Protein AF-A0A933IWJ3-F1 (afdb_monomer)

Nearest PDB structures (foldseek):
  1jqx-assembly1_B  TM=2.807E-01  e=6.621E-01  Lactococcus lactis
  1jrc-assembly1_B  TM=2.920E-01  e=6.956E-01  Lactococcus lactis
  4e5y-assembly2_C  TM=2.176E-01  e=3.376E+00  Homo sapiens
  6aqy-assembly1_A  TM=1.871E-01  e=5.011E+00  Naegleria fowleri

Solvent-accessible surface area (backbone atoms only — not comparable to full-atom values): 19078 Å² total; per-residue (Å²): 104,80,42,80,27,33,51,59,55,40,57,52,29,26,48,74,37,51,40,52,63,21,40,17,80,54,64,69,84,52,87,53,72,69,52,38,35,71,72,40,39,84,29,92,64,58,72,56,19,54,51,38,39,54,57,42,64,76,48,88,58,72,56,63,68,62,37,51,53,51,11,16,49,52,26,12,36,49,54,46,44,52,50,54,50,49,38,37,41,77,72,57,42,50,28,43,34,37,37,44,49,71,40,35,50,71,66,39,82,65,17,60,56,48,52,29,57,49,39,51,50,49,55,56,47,25,76,77,74,44,79,60,43,38,32,40,43,62,61,49,63,48,60,54,79,60,33,49,57,55,43,19,49,42,57,40,43,66,33,53,92,73,73,41,89,46,52,75,44,65,26,34,27,40,33,28,37,49,87,92,33,71,53,45,56,18,70,57,67,48,89,89,52,91,76,46,69,31,52,40,46,47,36,29,30,71,65,12,25,22,45,25,38,61,52,44,59,55,54,92,71,40,50,79,59,36,58,38,73,37,78,94,75,75,36,30,43,37,51,50,51,31,36,49,55,33,47,48,34,61,77,67,54,40,64,55,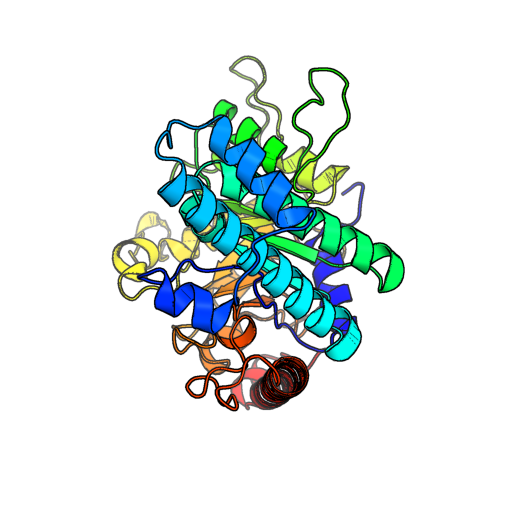95,80,30,24,35,46,24,36,27,46,23,16,59,47,74,52,86,26,59,54,30,70,38,22,68,38,33,38,32,37,24,41,25,33,60,85,66,64,22,46,60,85,17,42,61,54,44,33,24,47,62,74,98,50,27,40,33,43,50,32,41,30,28,32,69,38,54,68,46,14,17,36,51,96,57,75,21,87,63,38,70,91,47,34,62,65,23,39,44,51,55,52,52,52,49,42,52,55,51,54,53,47,46,66,35,66,74,37,45,74,62,50,32,41,78,68,101

pLDDT: mean 93.45, std 7.73, range [48.34, 98.81]

Mean predicted aligned error: 4.07 Å

Structure (mmCIF, N/CA/C/O backbone):
data_AF-A0A933IWJ3-F1
#
_entry.id   AF-A0A933IWJ3-F1
#
loop_
_atom_site.group_PDB
_atom_site.id
_atom_site.type_symbol
_atom_site.label_atom_id
_atom_site.label_alt_id
_atom_site.label_comp_id
_atom_site.label_asym_id
_atom_site.label_entity_id
_atom_site.label_seq_id
_atom_site.pdbx_PDB_ins_code
_atom_site.Cartn_x
_atom_site.Cartn_y
_atom_site.Cartn_z
_atom_site.occupancy
_atom_site.B_iso_or_equiv
_atom_site.auth_seq_id
_atom_site.auth_comp_id
_atom_site.auth_asym_id
_atom_site.auth_atom_id
_atom_site.pdbx_PDB_model_num
ATOM 1 N N . MET A 1 1 ? -23.607 2.953 6.509 1.00 81.00 1 MET A N 1
ATOM 2 C CA . MET A 1 1 ? -22.788 2.792 5.286 1.00 81.00 1 MET A CA 1
ATOM 3 C C . MET A 1 1 ? -23.694 2.310 4.167 1.00 81.00 1 MET A C 1
ATOM 5 O O . MET A 1 1 ? -24.546 1.481 4.456 1.00 81.00 1 MET A O 1
ATOM 9 N N . GLU A 1 2 ? -23.558 2.833 2.946 1.00 81.69 2 GLU A N 1
ATOM 10 C CA . GLU A 1 2 ? -24.401 2.426 1.801 1.00 81.69 2 GLU A CA 1
ATOM 11 C C . GLU A 1 2 ? -23.778 1.271 1.019 1.00 81.69 2 GLU A C 1
ATOM 13 O O . GLU A 1 2 ? -24.478 0.453 0.428 1.00 81.69 2 GLU A O 1
ATOM 18 N N . VAL A 1 3 ? -22.448 1.188 1.053 1.00 90.88 3 VAL A N 1
ATOM 19 C CA . VAL A 1 3 ? -21.673 0.144 0.393 1.00 90.88 3 VAL A CA 1
ATOM 20 C C . VAL A 1 3 ? -20.681 -0.501 1.355 1.00 90.88 3 VAL A C 1
ATOM 22 O O . VAL A 1 3 ? -20.325 0.039 2.409 1.00 90.88 3 VAL A O 1
ATOM 25 N N . LYS A 1 4 ? -20.210 -1.683 0.965 1.00 94.19 4 LYS A N 1
ATOM 26 C CA . LYS A 1 4 ? -19.051 -2.330 1.571 1.00 94.19 4 LYS A CA 1
ATOM 27 C C . LYS A 1 4 ? -17.801 -1.497 1.291 1.00 94.19 4 LYS A C 1
ATOM 29 O O . LYS A 1 4 ? -17.590 -1.097 0.150 1.00 94.19 4 LYS A O 1
ATOM 34 N N . HIS A 1 5 ? -16.996 -1.229 2.316 1.00 96.88 5 HIS A N 1
ATOM 35 C CA . HIS A 1 5 ? -15.787 -0.422 2.163 1.00 96.88 5 HIS A CA 1
ATOM 36 C C . HIS A 1 5 ? -14.517 -1.269 2.027 1.00 96.88 5 HIS A C 1
ATOM 38 O O . HIS A 1 5 ? -14.473 -2.436 2.425 1.00 96.88 5 HIS A O 1
ATOM 44 N N . ALA A 1 6 ? -13.462 -0.636 1.514 1.00 97.25 6 ALA A N 1
ATOM 45 C CA . ALA A 1 6 ? -12.206 -1.252 1.108 1.00 97.25 6 ALA A CA 1
ATOM 46 C C . ALA A 1 6 ? -11.518 -2.060 2.214 1.00 97.25 6 ALA A C 1
ATOM 48 O O . ALA A 1 6 ? -10.901 -3.072 1.920 1.00 97.25 6 ALA A O 1
ATOM 49 N N . HIS A 1 7 ? -11.631 -1.658 3.484 1.00 98.06 7 HIS A N 1
ATOM 50 C CA . HIS A 1 7 ? -11.039 -2.413 4.597 1.00 98.06 7 HIS A CA 1
ATOM 51 C C . HIS A 1 7 ? -11.749 -3.750 4.887 1.00 98.06 7 HIS A C 1
ATOM 53 O O . HIS A 1 7 ? -11.095 -4.701 5.305 1.00 98.06 7 HIS A O 1
ATOM 59 N N . ILE A 1 8 ? -13.053 -3.872 4.604 1.00 98.06 8 ILE A N 1
ATOM 60 C CA . ILE A 1 8 ? -13.738 -5.175 4.660 1.00 98.06 8 ILE A CA 1
ATOM 61 C C . ILE A 1 8 ? -13.293 -6.033 3.473 1.00 98.06 8 ILE A C 1
ATOM 63 O O . ILE A 1 8 ? -12.927 -7.193 3.647 1.00 98.06 8 ILE A O 1
ATOM 67 N N . GLU A 1 9 ? -13.284 -5.463 2.262 1.00 97.94 9 GLU A N 1
ATOM 68 C CA . GLU A 1 9 ? -12.825 -6.182 1.064 1.00 97.94 9 GLU A CA 1
ATOM 69 C C . GLU A 1 9 ? -11.357 -6.624 1.183 1.00 97.94 9 GLU A C 1
ATOM 71 O O . GLU A 1 9 ? -10.990 -7.701 0.722 1.00 97.94 9 GLU A O 1
ATOM 76 N N . LEU A 1 10 ? -10.524 -5.824 1.847 1.00 98.25 10 LEU A N 1
ATOM 77 C CA . LEU A 1 10 ? -9.158 -6.164 2.219 1.00 98.25 10 LEU A CA 1
ATOM 78 C C . LEU A 1 10 ? -9.107 -7.385 3.126 1.00 98.25 10 LEU A C 1
ATOM 80 O O . LEU A 1 10 ? -8.355 -8.310 2.833 1.00 98.25 10 LEU A O 1
ATOM 84 N N . ALA A 1 11 ? -9.883 -7.403 4.209 1.00 98.12 11 ALA A N 1
ATOM 85 C CA . ALA A 1 11 ? -9.887 -8.535 5.125 1.00 98.12 11 ALA A CA 1
ATOM 86 C C . ALA A 1 11 ? -10.323 -9.832 4.411 1.00 98.12 11 ALA A C 1
ATOM 88 O O . ALA A 1 11 ? -9.784 -10.911 4.659 1.00 98.12 11 ALA A O 1
ATOM 89 N N . GLU A 1 12 ? -11.239 -9.746 3.451 1.00 98.12 12 GLU A N 1
ATOM 90 C CA . GLU A 1 12 ? -11.613 -10.887 2.612 1.00 98.12 12 GLU A CA 1
ATOM 91 C C . GLU A 1 12 ? -10.518 -11.284 1.621 1.00 98.12 12 GLU A C 1
ATOM 93 O O . GLU A 1 12 ? -10.202 -12.469 1.500 1.00 98.12 12 GLU A O 1
ATOM 98 N N . ALA A 1 13 ? -9.892 -10.312 0.954 1.00 98.06 13 ALA A N 1
ATOM 99 C CA . ALA A 1 13 ? -8.764 -10.548 0.060 1.00 98.06 13 ALA A CA 1
ATOM 100 C C . ALA A 1 13 ? -7.598 -11.226 0.799 1.00 98.06 13 ALA A C 1
ATOM 102 O O . ALA A 1 13 ? -6.989 -12.153 0.264 1.00 98.06 13 ALA A O 1
ATOM 103 N N . GLN A 1 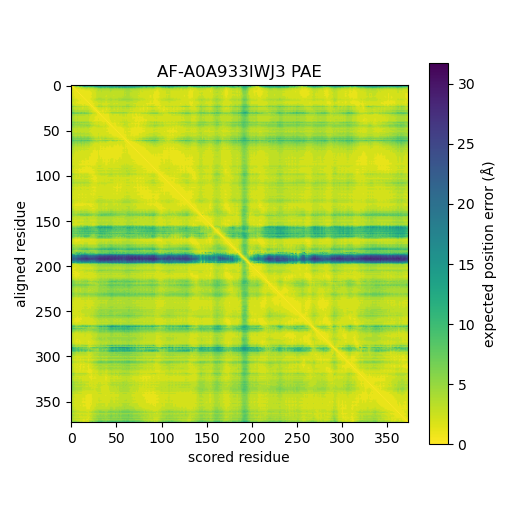14 ? -7.345 -10.835 2.052 1.00 98.38 14 GLN A N 1
ATOM 104 C CA . GLN A 1 14 ? -6.359 -11.452 2.941 1.00 98.38 14 GLN A CA 1
ATOM 105 C C . GLN A 1 14 ? -6.665 -12.929 3.216 1.00 98.38 14 GLN A C 1
ATOM 107 O O . GLN A 1 14 ? -5.753 -13.753 3.166 1.00 98.38 14 GLN A O 1
ATOM 112 N N . ARG A 1 15 ? -7.938 -13.298 3.423 1.00 97.75 15 ARG A N 1
ATOM 113 C CA . ARG A 1 15 ? -8.346 -14.711 3.567 1.00 97.75 15 ARG A CA 1
ATOM 114 C C . ARG A 1 15 ? -8.118 -15.515 2.295 1.00 97.75 15 ARG A C 1
ATOM 116 O O . ARG A 1 15 ? -7.668 -16.654 2.368 1.00 97.75 15 ARG A O 1
ATOM 123 N N . VAL A 1 16 ? -8.375 -14.919 1.130 1.00 97.06 16 VAL A N 1
ATOM 124 C CA . VAL A 1 16 ? -8.108 -15.561 -0.168 1.00 97.06 16 VAL A CA 1
ATOM 125 C C . VAL A 1 16 ? -6.608 -15.802 -0.363 1.00 97.06 16 VAL A C 1
ATOM 127 O O . VAL A 1 16 ? -6.214 -16.897 -0.764 1.00 97.06 16 VAL A O 1
ATOM 130 N N . GLN A 1 17 ? -5.762 -14.813 -0.055 1.00 97.62 17 GLN A N 1
ATOM 131 C CA . GLN A 1 17 ? -4.306 -14.925 -0.231 1.00 97.62 17 GLN A CA 1
ATOM 132 C C . GLN A 1 17 ? -3.576 -15.616 0.936 1.00 97.62 17 GLN A C 1
ATOM 134 O O . GLN A 1 17 ? -2.385 -15.916 0.803 1.00 97.62 17 GLN A O 1
ATOM 139 N N . LYS A 1 18 ? -4.263 -15.872 2.057 1.00 98.12 18 LYS A N 1
ATOM 140 C CA . LYS A 1 18 ? -3.749 -16.523 3.277 1.00 98.12 18 LYS A CA 1
ATOM 141 C C . LYS A 1 18 ? -2.513 -15.849 3.878 1.00 98.12 18 LYS A C 1
ATOM 143 O O . LYS A 1 18 ? -1.532 -16.513 4.207 1.00 98.12 18 LYS A O 1
ATOM 148 N N . THR A 1 19 ? -2.519 -14.522 3.910 1.00 98.44 19 THR A N 1
ATOM 149 C CA . THR A 1 19 ? -1.456 -13.702 4.508 1.00 98.44 19 THR A CA 1
ATOM 150 C C . THR A 1 19 ? -1.927 -12.259 4.656 1.00 98.44 19 THR A C 1
ATOM 152 O O . THR A 1 19 ? -2.728 -11.786 3.843 1.00 98.44 19 THR A O 1
ATOM 155 N N . LEU A 1 20 ? -1.409 -11.532 5.646 1.00 98.06 20 LEU A N 1
ATOM 156 C CA . LEU A 1 20 ? -1.562 -10.079 5.759 1.00 98.06 20 LEU A CA 1
ATOM 157 C C . LEU A 1 20 ? -0.543 -9.307 4.896 1.00 98.06 20 LEU A C 1
ATOM 159 O O . LEU A 1 20 ? -0.589 -8.077 4.864 1.00 98.06 20 LEU A O 1
ATOM 163 N N . LEU A 1 21 ? 0.352 -10.002 4.179 1.00 98.00 21 LEU A N 1
ATOM 164 C CA . LEU A 1 21 ? 1.354 -9.407 3.292 1.00 98.00 21 LEU A CA 1
ATOM 165 C C . LEU A 1 21 ? 0.723 -8.548 2.188 1.00 98.00 21 LEU A C 1
ATOM 167 O O . LEU A 1 21 ? -0.067 -9.039 1.380 1.00 98.00 21 LEU A O 1
ATOM 171 N N . ALA A 1 22 ? 1.205 -7.316 2.052 1.00 97.56 22 ALA A N 1
ATOM 172 C CA . ALA A 1 22 ? 1.025 -6.501 0.857 1.00 97.56 22 ALA A CA 1
ATOM 173 C C . ALA A 1 22 ? 2.394 -6.089 0.289 1.00 97.56 22 ALA A C 1
ATOM 175 O O . ALA A 1 22 ? 3.083 -5.256 0.889 1.00 97.56 22 ALA A O 1
ATOM 176 N N . PRO A 1 23 ? 2.825 -6.644 -0.862 1.00 97.25 23 PRO A N 1
ATOM 177 C CA . PRO A 1 23 ? 3.990 -6.126 -1.553 1.00 97.25 23 PRO A CA 1
ATOM 178 C C . PRO A 1 23 ? 3.647 -4.823 -2.280 1.00 97.25 23 PRO A C 1
ATOM 180 O O . PRO A 1 23 ? 2.475 -4.495 -2.493 1.00 97.25 23 PRO A O 1
ATOM 183 N N . GLY A 1 24 ? 4.679 -4.084 -2.683 1.00 92.94 24 GLY A N 1
ATOM 184 C CA . GLY A 1 24 ? 4.499 -2.805 -3.355 1.00 92.94 24 GLY A CA 1
ATOM 185 C C . GLY A 1 24 ? 5.058 -2.772 -4.773 1.00 92.94 24 GLY A C 1
ATOM 186 O O . GLY A 1 24 ? 6.252 -3.029 -4.958 1.00 92.94 24 GLY A O 1
ATOM 187 N N . PRO A 1 25 ? 4.232 -2.452 -5.788 1.00 95.50 25 PRO A N 1
ATOM 188 C CA . PRO A 1 25 ? 4.684 -2.285 -7.161 1.00 95.50 25 PRO A CA 1
ATOM 189 C C . PRO A 1 25 ? 5.370 -0.926 -7.311 1.00 95.50 25 PRO A C 1
ATOM 191 O O . PRO A 1 25 ? 4.808 0.011 -7.865 1.00 95.50 25 PRO A O 1
ATOM 194 N N . CYS A 1 26 ? 6.579 -0.800 -6.773 1.00 95.88 26 CYS A N 1
ATOM 195 C CA . CYS A 1 26 ? 7.301 0.467 -6.696 1.00 95.88 26 CYS A CA 1
ATOM 196 C C . CYS A 1 26 ? 8.628 0.369 -7.456 1.00 95.88 26 CYS A C 1
ATOM 198 O O . CYS A 1 26 ? 9.640 -0.047 -6.876 1.00 95.88 26 CYS A O 1
ATOM 200 N N . PRO A 1 27 ? 8.659 0.738 -8.750 1.00 96.88 27 PRO A N 1
ATOM 201 C CA . PRO A 1 27 ? 9.880 0.714 -9.545 1.00 96.88 27 PRO A CA 1
ATOM 202 C C . PRO A 1 27 ? 10.815 1.837 -9.096 1.00 96.88 27 PRO A C 1
ATOM 204 O O . PRO A 1 27 ? 10.692 2.984 -9.512 1.00 96.88 27 PRO A O 1
ATOM 207 N N . HIS A 1 28 ? 11.771 1.517 -8.233 1.00 95.62 28 HIS A N 1
ATOM 208 C CA . HIS A 1 28 ? 12.762 2.478 -7.764 1.00 95.62 28 HIS A CA 1
ATOM 209 C C . HIS A 1 28 ? 13.711 2.836 -8.905 1.00 95.62 28 HIS A C 1
ATOM 211 O O . HIS A 1 28 ? 14.168 1.964 -9.650 1.00 95.62 28 HIS A O 1
ATOM 217 N N . MET A 1 29 ? 14.048 4.117 -9.018 1.00 94.62 29 MET A N 1
ATOM 218 C CA . MET A 1 29 ? 15.147 4.541 -9.873 1.00 94.62 29 MET A CA 1
ATOM 219 C C . MET A 1 29 ? 16.464 4.315 -9.130 1.00 94.62 29 MET A C 1
ATOM 221 O O . MET A 1 29 ? 16.685 4.872 -8.057 1.00 94.62 29 MET A O 1
ATOM 225 N N . PHE A 1 30 ? 17.351 3.507 -9.704 1.00 94.88 30 PHE A N 1
ATOM 226 C CA . PHE A 1 30 ? 18.674 3.270 -9.129 1.00 94.88 30 PHE A CA 1
ATOM 227 C C . PHE A 1 30 ? 19.676 4.342 -9.569 1.00 94.88 30 PHE A C 1
ATOM 229 O O . PHE A 1 30 ? 19.509 4.981 -10.613 1.00 94.88 30 PHE A O 1
ATOM 236 N N . TYR A 1 31 ? 20.761 4.519 -8.814 1.00 92.81 31 TYR A N 1
ATOM 237 C CA . TYR A 1 31 ? 21.827 5.439 -9.206 1.00 92.81 31 TYR A CA 1
ATOM 238 C C . TYR A 1 31 ? 22.572 4.923 -10.447 1.00 92.81 31 TYR A C 1
ATOM 240 O O . TYR A 1 31 ? 23.342 3.965 -10.396 1.00 92.81 31 TYR A O 1
ATOM 248 N N . GLY A 1 32 ? 22.350 5.597 -11.577 1.00 94.62 32 GLY A N 1
ATOM 249 C CA . GLY A 1 32 ? 23.057 5.367 -12.835 1.00 94.62 32 GLY A CA 1
ATOM 250 C C . GLY A 1 32 ? 22.360 4.409 -13.809 1.00 94.62 32 GLY A C 1
ATOM 251 O O . GLY A 1 32 ? 21.637 3.481 -13.445 1.00 94.62 32 GLY A O 1
ATOM 252 N N . VAL A 1 33 ? 22.615 4.620 -15.104 1.00 97.19 33 VAL A N 1
ATOM 253 C CA . VAL A 1 33 ? 21.990 3.854 -16.201 1.00 97.19 33 VAL A CA 1
ATOM 254 C C . VAL A 1 33 ? 22.352 2.369 -16.139 1.00 97.19 33 VAL A C 1
ATOM 256 O O . VAL A 1 33 ? 21.509 1.518 -16.409 1.00 97.19 33 VAL A O 1
ATOM 259 N N . LYS A 1 34 ? 23.601 2.043 -15.779 1.00 97.56 34 LYS A N 1
ATOM 260 C CA . LYS A 1 34 ? 24.086 0.656 -15.709 1.00 97.56 34 LYS A CA 1
ATOM 261 C C . LYS A 1 34 ? 23.277 -0.172 -14.713 1.00 97.56 34 LYS A C 1
ATOM 263 O O . LYS A 1 34 ? 22.899 -1.292 -15.039 1.00 97.56 34 LYS A O 1
ATOM 268 N N . GLU A 1 35 ? 22.993 0.391 -13.544 1.00 97.06 35 GLU A N 1
ATOM 269 C CA . GLU A 1 35 ? 22.291 -0.327 -12.485 1.00 97.06 35 GLU A CA 1
ATOM 270 C C . GLU A 1 35 ? 20.812 -0.527 -12.817 1.00 97.06 35 GLU A C 1
ATOM 272 O O . GLU A 1 35 ? 20.304 -1.641 -12.724 1.00 97.06 35 GLU A O 1
ATOM 277 N N . ASN A 1 36 ? 20.142 0.501 -13.346 1.00 97.81 36 ASN A N 1
ATOM 278 C CA . ASN A 1 36 ? 18.768 0.342 -13.830 1.00 97.81 36 ASN A CA 1
ATOM 279 C C . ASN A 1 36 ? 18.676 -0.714 -14.943 1.00 97.81 36 ASN A C 1
ATOM 281 O O . ASN A 1 36 ? 17.759 -1.527 -14.936 1.00 97.81 36 ASN A O 1
ATOM 285 N N . ARG A 1 37 ? 19.647 -0.765 -15.865 1.00 97.75 37 ARG A N 1
ATOM 286 C CA . ARG A 1 37 ? 19.691 -1.801 -16.913 1.00 97.75 37 ARG A CA 1
ATOM 287 C C . ARG A 1 37 ? 19.970 -3.200 -16.373 1.00 97.75 37 ARG A C 1
ATOM 289 O O . ARG A 1 37 ? 19.516 -4.166 -16.974 1.00 97.75 37 ARG A O 1
ATOM 296 N N . ARG A 1 38 ? 20.716 -3.324 -15.271 1.00 96.75 38 ARG A N 1
ATOM 297 C CA . ARG A 1 38 ? 20.956 -4.611 -14.603 1.00 96.75 38 ARG A CA 1
ATOM 298 C C . ARG A 1 38 ? 19.655 -5.184 -14.038 1.00 96.75 38 ARG A C 1
ATOM 300 O O . ARG A 1 38 ? 19.436 -6.385 -14.153 1.00 96.75 38 ARG A O 1
ATOM 307 N N . VAL A 1 39 ? 18.823 -4.329 -13.442 1.00 97.12 39 VAL A N 1
ATOM 308 C CA . VAL A 1 39 ? 17.568 -4.733 -12.789 1.00 97.12 39 VAL A CA 1
ATOM 309 C C . VAL A 1 39 ? 16.426 -4.874 -13.795 1.00 97.12 39 VAL A C 1
ATOM 311 O O . VAL A 1 39 ? 15.787 -5.919 -13.857 1.00 97.12 39 VAL A O 1
ATOM 314 N N . TYR A 1 40 ? 16.183 -3.842 -14.602 1.00 97.88 40 TYR A N 1
ATOM 315 C CA . TYR A 1 40 ? 15.012 -3.761 -15.480 1.00 97.88 40 TYR A CA 1
ATOM 316 C C . TYR A 1 40 ? 15.276 -4.241 -16.911 1.00 97.88 40 TYR A C 1
ATOM 318 O O . TYR A 1 40 ? 14.339 -4.536 -17.648 1.00 97.88 40 TYR A O 1
ATOM 326 N N . GLY A 1 41 ? 16.540 -4.335 -17.326 1.00 96.50 41 GLY A N 1
ATOM 327 C CA . GLY A 1 41 ? 16.909 -4.641 -18.706 1.00 96.50 41 GLY A CA 1
ATOM 328 C C . GLY A 1 41 ? 16.936 -3.408 -19.613 1.00 96.50 41 GLY A C 1
ATOM 329 O O . GLY A 1 41 ? 17.105 -2.272 -19.165 1.00 96.50 41 GLY A O 1
ATOM 330 N N . ARG A 1 42 ? 16.837 -3.640 -20.926 1.00 96.88 42 ARG A N 1
ATOM 331 C CA . ARG A 1 42 ? 16.897 -2.601 -21.965 1.00 96.88 42 ARG A CA 1
ATOM 332 C C . ARG A 1 42 ? 15.719 -2.746 -22.915 1.00 96.88 42 ARG A C 1
ATOM 334 O O . ARG A 1 42 ? 15.541 -3.813 -23.495 1.00 96.88 42 ARG A O 1
ATOM 341 N N . VAL A 1 43 ? 14.981 -1.662 -23.129 1.00 97.88 43 VAL A N 1
ATOM 342 C CA . VAL A 1 43 ? 13.831 -1.622 -24.041 1.00 97.88 43 VAL A CA 1
ATOM 343 C C . VAL A 1 43 ? 13.980 -0.419 -24.964 1.00 97.88 43 VAL A C 1
ATOM 345 O O . VAL A 1 43 ? 13.891 0.719 -24.528 1.00 97.88 43 VAL A O 1
ATOM 348 N N . THR A 1 44 ? 14.273 -0.649 -26.242 1.00 97.12 44 THR A N 1
ATOM 349 C CA . THR A 1 44 ? 14.604 0.428 -27.202 1.00 97.12 44 THR A CA 1
ATOM 350 C C . THR A 1 44 ? 13.583 0.595 -28.326 1.00 97.12 44 THR A C 1
ATOM 352 O O . THR A 1 44 ? 13.787 1.416 -29.218 1.00 97.12 44 THR A O 1
ATOM 355 N N . LYS A 1 45 ? 12.519 -0.210 -28.312 1.00 97.25 45 LYS A N 1
ATOM 356 C CA . LYS A 1 45 ? 11.413 -0.226 -29.275 1.00 97.25 45 LYS A CA 1
ATOM 357 C C . LYS A 1 45 ? 10.195 -0.897 -28.636 1.00 97.25 45 LYS A C 1
ATOM 359 O O . LYS A 1 45 ? 10.354 -1.567 -27.616 1.00 97.25 45 LYS A O 1
ATOM 364 N N . GLY A 1 46 ? 9.032 -0.778 -29.270 1.00 97.75 46 GLY A N 1
ATOM 365 C CA . GLY A 1 46 ? 7.771 -1.331 -28.770 1.00 97.75 46 GLY A CA 1
ATOM 366 C C . GLY A 1 46 ? 6.883 -0.262 -28.142 1.00 97.75 46 GLY A C 1
ATOM 367 O O . GLY A 1 46 ? 7.302 0.887 -27.984 1.00 97.75 46 GLY A O 1
ATOM 368 N N . GLU A 1 47 ? 5.657 -0.654 -27.798 1.00 97.56 47 GLU A N 1
ATOM 369 C CA . GLU A 1 47 ? 4.606 0.263 -27.350 1.00 97.56 47 GLU A CA 1
ATOM 370 C C . GLU A 1 47 ? 5.051 1.107 -26.149 1.00 97.56 47 GLU A C 1
ATOM 372 O O . GLU A 1 47 ? 4.957 2.333 -26.200 1.00 97.56 47 GLU A O 1
ATOM 377 N N . GLU A 1 48 ? 5.597 0.485 -25.099 1.00 98.19 48 GLU A N 1
ATOM 378 C CA . GLU A 1 48 ? 6.020 1.188 -23.885 1.00 98.19 48 GLU A CA 1
ATOM 379 C C . GLU A 1 48 ? 7.135 2.196 -24.179 1.00 98.19 48 GLU A C 1
ATOM 381 O O . GLU A 1 48 ? 7.105 3.327 -23.694 1.00 98.19 48 GLU A O 1
ATOM 386 N N . TYR A 1 49 ? 8.112 1.818 -25.010 1.00 98.56 49 TYR A N 1
ATOM 387 C CA . TYR A 1 49 ? 9.199 2.720 -25.388 1.00 98.56 49 TYR A CA 1
ATOM 388 C C . TYR A 1 49 ? 8.677 3.937 -26.151 1.00 98.56 49 TYR A C 1
ATOM 390 O O . TYR A 1 49 ? 9.006 5.072 -25.805 1.00 98.56 49 TYR A O 1
ATOM 398 N N . GLU A 1 50 ? 7.861 3.709 -27.181 1.00 98.31 50 GLU A N 1
ATOM 399 C CA . GLU A 1 50 ? 7.302 4.779 -28.008 1.00 98.31 50 GLU A CA 1
ATOM 400 C C . GLU A 1 50 ? 6.369 5.686 -27.202 1.00 98.31 50 GLU A C 1
ATOM 402 O O . GLU A 1 50 ? 6.366 6.903 -27.399 1.00 98.31 50 GLU A O 1
ATOM 407 N N . TYR A 1 51 ? 5.617 5.112 -26.263 1.00 98.06 51 TYR A N 1
ATOM 408 C CA . TYR A 1 51 ? 4.773 5.846 -25.330 1.00 98.06 51 TYR A CA 1
ATOM 409 C C . TYR A 1 51 ? 5.594 6.827 -24.485 1.00 98.06 51 TYR A C 1
ATOM 411 O O . TYR A 1 51 ? 5.329 8.034 -24.496 1.00 98.06 51 TYR A O 1
ATOM 419 N N . TYR A 1 52 ? 6.642 6.345 -23.808 1.00 98.31 52 TYR A N 1
ATOM 420 C CA . TYR A 1 52 ? 7.479 7.211 -22.978 1.00 98.31 52 TYR A CA 1
ATOM 421 C C . TYR A 1 52 ? 8.325 8.182 -23.795 1.00 98.31 52 TYR A C 1
ATOM 423 O O . TYR A 1 52 ? 8.539 9.309 -23.348 1.00 98.31 52 TYR A O 1
ATOM 431 N N . GLU A 1 53 ? 8.787 7.806 -24.989 1.00 97.44 53 GLU A N 1
ATOM 432 C CA . GLU A 1 53 ? 9.527 8.727 -25.853 1.00 97.44 53 GLU A CA 1
ATOM 433 C C . GLU A 1 53 ? 8.658 9.925 -26.260 1.00 97.44 53 GLU A C 1
ATOM 435 O O . GLU A 1 53 ? 9.115 11.070 -26.155 1.00 97.44 53 GLU A O 1
ATOM 440 N N . LYS A 1 54 ? 7.391 9.677 -26.624 1.00 96.69 54 LYS A N 1
ATOM 441 C CA . LYS A 1 54 ? 6.400 10.720 -26.930 1.00 96.69 54 LYS A CA 1
ATOM 442 C C . LYS A 1 54 ? 6.095 11.587 -25.711 1.00 96.69 54 LYS A C 1
ATOM 444 O O . LYS A 1 54 ? 6.172 12.809 -25.818 1.00 96.69 54 LYS A O 1
ATOM 449 N N . LEU A 1 55 ? 5.824 10.992 -24.545 1.00 96.62 55 LEU A N 1
ATOM 450 C CA . LEU A 1 55 ? 5.576 11.755 -23.313 1.00 96.62 55 LEU A CA 1
ATOM 451 C C . LEU A 1 55 ? 6.765 12.644 -22.948 1.00 96.62 55 LEU A C 1
ATOM 453 O O . LEU A 1 55 ? 6.608 13.831 -22.668 1.00 96.62 55 LEU A O 1
ATOM 457 N N . LEU A 1 56 ? 7.977 12.094 -22.991 1.00 97.00 56 LEU A N 1
ATOM 458 C CA . LEU A 1 56 ? 9.186 12.843 -22.673 1.00 97.00 56 LEU A CA 1
ATOM 459 C C . LEU A 1 56 ? 9.464 13.954 -23.691 1.00 97.00 56 LEU A C 1
ATOM 461 O O . LEU A 1 56 ? 10.061 14.964 -23.317 1.00 97.00 56 LEU A O 1
ATOM 465 N N . ALA A 1 57 ? 9.032 13.814 -24.948 1.00 95.25 57 ALA A N 1
ATOM 466 C CA . ALA A 1 57 ? 9.162 14.869 -25.953 1.00 95.25 57 ALA A CA 1
ATOM 467 C C . ALA A 1 57 ? 8.328 16.120 -25.615 1.00 95.25 57 ALA A C 1
ATOM 469 O O . ALA A 1 57 ? 8.714 17.220 -26.014 1.00 95.25 57 ALA A O 1
ATOM 470 N N . LEU A 1 58 ? 7.259 15.973 -24.824 1.00 95.00 58 LEU A N 1
ATOM 471 C CA . LEU A 1 58 ? 6.439 17.083 -24.320 1.00 95.00 58 LEU A CA 1
ATOM 472 C C . LEU A 1 58 ? 7.069 17.801 -23.115 1.00 95.00 58 LEU A C 1
ATOM 474 O O . LEU A 1 58 ? 6.606 18.864 -22.712 1.00 95.00 58 LEU A O 1
ATOM 478 N N . THR A 1 59 ? 8.137 17.250 -22.534 1.00 94.69 59 THR A N 1
ATOM 479 C CA . THR A 1 59 ? 8.797 17.833 -21.359 1.00 94.69 59 THR A CA 1
ATOM 480 C C . THR A 1 59 ? 9.876 18.860 -21.738 1.00 94.69 59 THR A C 1
ATOM 482 O O . THR A 1 59 ? 10.183 19.124 -22.911 1.00 94.69 59 THR A O 1
ATOM 485 N N . ASN A 1 60 ? 10.515 19.442 -20.722 1.00 93.56 60 ASN A N 1
ATOM 486 C CA . ASN A 1 60 ? 11.709 20.269 -20.896 1.00 93.56 60 ASN A CA 1
ATOM 487 C C . ASN A 1 60 ? 12.995 19.448 -21.161 1.00 93.56 60 ASN A C 1
ATOM 489 O O . ASN A 1 60 ? 14.049 20.041 -21.384 1.00 93.56 60 ASN A O 1
ATOM 493 N N . LEU A 1 61 ? 12.934 18.108 -21.230 1.00 93.81 61 LEU A N 1
ATOM 494 C CA . LEU A 1 61 ? 14.073 17.248 -21.579 1.00 93.81 61 LEU A CA 1
ATOM 495 C C . LEU A 1 61 ? 14.363 17.282 -23.093 1.00 93.81 61 LEU A C 1
ATOM 497 O O . LEU A 1 61 ? 13.961 16.402 -23.863 1.00 93.81 61 LEU A O 1
ATOM 501 N N . LYS A 1 62 ? 15.070 18.329 -23.539 1.00 92.25 62 LYS A N 1
ATOM 502 C CA . LYS A 1 62 ? 15.312 18.585 -24.971 1.00 92.25 62 LYS A CA 1
ATOM 503 C C . LYS A 1 62 ? 16.365 17.672 -25.602 1.00 92.25 62 LYS A C 1
ATOM 505 O O . LYS A 1 62 ? 16.214 17.307 -26.768 1.00 92.25 62 LYS A O 1
ATOM 510 N N . ASN A 1 63 ? 17.393 17.260 -24.853 1.00 96.75 63 ASN A N 1
ATOM 511 C CA . ASN A 1 63 ? 18.450 16.390 -25.378 1.00 96.75 63 ASN A CA 1
ATOM 512 C C . ASN A 1 63 ? 17.880 15.027 -25.815 1.00 96.75 63 ASN A C 1
ATOM 514 O O . ASN A 1 63 ? 17.361 14.259 -25.001 1.00 96.75 63 ASN A O 1
ATOM 518 N N . LYS A 1 64 ? 18.008 14.715 -27.112 1.00 95.56 64 LYS A N 1
ATOM 519 C CA . LYS A 1 64 ? 17.445 13.500 -27.722 1.00 95.56 64 LYS A CA 1
ATOM 520 C C . LYS A 1 64 ? 18.047 12.217 -27.145 1.00 95.56 64 LYS A C 1
ATOM 522 O O . LYS A 1 64 ? 17.316 11.256 -26.929 1.00 95.56 64 LYS A O 1
ATOM 527 N N . THR A 1 65 ? 19.350 12.194 -26.872 1.00 96.88 65 THR A N 1
ATOM 528 C CA . THR A 1 65 ? 20.031 11.027 -26.291 1.00 96.88 65 THR A CA 1
ATOM 529 C C . THR A 1 65 ? 19.539 10.762 -24.871 1.00 96.88 65 THR A C 1
ATOM 531 O O . THR A 1 65 ? 19.126 9.643 -24.573 1.00 96.88 65 THR A O 1
ATOM 534 N N . SER A 1 66 ? 19.480 11.793 -24.023 1.00 96.19 66 SER A N 1
ATOM 535 C CA . SER A 1 66 ? 18.952 11.680 -22.658 1.00 96.19 66 SER A CA 1
ATOM 536 C C . SER A 1 66 ? 17.489 11.245 -22.647 1.00 96.19 66 SER A C 1
ATOM 538 O O . SER A 1 66 ? 17.112 10.384 -21.855 1.00 96.19 66 SER A O 1
ATOM 540 N N . ARG A 1 67 ? 16.672 11.780 -23.564 1.00 96.75 67 ARG A N 1
ATOM 541 C CA . ARG A 1 67 ? 15.272 11.369 -23.722 1.00 96.75 67 ARG A CA 1
ATOM 542 C C . ARG A 1 67 ? 15.145 9.892 -24.085 1.00 96.75 67 ARG A C 1
ATOM 544 O O . ARG A 1 67 ? 14.365 9.192 -23.454 1.00 96.75 67 ARG A O 1
ATOM 551 N N . ARG A 1 68 ? 15.934 9.406 -25.047 1.00 97.31 68 ARG A N 1
ATOM 552 C CA . ARG A 1 68 ? 15.929 7.990 -25.451 1.00 97.31 68 ARG A CA 1
ATOM 553 C C . ARG A 1 68 ? 16.355 7.060 -24.319 1.00 97.31 68 ARG A C 1
ATOM 555 O O . ARG A 1 68 ? 15.730 6.023 -24.144 1.00 97.31 68 ARG A O 1
ATOM 562 N N . ILE A 1 69 ? 17.376 7.440 -23.547 1.00 97.50 69 ILE A N 1
ATOM 563 C CA . ILE A 1 69 ? 17.806 6.675 -22.366 1.00 97.50 69 ILE A CA 1
ATOM 564 C C . ILE A 1 69 ? 16.690 6.651 -21.319 1.00 97.50 69 ILE A C 1
ATOM 566 O O . ILE A 1 69 ? 16.380 5.593 -20.785 1.00 97.50 69 ILE A O 1
ATOM 570 N N . LYS A 1 70 ? 16.057 7.794 -21.034 1.00 97.31 70 LYS A N 1
ATOM 571 C CA . LYS A 1 70 ? 14.976 7.852 -20.046 1.00 97.31 70 LYS A CA 1
ATOM 572 C C . LYS A 1 70 ? 13.750 7.046 -20.492 1.00 97.31 70 LYS A C 1
ATOM 574 O O . LYS A 1 70 ? 13.227 6.291 -19.683 1.00 97.31 70 LYS A O 1
ATOM 579 N N . ALA A 1 71 ? 13.355 7.131 -21.764 1.00 98.25 71 ALA A N 1
ATOM 580 C CA . ALA A 1 71 ? 12.284 6.309 -22.333 1.00 98.25 71 ALA A CA 1
ATOM 581 C C . ALA A 1 71 ? 12.600 4.809 -22.225 1.00 98.25 71 ALA A C 1
ATOM 583 O O . ALA A 1 71 ? 11.746 4.036 -21.802 1.00 98.25 71 ALA A O 1
ATOM 584 N N . GLU A 1 72 ? 13.843 4.414 -22.531 1.00 98.31 72 GLU A N 1
ATOM 585 C CA . GLU A 1 72 ? 14.316 3.032 -22.384 1.00 98.31 72 GLU A CA 1
ATOM 586 C C . GLU A 1 72 ? 14.156 2.525 -20.948 1.00 98.31 72 GLU A C 1
ATOM 588 O O . GLU A 1 72 ? 13.611 1.443 -20.735 1.00 98.31 72 GLU A O 1
ATOM 593 N N . LEU A 1 73 ? 14.616 3.301 -19.963 1.00 98.50 73 LEU A N 1
ATOM 594 C CA . LEU A 1 73 ? 14.555 2.897 -18.558 1.00 98.50 73 LEU A CA 1
ATOM 595 C C . LEU A 1 73 ? 13.120 2.862 -18.021 1.00 98.50 73 LEU A C 1
ATOM 597 O O . LEU A 1 73 ? 12.787 1.941 -17.284 1.00 98.50 73 LEU A O 1
ATOM 601 N N . MET A 1 74 ? 12.272 3.823 -18.400 1.00 98.44 74 MET A N 1
ATOM 602 C CA . MET A 1 74 ? 10.869 3.848 -17.973 1.00 98.44 74 MET A CA 1
ATOM 603 C C . MET A 1 74 ? 10.077 2.682 -18.565 1.00 98.44 74 MET A C 1
ATOM 605 O O . MET A 1 74 ? 9.359 2.006 -17.834 1.00 98.44 74 MET A O 1
ATOM 609 N N . ALA A 1 75 ? 10.265 2.387 -19.853 1.00 98.75 75 ALA A N 1
ATOM 610 C CA . ALA A 1 75 ? 9.640 1.232 -20.490 1.00 98.75 75 ALA A CA 1
ATOM 611 C C . ALA A 1 75 ? 10.071 -0.082 -19.821 1.00 98.75 75 ALA A C 1
ATOM 613 O O . ALA A 1 75 ? 9.233 -0.918 -19.487 1.00 98.75 75 ALA A O 1
ATOM 614 N N . ALA A 1 76 ? 11.373 -0.240 -19.559 1.00 98.62 76 ALA A N 1
ATOM 615 C CA . ALA A 1 76 ? 11.908 -1.411 -18.871 1.00 98.62 76 ALA A CA 1
ATOM 616 C C . ALA A 1 76 ? 11.346 -1.558 -17.444 1.00 98.62 76 ALA A C 1
ATOM 618 O O . ALA A 1 76 ? 10.961 -2.657 -17.042 1.00 98.62 76 ALA A O 1
ATOM 619 N N . ALA A 1 77 ? 11.258 -0.457 -16.692 1.00 98.56 77 ALA A N 1
ATOM 620 C CA . ALA A 1 77 ? 10.706 -0.446 -15.342 1.00 98.56 77 ALA A CA 1
ATOM 621 C C . ALA A 1 77 ? 9.202 -0.777 -15.320 1.00 98.56 77 ALA A C 1
ATOM 623 O O . ALA A 1 77 ? 8.771 -1.558 -14.470 1.00 98.56 77 ALA A O 1
ATOM 624 N N . GLU A 1 78 ? 8.410 -0.256 -16.266 1.00 98.69 78 GLU A N 1
ATOM 625 C CA . GLU A 1 78 ? 6.987 -0.606 -16.396 1.00 98.69 78 GLU A CA 1
ATOM 626 C C . GLU A 1 78 ? 6.814 -2.101 -16.691 1.00 98.69 78 GLU A C 1
ATOM 628 O O . GLU A 1 78 ? 6.061 -2.778 -15.991 1.00 98.69 78 GLU A O 1
ATOM 633 N N . ILE A 1 79 ? 7.540 -2.633 -17.681 1.00 98.69 79 ILE A N 1
ATOM 634 C CA . ILE A 1 79 ? 7.460 -4.049 -18.076 1.00 98.69 79 ILE A CA 1
ATOM 635 C C . ILE A 1 79 ? 7.851 -4.960 -16.910 1.00 98.69 79 ILE A C 1
ATOM 637 O O . ILE A 1 79 ? 7.144 -5.923 -16.609 1.00 98.69 79 ILE A O 1
ATOM 641 N N . TYR A 1 80 ? 8.944 -4.635 -16.215 1.00 98.62 80 TYR A N 1
ATOM 642 C CA . TYR A 1 80 ? 9.358 -5.353 -15.013 1.00 98.62 80 TYR A CA 1
ATOM 643 C C . TYR A 1 80 ? 8.260 -5.331 -13.943 1.00 98.62 80 TYR A C 1
ATOM 645 O O . TYR A 1 80 ? 7.915 -6.375 -13.389 1.00 98.62 80 TYR A O 1
ATOM 653 N N . THR A 1 81 ? 7.688 -4.153 -13.672 1.00 98.69 81 THR A N 1
ATOM 654 C CA . THR A 1 81 ? 6.655 -3.966 -12.643 1.00 98.69 81 THR A CA 1
ATOM 655 C C . THR A 1 81 ? 5.398 -4.763 -12.966 1.00 98.69 81 THR A C 1
ATOM 657 O O . THR A 1 81 ? 4.886 -5.484 -12.111 1.00 98.69 81 THR A O 1
ATOM 660 N N . LYS A 1 82 ? 4.940 -4.732 -14.220 1.00 98.69 82 LYS A N 1
ATOM 661 C CA . LYS A 1 82 ? 3.820 -5.566 -14.672 1.00 98.69 82 LYS A CA 1
ATOM 662 C C . LYS A 1 82 ? 4.139 -7.055 -14.520 1.00 98.69 82 LYS A C 1
ATOM 664 O O . LYS A 1 82 ? 3.312 -7.805 -14.007 1.00 98.69 82 LYS A O 1
ATOM 669 N N . ARG A 1 83 ? 5.353 -7.493 -14.874 1.00 98.62 83 ARG A N 1
ATOM 670 C CA . ARG A 1 83 ? 5.747 -8.906 -14.752 1.00 98.62 83 ARG A CA 1
ATOM 671 C C . ARG A 1 83 ? 5.746 -9.399 -13.304 1.00 98.62 83 ARG A C 1
ATOM 673 O O . ARG A 1 83 ? 5.225 -10.483 -13.048 1.00 98.62 83 ARG A O 1
ATOM 680 N N . ILE A 1 84 ? 6.298 -8.638 -12.358 1.00 98.75 84 ILE A N 1
ATOM 681 C CA . ILE A 1 84 ? 6.316 -9.061 -10.949 1.00 98.75 84 ILE A CA 1
ATOM 682 C C . ILE A 1 84 ? 4.911 -9.047 -10.327 1.00 98.75 84 ILE A C 1
ATOM 684 O O . ILE A 1 84 ? 4.571 -9.988 -9.613 1.00 98.75 84 ILE A O 1
ATOM 688 N N . ILE A 1 85 ? 4.058 -8.068 -10.662 1.00 98.81 85 ILE A N 1
ATOM 689 C CA . ILE A 1 85 ? 2.642 -8.062 -10.250 1.00 98.81 85 ILE A CA 1
ATOM 690 C C . ILE A 1 85 ? 1.929 -9.300 -10.786 1.00 98.81 85 ILE A C 1
ATOM 692 O O . ILE A 1 85 ? 1.227 -9.974 -10.035 1.00 98.81 85 ILE A O 1
ATOM 696 N N . GLN A 1 86 ? 2.127 -9.627 -12.066 1.00 98.75 86 GLN A N 1
ATOM 697 C CA . GLN A 1 86 ? 1.543 -10.821 -12.665 1.00 98.75 86 GLN A CA 1
ATOM 698 C C . GLN A 1 86 ? 1.951 -12.073 -11.883 1.00 98.75 86 GLN A C 1
ATOM 700 O O . GLN A 1 86 ? 1.098 -12.866 -11.506 1.00 98.75 86 GLN A O 1
ATOM 705 N N . ILE A 1 87 ? 3.235 -12.227 -11.557 1.00 98.81 87 ILE A N 1
ATOM 706 C CA . ILE A 1 87 ? 3.713 -13.347 -10.737 1.00 98.81 87 ILE A CA 1
ATOM 707 C C . ILE A 1 87 ? 3.036 -13.348 -9.357 1.00 98.81 87 ILE A C 1
ATOM 709 O O . ILE A 1 87 ? 2.556 -14.390 -8.910 1.00 98.81 87 ILE A O 1
ATOM 713 N N . TRP A 1 88 ? 2.954 -12.199 -8.679 1.00 98.81 88 TRP A N 1
ATOM 714 C CA . TRP A 1 88 ? 2.292 -12.108 -7.376 1.00 98.81 88 TRP A CA 1
ATOM 715 C C . TRP A 1 88 ? 0.821 -12.524 -7.432 1.00 98.81 88 TRP A C 1
ATOM 717 O O . TRP A 1 88 ? 0.367 -13.243 -6.542 1.00 98.81 88 TRP A O 1
ATOM 727 N N . VAL A 1 89 ? 0.086 -12.115 -8.465 1.00 98.75 89 VAL A N 1
ATOM 728 C CA . VAL A 1 89 ? -1.339 -12.436 -8.613 1.00 98.75 89 VAL A CA 1
ATOM 729 C C . VAL A 1 89 ? -1.550 -13.880 -9.064 1.00 98.75 89 VAL A C 1
ATOM 731 O O . VAL A 1 89 ? -2.306 -14.610 -8.416 1.00 98.75 89 VAL A O 1
ATOM 734 N N . GLU A 1 90 ? -0.910 -14.281 -10.164 1.00 98.44 90 GLU A N 1
ATOM 735 C CA . GLU A 1 90 ? -1.162 -15.552 -10.852 1.00 98.44 90 GLU A CA 1
ATOM 736 C C . GLU A 1 90 ? -0.512 -16.739 -10.138 1.00 98.44 90 GLU A C 1
ATOM 738 O O . GLU A 1 90 ? -1.125 -17.799 -10.040 1.00 98.44 90 GLU A O 1
ATOM 743 N N . ILE A 1 91 ? 0.710 -16.558 -9.628 1.00 98.44 91 ILE A N 1
ATOM 744 C CA . ILE A 1 91 ? 1.522 -17.640 -9.054 1.00 98.44 91 ILE A CA 1
ATOM 745 C C . ILE A 1 91 ? 1.473 -17.611 -7.528 1.00 98.44 91 ILE A C 1
ATOM 747 O O . ILE A 1 91 ? 1.260 -18.644 -6.896 1.00 98.44 91 ILE A O 1
ATOM 751 N N . CYS A 1 92 ? 1.651 -16.438 -6.911 1.00 98.62 92 CYS A N 1
ATOM 752 C CA . CYS A 1 92 ? 1.672 -16.339 -5.448 1.00 98.62 92 CYS A CA 1
ATOM 753 C C . CYS A 1 92 ? 0.272 -16.222 -4.823 1.00 98.62 92 CYS A C 1
ATOM 755 O O . CYS A 1 92 ? 0.138 -16.428 -3.614 1.00 98.62 92 CYS A O 1
ATOM 757 N N . GLY A 1 93 ? -0.760 -15.895 -5.609 1.00 98.38 93 GLY A N 1
ATOM 758 C CA . GLY A 1 93 ? -2.136 -15.744 -5.130 1.00 98.38 93 GLY A CA 1
ATOM 759 C C . GLY A 1 93 ? -2.396 -14.470 -4.317 1.00 98.38 93 GLY A C 1
ATOM 760 O O . GLY A 1 93 ? -3.368 -14.426 -3.572 1.00 98.38 93 GLY A O 1
ATOM 761 N N . LEU A 1 94 ? -1.546 -13.445 -4.431 1.00 98.69 94 LEU A N 1
ATOM 762 C CA . LEU A 1 94 ? -1.705 -12.178 -3.711 1.00 98.69 94 LEU A CA 1
ATOM 763 C C . LEU A 1 94 ? -2.784 -11.296 -4.353 1.00 98.69 94 LEU A C 1
ATOM 765 O O . LEU A 1 94 ? -2.969 -11.295 -5.573 1.00 98.69 94 LEU A O 1
ATOM 769 N N . ARG A 1 95 ? -3.511 -10.562 -3.514 1.00 98.38 95 ARG A N 1
ATOM 770 C CA . ARG A 1 95 ? -4.668 -9.720 -3.852 1.00 98.38 95 ARG A CA 1
ATOM 771 C C . ARG A 1 95 ? -4.620 -8.349 -3.180 1.00 98.38 95 ARG A C 1
ATOM 773 O O . ARG A 1 95 ? -5.562 -7.578 -3.311 1.00 98.38 95 ARG A O 1
ATOM 780 N N . THR A 1 96 ? -3.548 -8.023 -2.470 1.00 98.12 96 THR A N 1
ATOM 781 C CA . THR A 1 96 ? -3.395 -6.740 -1.780 1.00 98.12 96 THR A CA 1
ATOM 782 C C . THR A 1 96 ? -2.047 -6.133 -2.122 1.00 98.12 96 THR A C 1
ATOM 784 O O . THR A 1 96 ? -1.025 -6.783 -1.914 1.00 98.12 96 THR A O 1
ATOM 787 N N . PHE A 1 97 ? -2.028 -4.899 -2.616 1.00 98.19 97 PHE A N 1
ATOM 788 C CA . PHE A 1 97 ? -0.804 -4.207 -3.014 1.00 98.19 97 PHE A CA 1
ATOM 789 C C . PHE A 1 97 ? -0.788 -2.787 -2.470 1.00 98.19 97 PHE A C 1
ATOM 791 O O . PHE A 1 97 ? -1.817 -2.112 -2.501 1.00 98.19 97 PHE A O 1
ATOM 798 N N . LYS A 1 98 ? 0.387 -2.322 -2.036 1.00 96.38 98 LYS A N 1
ATOM 799 C CA . LYS A 1 98 ? 0.599 -0.936 -1.606 1.00 96.38 98 LYS A CA 1
ATOM 800 C C . LYS A 1 98 ? 1.717 -0.291 -2.393 1.00 96.38 98 LYS A C 1
ATOM 802 O O . LYS A 1 98 ? 2.868 -0.683 -2.244 1.00 96.38 98 LYS A O 1
ATOM 807 N N . ASP A 1 99 ? 1.409 0.726 -3.177 1.00 95.06 99 ASP A N 1
ATOM 808 C CA . ASP A 1 99 ? 2.431 1.474 -3.899 1.00 95.06 99 ASP A CA 1
ATOM 809 C C . ASP A 1 99 ? 2.890 2.731 -3.145 1.00 95.06 99 ASP A C 1
ATOM 811 O O . ASP A 1 99 ? 2.456 2.966 -2.018 1.00 95.06 99 ASP A O 1
ATOM 815 N N . GLN A 1 100 ? 3.838 3.488 -3.703 1.00 94.75 100 GLN A N 1
ATOM 816 C CA . GLN A 1 100 ? 4.454 4.666 -3.084 1.00 94.75 100 GLN A CA 1
ATOM 817 C C . GLN A 1 100 ? 4.550 5.810 -4.097 1.00 94.75 100 GLN A C 1
ATOM 819 O O . GLN A 1 100 ? 5.367 5.754 -5.019 1.00 94.75 100 GLN A O 1
ATOM 824 N N . ASP A 1 101 ? 3.779 6.875 -3.879 1.00 95.81 101 ASP A N 1
ATOM 825 C CA . ASP A 1 101 ? 3.695 8.057 -4.753 1.00 95.81 101 ASP A CA 1
ATOM 826 C C . ASP A 1 101 ? 5.086 8.664 -5.020 1.00 95.81 101 ASP A C 1
ATOM 828 O O . ASP A 1 101 ? 5.468 8.928 -6.161 1.00 95.81 101 ASP A O 1
ATOM 832 N N . GLY A 1 102 ? 5.916 8.775 -3.975 1.00 95.88 102 GLY A N 1
ATOM 833 C CA . GLY A 1 102 ? 7.274 9.319 -4.085 1.00 95.88 102 GLY A CA 1
ATOM 834 C C . GLY A 1 102 ? 8.204 8.531 -5.022 1.00 95.88 102 GLY A C 1
ATOM 835 O O . GLY A 1 102 ? 9.073 9.124 -5.663 1.00 95.88 102 GLY A O 1
ATOM 836 N N . VAL A 1 103 ? 8.011 7.212 -5.157 1.00 96.50 103 VAL A N 1
ATOM 837 C CA . VAL A 1 103 ? 8.819 6.376 -6.063 1.00 96.50 103 VAL A CA 1
ATOM 838 C C . VAL A 1 103 ? 8.478 6.686 -7.518 1.00 96.50 103 VAL A C 1
ATOM 840 O O . VAL A 1 103 ? 9.382 6.863 -8.337 1.00 96.50 103 VAL A O 1
ATOM 843 N N . TYR A 1 104 ? 7.190 6.824 -7.835 1.00 97.19 104 TYR A N 1
ATOM 844 C CA . TYR A 1 104 ? 6.738 7.203 -9.173 1.00 97.19 104 TYR A CA 1
ATOM 845 C C . TYR A 1 104 ? 7.152 8.632 -9.530 1.00 97.19 104 TYR A C 1
ATOM 847 O O . TYR A 1 104 ? 7.678 8.862 -10.621 1.00 97.19 104 TYR A O 1
ATOM 855 N N . GLN A 1 105 ? 7.035 9.575 -8.592 1.00 95.88 105 GLN A N 1
ATOM 856 C CA . GLN A 1 105 ? 7.473 10.959 -8.803 1.00 95.88 105 GLN A CA 1
ATOM 857 C C . GLN A 1 105 ? 8.977 11.088 -9.073 1.00 95.88 105 GLN A C 1
ATOM 859 O O . GLN A 1 105 ? 9.389 11.989 -9.807 1.00 95.88 105 GLN A O 1
ATOM 864 N N . GLY A 1 106 ? 9.802 10.157 -8.577 1.00 95.38 106 GLY A N 1
ATOM 865 C CA . GLY A 1 106 ? 11.230 10.080 -8.907 1.00 95.38 106 GLY A CA 1
ATOM 866 C C . GLY A 1 106 ? 11.514 9.933 -10.411 1.00 95.38 106 GLY A C 1
ATOM 867 O O . GLY A 1 106 ? 12.573 10.341 -10.893 1.00 95.38 106 GLY A O 1
ATOM 868 N N . TRP A 1 107 ? 10.553 9.435 -11.194 1.00 95.94 107 TRP A N 1
ATOM 869 C CA . TRP A 1 107 ? 10.650 9.365 -12.656 1.00 95.94 107 TRP A CA 1
ATOM 870 C C . TRP A 1 107 ? 10.289 10.686 -13.360 1.00 95.94 107 TRP A C 1
ATOM 872 O O . TRP A 1 107 ? 10.468 10.818 -14.578 1.00 95.94 107 TRP A O 1
ATOM 882 N N . GLY A 1 108 ? 9.884 11.717 -12.616 1.00 93.94 108 GLY A N 1
ATOM 883 C CA . GLY A 1 108 ? 9.388 12.999 -13.123 1.00 93.94 108 GLY A CA 1
ATOM 884 C C . GLY A 1 108 ? 7.931 12.916 -13.597 1.00 93.94 108 GLY A C 1
ATOM 885 O O . GLY A 1 108 ? 7.268 11.917 -13.334 1.00 93.94 108 GLY A O 1
ATOM 886 N N . PRO A 1 109 ? 7.425 13.918 -14.346 1.00 93.19 109 PRO A N 1
ATOM 887 C CA . PRO A 1 109 ? 6.016 13.961 -14.757 1.00 93.19 109 PRO A CA 1
ATOM 888 C C . PRO A 1 109 ? 5.498 12.690 -15.463 1.00 93.19 109 PRO A C 1
ATOM 890 O O . PRO A 1 109 ? 4.375 12.280 -15.187 1.00 93.19 109 PRO A O 1
ATOM 893 N N . PRO A 1 110 ? 6.287 11.996 -16.315 1.00 95.62 110 PRO A N 1
ATOM 894 C CA . PRO A 1 110 ? 5.845 10.732 -16.909 1.00 95.62 110 PRO A CA 1
ATOM 895 C C . PRO A 1 110 ? 5.671 9.569 -15.912 1.00 95.62 110 PRO A C 1
ATOM 897 O O . PRO A 1 110 ? 5.087 8.552 -16.272 1.00 95.62 110 PRO A O 1
ATOM 900 N N . GLY A 1 111 ? 6.172 9.688 -14.679 1.00 96.38 111 GLY A N 1
ATOM 901 C CA . GLY A 1 111 ? 6.003 8.686 -13.624 1.00 96.38 111 GLY A CA 1
ATOM 902 C C . GLY A 1 111 ? 4.547 8.503 -13.197 1.00 96.38 111 GLY A C 1
ATOM 903 O O . GLY A 1 111 ? 4.123 7.375 -12.965 1.00 96.38 111 GLY A O 1
ATOM 904 N N . ASP A 1 112 ? 3.750 9.573 -13.216 1.00 94.06 112 ASP A N 1
ATOM 905 C CA . ASP A 1 112 ? 2.305 9.495 -12.959 1.00 94.06 112 ASP A CA 1
ATOM 906 C C . ASP A 1 112 ? 1.590 8.638 -14.016 1.00 94.06 112 ASP A C 1
ATOM 908 O O . ASP A 1 112 ? 0.696 7.856 -13.701 1.00 94.06 112 ASP A O 1
ATOM 912 N N . PHE A 1 113 ? 2.030 8.722 -15.273 1.00 96.12 113 PHE A N 1
ATOM 913 C CA . PHE A 1 113 ? 1.501 7.890 -16.354 1.00 96.12 113 PHE A CA 1
ATOM 914 C C . PHE A 1 113 ? 1.922 6.423 -16.223 1.00 96.12 113 PHE A C 1
ATOM 916 O O . PHE A 1 113 ? 1.140 5.532 -16.555 1.00 96.12 113 PHE A O 1
ATOM 923 N N . MET A 1 114 ? 3.126 6.157 -15.707 1.00 97.44 114 MET A N 1
ATOM 924 C CA . MET A 1 114 ? 3.540 4.796 -15.359 1.00 97.44 114 MET A CA 1
ATOM 925 C C . MET A 1 114 ? 2.640 4.221 -14.266 1.00 97.44 114 MET A C 1
ATOM 927 O O . MET A 1 114 ? 2.147 3.106 -14.411 1.00 97.44 114 MET A O 1
ATOM 931 N N . MET A 1 115 ? 2.379 5.000 -13.213 1.00 96.00 115 MET A N 1
ATOM 932 C CA . MET A 1 115 ? 1.480 4.620 -12.123 1.00 96.00 115 MET A CA 1
ATOM 933 C C . MET A 1 115 ? 0.076 4.286 -12.648 1.00 96.00 115 MET A C 1
ATOM 935 O O . MET A 1 115 ? -0.468 3.233 -12.321 1.00 96.00 115 MET A O 1
ATOM 939 N N . MET A 1 116 ? -0.467 5.109 -13.554 1.00 95.00 116 MET A N 1
ATOM 940 C CA . MET A 1 116 ? -1.737 4.833 -14.239 1.00 95.00 116 MET A CA 1
ATOM 941 C C . MET A 1 116 ? -1.710 3.517 -15.030 1.00 95.00 116 MET A C 1
ATOM 943 O O . MET A 1 116 ? -2.585 2.675 -14.842 1.00 95.00 116 MET A O 1
ATOM 947 N N . ARG A 1 117 ? -0.696 3.299 -15.880 1.00 97.12 117 ARG A N 1
ATOM 948 C CA . ARG A 1 117 ? -0.582 2.079 -16.706 1.00 97.12 117 ARG A CA 1
ATOM 949 C C . ARG A 1 117 ? -0.380 0.812 -15.869 1.00 97.12 117 ARG A C 1
ATOM 951 O O . ARG A 1 117 ? -0.838 -0.259 -16.266 1.00 97.12 117 ARG A O 1
ATOM 958 N N . VAL A 1 118 ? 0.302 0.915 -14.729 1.00 97.25 118 VAL A N 1
ATOM 959 C CA . VAL A 1 118 ? 0.440 -0.182 -13.760 1.00 97.25 118 VAL A CA 1
ATOM 960 C C . VAL A 1 118 ? -0.895 -0.453 -13.062 1.00 97.25 118 VAL A C 1
ATOM 962 O O . VAL A 1 118 ? -1.302 -1.610 -12.970 1.00 97.25 118 VAL A O 1
ATOM 965 N N . GLY A 1 119 ? -1.608 0.591 -12.631 1.00 96.19 119 GLY A N 1
ATOM 966 C CA . GLY A 1 119 ? -2.940 0.471 -12.034 1.00 96.19 119 GLY A CA 1
ATOM 967 C C . GLY A 1 119 ? -3.955 -0.175 -12.980 1.00 96.19 119 GLY A C 1
ATOM 968 O O . GLY A 1 119 ? -4.648 -1.111 -12.586 1.00 96.19 119 GLY A O 1
ATOM 969 N N . ASP A 1 120 ? -4.001 0.249 -14.245 1.00 96.12 120 ASP A N 1
ATOM 970 C CA . ASP A 1 120 ? -4.883 -0.352 -15.253 1.00 96.12 120 ASP A CA 1
ATOM 971 C C . ASP A 1 120 ? -4.563 -1.835 -15.481 1.00 96.12 120 ASP A C 1
ATOM 973 O O . ASP A 1 120 ? -5.479 -2.658 -15.511 1.00 96.12 120 ASP A O 1
ATOM 977 N N . PHE A 1 121 ? -3.279 -2.204 -15.524 1.00 97.88 121 PHE A N 1
ATOM 978 C CA . PHE A 1 121 ? -2.867 -3.606 -15.609 1.00 97.88 121 PHE A CA 1
ATOM 979 C C . PHE A 1 121 ? -3.319 -4.430 -14.391 1.00 97.88 121 PHE A C 1
ATOM 981 O O . PHE A 1 121 ? -3.797 -5.555 -14.542 1.00 97.88 121 PHE A O 1
ATOM 988 N N . VAL A 1 122 ? -3.258 -3.873 -13.175 1.00 97.88 122 VAL A N 1
ATOM 989 C CA . VAL A 1 122 ? -3.828 -4.542 -11.992 1.00 97.88 122 VAL A CA 1
ATOM 990 C C . VAL A 1 122 ? -5.337 -4.751 -12.150 1.00 97.88 122 VAL A C 1
ATOM 992 O O . VAL A 1 122 ? -5.843 -5.822 -11.815 1.00 97.88 122 VAL A O 1
ATOM 995 N N . ARG A 1 123 ? -6.068 -3.772 -12.694 1.00 96.88 123 ARG A N 1
ATOM 996 C CA . ARG A 1 123 ? -7.517 -3.898 -12.933 1.00 96.88 123 ARG A CA 1
ATOM 997 C C . ARG A 1 123 ? -7.850 -4.917 -14.025 1.00 96.88 123 ARG A C 1
ATOM 999 O O . ARG A 1 123 ? -8.920 -5.521 -13.981 1.00 96.88 123 ARG A O 1
ATOM 1006 N N . GLU A 1 124 ? -6.960 -5.154 -14.984 1.00 97.38 124 GLU A N 1
ATOM 1007 C CA . GLU A 1 124 ? -7.086 -6.269 -15.931 1.00 97.38 124 GLU A CA 1
ATOM 1008 C C . GLU A 1 124 ? -6.920 -7.623 -15.237 1.00 97.38 124 GLU A C 1
ATOM 1010 O O . GLU A 1 124 ? -7.737 -8.523 -15.444 1.00 97.38 124 GLU A O 1
ATOM 1015 N N . LEU A 1 125 ? -5.919 -7.756 -14.361 1.00 98.31 125 LEU A N 1
ATOM 1016 C CA . LEU A 1 125 ? -5.719 -8.967 -13.564 1.00 98.31 125 LEU A CA 1
ATOM 1017 C C . LEU A 1 125 ? -6.892 -9.229 -12.608 1.00 98.31 125 LEU A C 1
ATOM 1019 O O . LEU A 1 125 ? -7.336 -10.370 -12.491 1.00 98.31 125 LEU A O 1
ATOM 1023 N N . GLU A 1 126 ? -7.444 -8.191 -11.980 1.00 97.88 126 GLU A N 1
ATOM 1024 C CA . GLU A 1 126 ? -8.608 -8.283 -11.087 1.00 97.88 126 GLU A CA 1
ATOM 1025 C C . GLU A 1 126 ? -9.825 -8.922 -11.776 1.00 97.88 126 GLU A C 1
ATOM 1027 O O . GLU A 1 126 ? -10.480 -9.793 -11.202 1.00 97.88 126 GLU A O 1
ATOM 1032 N N . LYS A 1 127 ? -10.090 -8.579 -13.046 1.00 97.75 127 LYS A N 1
ATOM 1033 C CA . LYS A 1 127 ? -11.184 -9.190 -13.828 1.00 97.75 127 LYS A CA 1
ATOM 1034 C C . LYS A 1 127 ? -11.033 -10.706 -13.980 1.00 97.75 127 LYS A C 1
ATOM 1036 O O . LYS A 1 127 ? -12.034 -11.404 -14.100 1.00 97.75 127 LYS A O 1
ATOM 1041 N N . LYS A 1 128 ? -9.795 -11.209 -14.005 1.00 97.56 128 LYS A N 1
ATOM 1042 C CA . LYS A 1 128 ? -9.480 -12.630 -14.209 1.00 97.56 128 LYS A CA 1
ATOM 1043 C C . LYS A 1 128 ? -9.322 -13.399 -12.896 1.00 97.56 128 LYS A C 1
ATOM 1045 O O . LYS A 1 128 ? -9.673 -14.572 -12.837 1.00 97.56 128 LYS A O 1
ATOM 1050 N N . TYR A 1 129 ? -8.786 -12.755 -11.861 1.00 97.50 129 TYR A N 1
ATOM 1051 C CA . TYR A 1 129 ? -8.333 -13.414 -10.630 1.00 97.50 129 TYR A CA 1
ATOM 1052 C C . TYR A 1 129 ? -9.125 -13.032 -9.372 1.00 97.50 129 TYR A C 1
ATOM 1054 O O . TYR A 1 129 ? -8.806 -13.520 -8.281 1.00 97.50 129 TYR A O 1
ATOM 1062 N N . GLY A 1 130 ? -10.159 -12.201 -9.523 1.00 96.62 130 GLY A N 1
ATOM 1063 C CA . GLY A 1 130 ? -10.990 -11.695 -8.434 1.00 96.62 130 GLY A CA 1
ATOM 1064 C C . GLY A 1 130 ? -10.461 -10.384 -7.852 1.00 96.62 130 GLY A C 1
ATOM 1065 O O . GLY A 1 130 ? -9.425 -9.880 -8.277 1.00 96.62 130 GLY A O 1
ATOM 1066 N N . ARG A 1 131 ? -11.193 -9.842 -6.870 1.00 97.25 131 ARG A N 1
ATOM 1067 C CA . ARG A 1 131 ? -10.943 -8.534 -6.241 1.00 97.25 131 ARG A CA 1
ATOM 1068 C C . ARG A 1 131 ? -9.478 -8.358 -5.812 1.00 97.25 131 ARG A C 1
ATOM 1070 O O . ARG A 1 131 ? -8.932 -9.217 -5.122 1.00 97.25 131 ARG A O 1
ATOM 1077 N N . ILE A 1 132 ? -8.877 -7.226 -6.182 1.00 98.50 132 ILE A N 1
ATOM 1078 C CA . ILE A 1 132 ? -7.531 -6.797 -5.789 1.00 98.50 132 ILE A CA 1
ATOM 1079 C C . ILE A 1 132 ? -7.610 -5.417 -5.132 1.00 98.50 132 ILE A C 1
ATOM 1081 O O . ILE A 1 132 ? -8.058 -4.445 -5.743 1.00 98.50 132 ILE A O 1
ATOM 1085 N N . ILE A 1 133 ? -7.112 -5.319 -3.902 1.00 98.25 133 ILE A N 1
ATOM 1086 C CA . ILE A 1 133 ? -7.057 -4.072 -3.140 1.00 98.25 133 ILE A CA 1
ATOM 1087 C C . ILE A 1 133 ? -5.757 -3.335 -3.438 1.00 98.25 133 ILE A C 1
ATOM 1089 O O . ILE A 1 133 ? -4.669 -3.836 -3.148 1.00 98.25 133 ILE A O 1
ATOM 1093 N N . MET A 1 134 ? -5.891 -2.128 -3.983 1.00 97.75 134 MET A N 1
ATOM 1094 C CA . MET A 1 134 ? -4.791 -1.214 -4.279 1.00 97.75 134 MET A CA 1
ATOM 1095 C C . MET A 1 134 ? -4.772 -0.063 -3.281 1.00 97.75 134 MET A C 1
ATOM 1097 O O . MET A 1 134 ? -5.732 0.699 -3.154 1.00 97.75 134 MET A O 1
ATOM 1101 N N . GLN A 1 135 ? -3.643 0.075 -2.608 1.00 97.12 135 GLN A N 1
ATOM 1102 C CA . GLN A 1 135 ? -3.433 0.980 -1.494 1.00 97.12 135 GLN A CA 1
ATOM 1103 C C . GLN A 1 135 ? -2.417 2.051 -1.879 1.00 97.12 135 GLN A C 1
ATOM 1105 O O . GLN A 1 135 ? -1.294 1.712 -2.251 1.00 97.12 135 GLN A O 1
ATOM 1110 N N . HIS A 1 136 ? -2.797 3.325 -1.772 1.00 96.69 136 HIS A N 1
ATOM 1111 C CA . HIS A 1 136 ? -1.926 4.424 -2.173 1.00 96.69 136 HIS A CA 1
ATOM 1112 C C . HIS A 1 136 ? -1.220 5.086 -0.993 1.00 96.69 136 HIS A C 1
ATOM 1114 O O . HIS A 1 136 ? -1.846 5.740 -0.152 1.00 96.69 136 HIS A O 1
ATOM 1120 N N . ASP A 1 137 ? 0.102 4.954 -0.947 1.00 96.56 137 ASP A N 1
ATOM 1121 C CA . ASP A 1 137 ? 0.935 5.674 0.010 1.00 96.56 137 ASP A CA 1
ATOM 1122 C C . ASP A 1 137 ? 1.380 7.018 -0.588 1.00 96.56 137 ASP A C 1
ATOM 1124 O O . ASP A 1 137 ? 2.255 7.062 -1.451 1.00 96.56 137 ASP A O 1
ATOM 1128 N N . CYS A 1 138 ? 0.758 8.112 -0.145 1.00 95.50 138 CYS A N 1
ATOM 1129 C CA . CYS A 1 138 ? 0.999 9.475 -0.640 1.00 95.50 138 CYS A CA 1
ATOM 1130 C C . CYS A 1 138 ? 1.132 10.533 0.466 1.00 95.50 138 CYS A C 1
ATOM 1132 O O . CYS A 1 138 ? 1.608 11.638 0.204 1.00 95.50 138 CYS A O 1
ATOM 1134 N N . LYS A 1 139 ? 0.715 10.201 1.695 1.00 94.88 139 LYS A N 1
ATOM 1135 C CA . LYS A 1 139 ? 0.848 10.989 2.929 1.00 94.88 139 LYS A CA 1
ATOM 1136 C C . LYS A 1 139 ? 0.402 12.446 2.769 1.00 94.88 139 LYS A C 1
ATOM 1138 O O . LYS A 1 139 ? 1.039 13.352 3.306 1.00 94.88 139 LYS A O 1
ATOM 1143 N N . ARG A 1 140 ? -0.667 12.691 2.005 1.00 94.81 140 ARG A N 1
ATOM 1144 C CA . ARG A 1 140 ? -1.144 14.053 1.709 1.00 94.81 140 ARG A CA 1
ATOM 1145 C C . ARG A 1 140 ? -1.793 14.694 2.936 1.00 94.81 140 ARG A C 1
ATOM 1147 O O . ARG A 1 140 ? -2.420 14.011 3.737 1.00 94.81 140 ARG A O 1
ATOM 1154 N N . GLY A 1 141 ? -1.662 16.006 3.069 1.00 93.19 141 GLY A N 1
ATOM 1155 C CA . GLY A 1 141 ? -2.314 16.799 4.107 1.00 93.19 141 GLY A CA 1
ATOM 1156 C C . GLY A 1 141 ? -2.338 18.257 3.672 1.00 93.19 141 GLY A C 1
ATOM 1157 O O . GLY A 1 141 ? -1.323 18.768 3.206 1.00 93.19 141 GLY A O 1
ATOM 1158 N N . ASP A 1 142 ? -3.509 18.883 3.725 1.00 92.62 142 ASP A N 1
ATOM 1159 C CA . ASP A 1 142 ? -3.749 20.240 3.233 1.00 92.62 142 ASP A CA 1
ATOM 1160 C C . ASP A 1 142 ? -5.086 20.762 3.786 1.00 92.62 142 ASP A C 1
ATOM 1162 O O . ASP A 1 142 ? -5.861 20.018 4.393 1.00 92.62 142 ASP A O 1
ATOM 1166 N N . LEU A 1 143 ? -5.397 22.031 3.535 1.00 88.06 143 LEU A N 1
ATOM 1167 C CA . LEU A 1 143 ? -6.703 22.605 3.843 1.00 88.06 143 LEU A CA 1
ATOM 1168 C C . LEU A 1 143 ? -7.800 21.938 3.004 1.00 88.06 143 LEU A C 1
ATOM 1170 O O . LEU A 1 143 ? -7.583 21.534 1.858 1.00 88.06 143 LEU A O 1
ATOM 1174 N N . GLY A 1 144 ? -9.016 21.883 3.551 1.00 85.44 144 GLY A N 1
ATOM 1175 C CA . GLY A 1 144 ? -10.105 21.078 2.993 1.00 85.44 144 GLY A CA 1
ATOM 1176 C C . GLY A 1 144 ? -10.391 21.274 1.495 1.00 85.44 144 GLY A C 1
ATOM 1177 O O . GLY A 1 144 ? -10.583 20.296 0.777 1.00 85.44 144 GLY A O 1
ATOM 1178 N N . ALA A 1 145 ? -10.361 22.512 0.987 1.00 83.25 145 ALA A N 1
ATOM 1179 C CA . ALA A 1 145 ? -10.591 22.781 -0.438 1.00 83.25 145 ALA A CA 1
ATOM 1180 C C . ALA A 1 145 ? -9.510 22.164 -1.348 1.00 83.25 145 ALA A C 1
ATOM 1182 O O . ALA A 1 145 ? -9.831 21.649 -2.420 1.00 83.25 145 ALA A O 1
ATOM 1183 N N . THR A 1 146 ? -8.248 22.180 -0.912 1.00 88.44 146 THR A N 1
ATOM 1184 C CA . THR A 1 146 ? -7.126 21.569 -1.634 1.00 88.44 146 THR A CA 1
ATOM 1185 C C . THR A 1 146 ? -7.142 20.048 -1.487 1.00 88.44 146 THR A C 1
ATOM 1187 O O . THR A 1 146 ? -6.911 19.336 -2.465 1.00 88.44 146 THR A O 1
ATOM 1190 N N . MET A 1 147 ? -7.500 19.534 -0.302 1.00 91.25 147 MET A N 1
ATOM 1191 C CA . MET A 1 147 ? -7.598 18.089 -0.044 1.00 91.25 147 MET A CA 1
ATOM 1192 C C . MET A 1 147 ? -8.567 17.368 -0.975 1.00 91.25 147 MET A C 1
ATOM 1194 O O . MET A 1 147 ? -8.298 16.230 -1.358 1.00 91.25 147 MET A O 1
ATOM 1198 N N . ILE A 1 148 ? -9.648 18.027 -1.404 1.00 89.81 148 ILE A N 1
ATOM 1199 C CA . ILE A 1 148 ? -10.580 17.473 -2.400 1.00 89.81 148 ILE A CA 1
ATOM 1200 C C . ILE A 1 148 ? -9.839 17.074 -3.682 1.00 89.81 148 ILE A C 1
ATOM 1202 O O . ILE A 1 148 ? -10.093 16.000 -4.215 1.00 89.81 148 ILE A O 1
ATOM 1206 N N . GLY A 1 149 ? -8.875 17.880 -4.141 1.00 89.25 149 GLY A N 1
ATOM 1207 C CA . GLY A 1 149 ? -8.084 17.560 -5.330 1.00 89.25 149 GLY A CA 1
ATOM 1208 C C . GLY A 1 149 ? -7.254 16.282 -5.171 1.00 89.25 149 GLY A C 1
ATOM 1209 O O . GLY A 1 149 ? -7.186 15.480 -6.103 1.00 89.25 149 GLY A O 1
ATOM 1210 N N . TYR A 1 150 ? -6.665 16.052 -3.991 1.00 92.25 150 TYR A N 1
ATOM 1211 C CA . TYR A 1 150 ? -5.942 14.808 -3.705 1.00 92.25 150 TYR A CA 1
ATOM 1212 C C . TYR A 1 150 ? -6.890 13.608 -3.655 1.00 92.25 150 TYR A C 1
ATOM 1214 O O . TYR A 1 150 ? -6.632 12.592 -4.302 1.00 92.25 150 TYR A O 1
ATOM 1222 N N . TYR A 1 151 ? -8.011 13.740 -2.948 1.00 92.94 151 TYR A N 1
ATOM 1223 C CA . TYR A 1 151 ? -9.026 12.695 -2.869 1.00 92.94 151 TYR A CA 1
ATOM 1224 C C . TYR A 1 151 ? -9.559 12.305 -4.246 1.00 92.94 151 TYR A C 1
ATOM 1226 O O . TYR A 1 151 ? -9.547 11.123 -4.594 1.00 92.94 151 TYR A O 1
ATOM 1234 N N . ASP A 1 152 ? -9.965 13.287 -5.049 1.00 89.88 152 ASP A N 1
ATOM 1235 C CA . ASP A 1 152 ? -10.534 13.059 -6.374 1.00 89.88 152 ASP A CA 1
ATOM 1236 C C . ASP A 1 152 ? -9.512 12.446 -7.340 1.00 89.88 152 ASP A C 1
ATOM 1238 O O . ASP A 1 152 ? -9.876 11.586 -8.145 1.00 89.88 152 ASP A O 1
ATOM 1242 N N . ARG A 1 153 ? -8.229 12.827 -7.232 1.00 90.31 153 ARG A N 1
ATOM 1243 C CA . ARG A 1 153 ? -7.129 12.247 -8.021 1.00 90.31 153 ARG A CA 1
ATOM 1244 C C . ARG A 1 153 ? -6.907 10.767 -7.715 1.00 90.31 153 ARG A C 1
ATOM 1246 O O . ARG A 1 153 ? -6.759 9.981 -8.651 1.00 90.31 153 ARG A O 1
ATOM 1253 N N . PHE A 1 154 ? -6.817 10.398 -6.437 1.00 93.00 154 PHE A N 1
ATOM 1254 C CA . PHE A 1 154 ? -6.318 9.076 -6.040 1.00 93.00 154 PHE A CA 1
ATOM 1255 C C . PHE A 1 154 ? -7.426 8.037 -5.846 1.00 93.00 154 PHE A C 1
ATOM 1257 O O . PHE A 1 154 ? -7.348 6.945 -6.412 1.00 93.00 154 PHE A O 1
ATOM 1264 N N . ILE A 1 155 ? -8.460 8.369 -5.072 1.00 93.62 155 ILE A N 1
ATOM 1265 C CA . ILE A 1 155 ? -9.513 7.417 -4.674 1.00 93.62 155 ILE A CA 1
ATOM 1266 C C . ILE A 1 155 ? -10.915 7.820 -5.154 1.00 93.62 155 ILE A C 1
ATOM 1268 O O . ILE A 1 155 ? -11.843 7.016 -5.072 1.00 93.62 155 ILE A O 1
ATOM 1272 N N . GLY A 1 156 ? -11.079 9.040 -5.666 1.00 89.94 156 GLY A N 1
ATOM 1273 C CA . GLY A 1 156 ? -12.337 9.590 -6.162 1.00 89.94 156 GLY A CA 1
ATOM 1274 C C . GLY A 1 156 ? -12.422 9.682 -7.689 1.00 89.94 156 GLY A C 1
ATOM 1275 O O . GLY A 1 156 ? -11.913 8.830 -8.426 1.00 89.94 156 GLY A O 1
ATOM 1276 N N . SER A 1 157 ? -13.137 10.713 -8.145 1.00 84.38 157 SER A N 1
ATOM 1277 C CA . SER A 1 157 ? -13.404 11.010 -9.554 1.00 84.38 157 SER A CA 1
ATOM 1278 C C . SER A 1 157 ? -13.139 12.492 -9.811 1.00 84.38 157 SER A C 1
ATOM 1280 O O . SER A 1 157 ? -13.876 13.356 -9.339 1.00 84.38 157 SER A O 1
ATOM 1282 N N . LEU A 1 158 ? -12.074 12.780 -10.561 1.00 78.69 158 LEU A N 1
ATOM 1283 C CA . LEU A 1 158 ? -11.588 14.139 -10.823 1.00 78.69 158 LEU A CA 1
ATOM 1284 C C . LEU A 1 158 ? -12.637 15.032 -11.488 1.00 78.69 158 LEU A C 1
ATOM 1286 O O . LEU A 1 158 ? -12.777 16.205 -11.144 1.00 78.69 158 LEU A O 1
ATOM 1290 N N . TRP A 1 159 ? -13.393 14.478 -12.434 1.00 78.44 159 TRP A N 1
ATOM 1291 C CA . TRP A 1 159 ? -14.248 15.259 -13.326 1.00 78.44 159 TRP A CA 1
ATOM 1292 C C . TRP A 1 159 ? -15.739 15.132 -13.008 1.00 78.44 159 TRP A C 1
ATOM 1294 O O . TRP A 1 159 ? -16.574 15.485 -13.841 1.00 78.44 159 TRP A O 1
ATOM 1304 N N . ASP A 1 160 ? -16.091 14.729 -11.781 1.00 76.06 160 ASP A N 1
ATOM 1305 C CA . ASP A 1 160 ? -17.485 14.702 -11.315 1.00 76.06 160 ASP A CA 1
ATOM 1306 C C . ASP A 1 160 ? -18.155 16.078 -11.459 1.00 76.06 160 ASP A C 1
ATOM 1308 O O . ASP A 1 160 ? -19.306 16.166 -11.885 1.00 76.06 160 ASP A O 1
ATOM 1312 N N . LYS A 1 161 ? -17.412 17.166 -11.200 1.00 73.50 161 LYS A N 1
ATOM 1313 C CA . LYS A 1 161 ? -17.886 18.549 -11.404 1.00 73.50 161 LYS A CA 1
ATOM 1314 C C . LYS A 1 161 ? -18.195 18.879 -12.868 1.00 73.50 161 LYS A C 1
ATOM 1316 O O 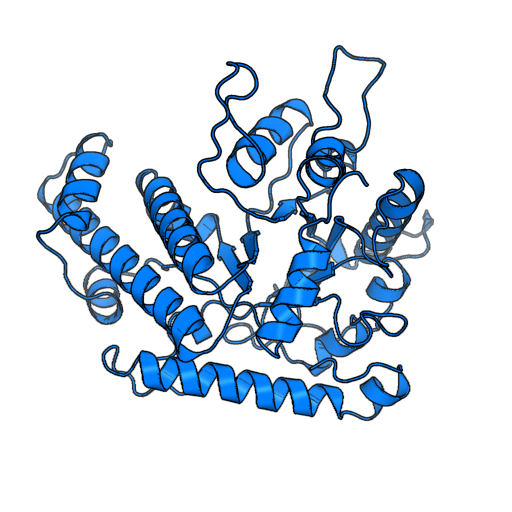. LYS A 1 161 ? -18.992 19.770 -13.130 1.00 73.50 161 LYS A O 1
ATOM 1321 N N . LEU A 1 162 ? -17.568 18.173 -13.805 1.00 80.75 162 LEU A N 1
ATOM 1322 C CA . LEU A 1 162 ? -17.812 18.290 -15.244 1.00 80.75 162 LEU A CA 1
ATOM 1323 C C . LEU A 1 162 ? -18.824 17.243 -15.742 1.00 80.75 162 LEU A C 1
ATOM 1325 O O . LEU A 1 162 ? -18.990 17.091 -16.947 1.00 80.75 162 LEU A O 1
ATOM 1329 N N . ALA A 1 163 ? -19.469 16.497 -14.836 1.00 82.75 163 ALA A N 1
ATOM 1330 C CA . ALA A 1 163 ? -20.314 15.341 -15.140 1.00 82.75 163 ALA A CA 1
ATOM 1331 C C . ALA A 1 163 ? -19.603 14.230 -15.945 1.00 82.75 163 ALA A C 1
ATOM 1333 O O . ALA A 1 163 ? -20.253 13.385 -16.564 1.00 82.75 163 ALA A O 1
ATOM 1334 N N . ILE A 1 164 ? -18.268 14.182 -15.897 1.00 81.69 164 ILE A N 1
ATOM 1335 C CA . ILE A 1 164 ? -17.454 13.138 -16.521 1.00 81.69 164 ILE A CA 1
ATOM 1336 C C . ILE A 1 164 ? -17.015 12.177 -15.416 1.00 81.69 164 ILE A C 1
ATOM 1338 O O . ILE A 1 164 ? -16.111 12.462 -14.634 1.00 81.69 164 ILE A O 1
ATOM 1342 N N . LYS A 1 165 ? -17.653 11.007 -15.350 1.00 78.62 165 LYS A N 1
ATOM 1343 C CA . LYS A 1 165 ? -17.289 9.967 -14.380 1.00 78.62 165 LYS A CA 1
ATOM 1344 C C . LYS A 1 165 ? -16.020 9.257 -14.845 1.00 78.62 165 LYS A C 1
ATOM 1346 O O . LYS A 1 165 ? -16.089 8.324 -15.644 1.00 78.62 165 LYS A O 1
ATOM 1351 N N . HIS A 1 166 ? -14.865 9.702 -14.358 1.00 81.00 166 HIS A N 1
ATOM 1352 C CA . HIS A 1 166 ? -13.579 9.101 -14.696 1.00 81.00 166 HIS A CA 1
ATOM 1353 C C . HIS A 1 166 ? -12.625 9.108 -13.500 1.00 81.00 166 HIS A C 1
ATOM 1355 O O . HIS A 1 166 ? -12.374 10.143 -12.887 1.00 81.00 166 HIS A O 1
ATOM 1361 N N . SER A 1 167 ? -12.059 7.938 -13.204 1.00 82.88 167 SER A N 1
ATOM 1362 C CA . SER A 1 167 ? -11.030 7.752 -12.183 1.00 82.88 167 SER A CA 1
ATOM 1363 C C . SER A 1 167 ? -9.789 7.176 -12.853 1.00 82.88 167 SER A C 1
ATOM 1365 O O . SER A 1 167 ? -9.869 6.111 -13.467 1.00 82.88 167 SER A O 1
ATOM 1367 N N . TYR A 1 168 ? -8.669 7.895 -12.767 1.00 80.06 168 TYR A N 1
ATOM 1368 C CA . TYR A 1 168 ? -7.422 7.502 -13.428 1.00 80.06 168 TYR A CA 1
ATOM 1369 C C . TYR A 1 168 ? -6.694 6.399 -12.666 1.00 80.06 168 TYR A C 1
ATOM 1371 O O . TYR A 1 168 ? -6.247 5.428 -13.263 1.00 80.06 168 TYR A O 1
ATOM 1379 N N . LEU A 1 169 ? -6.579 6.551 -11.347 1.00 85.81 169 LEU A N 1
ATOM 1380 C CA . LEU A 1 169 ? -5.729 5.689 -10.529 1.00 85.81 169 LEU A CA 1
ATOM 1381 C C . LEU A 1 169 ? -6.516 4.595 -9.796 1.00 85.81 169 LEU A C 1
ATOM 1383 O O . LEU A 1 169 ? -5.978 3.528 -9.520 1.00 85.81 169 LEU A O 1
ATOM 1387 N N . LYS A 1 170 ? -7.818 4.821 -9.557 1.00 88.81 170 LYS A N 1
ATOM 1388 C CA . LYS A 1 170 ? -8.767 3.832 -9.016 1.00 88.81 170 LYS A CA 1
ATOM 1389 C C . LYS A 1 170 ? -8.254 3.126 -7.751 1.00 88.81 170 LYS A C 1
ATOM 1391 O O . LYS A 1 170 ? -8.535 1.940 -7.583 1.00 88.81 170 LYS A O 1
ATOM 1396 N N . TYR A 1 171 ? -7.521 3.806 -6.868 1.00 96.19 171 TYR A N 1
ATOM 1397 C CA . TYR A 1 171 ? -7.108 3.202 -5.601 1.00 96.19 171 TYR A CA 1
ATOM 1398 C C . TYR A 1 171 ? -8.316 2.952 -4.702 1.00 96.19 171 TYR A C 1
ATOM 1400 O O . TYR A 1 171 ? -9.364 3.599 -4.812 1.00 96.19 171 TYR A O 1
ATOM 1408 N N . ASP A 1 172 ? -8.175 1.977 -3.819 1.00 97.62 172 ASP A N 1
ATOM 1409 C CA . ASP A 1 172 ? -9.203 1.577 -2.863 1.00 97.62 172 ASP A CA 1
ATOM 1410 C C . ASP A 1 172 ? -9.045 2.335 -1.550 1.00 97.62 172 ASP A C 1
ATOM 1412 O O . ASP A 1 172 ? -10.031 2.670 -0.890 1.00 97.62 172 ASP A O 1
ATOM 1416 N N . THR A 1 173 ? -7.805 2.683 -1.223 1.00 97.62 173 THR A N 1
ATOM 1417 C CA . THR A 1 173 ? -7.470 3.461 -0.043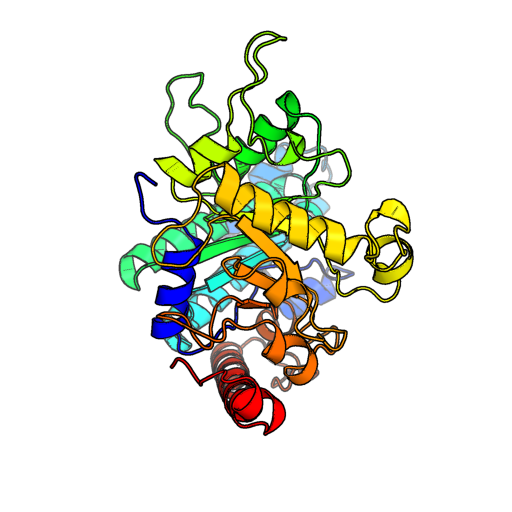 1.00 97.62 173 THR A CA 1
ATOM 1418 C C . THR A 1 173 ? -6.323 4.430 -0.317 1.00 97.62 173 THR A C 1
ATOM 1420 O O . THR A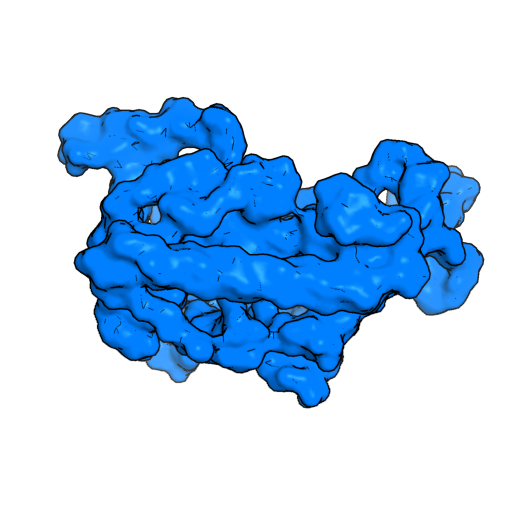 1 173 ? -5.518 4.223 -1.229 1.00 97.62 173 THR A O 1
ATOM 1423 N N . MET A 1 174 ? -6.214 5.466 0.510 1.00 96.88 174 MET A N 1
ATOM 1424 C CA . MET A 1 174 ? -5.040 6.339 0.559 1.00 96.88 174 MET A CA 1
ATOM 1425 C C . MET A 1 174 ? -4.698 6.704 1.998 1.00 96.88 174 MET A C 1
ATOM 1427 O O . MET A 1 174 ? -5.583 6.707 2.858 1.00 96.88 174 MET A O 1
ATOM 1431 N N . ASN A 1 175 ? -3.440 7.061 2.251 1.00 96.56 175 ASN A N 1
ATOM 1432 C CA . ASN A 1 175 ? -3.045 7.624 3.536 1.00 96.56 175 ASN A CA 1
ATOM 1433 C C . ASN A 1 175 ? -2.901 9.157 3.522 1.00 96.56 175 ASN A C 1
ATOM 1435 O O . ASN A 1 175 ? -2.545 9.773 2.514 1.00 96.56 175 ASN A O 1
ATOM 1439 N N . ILE A 1 176 ? -3.195 9.774 4.666 1.00 96.44 176 ILE A N 1
ATOM 1440 C CA . ILE A 1 176 ? -3.201 11.226 4.877 1.00 96.44 176 ILE A CA 1
ATOM 1441 C C . ILE A 1 176 ? -2.510 11.602 6.192 1.00 96.44 176 ILE A C 1
ATOM 1443 O O . ILE A 1 176 ? -2.443 10.798 7.119 1.00 96.44 176 ILE A O 1
ATOM 1447 N N . GLN A 1 177 ? -2.033 12.841 6.295 1.00 93.06 177 GLN A N 1
ATOM 1448 C CA . GLN A 1 177 ? -1.462 13.407 7.519 1.00 93.06 177 GLN A CA 1
ATOM 1449 C C . GLN A 1 177 ? -2.419 14.434 8.126 1.00 93.06 177 GLN A C 1
ATOM 1451 O O . GLN A 1 177 ? -2.662 15.481 7.533 1.00 93.06 177 GLN A O 1
ATOM 1456 N N . VAL A 1 178 ? -2.925 14.164 9.330 1.00 90.56 178 VAL A N 1
ATOM 1457 C CA . VAL A 1 178 ? -3.916 15.024 10.009 1.00 90.56 178 VAL A CA 1
ATOM 1458 C C . VAL A 1 178 ? -3.292 16.038 10.971 1.00 90.56 178 VAL A C 1
ATOM 1460 O O . VAL A 1 178 ? -3.992 16.603 11.804 1.00 90.56 178 VAL A O 1
ATOM 1463 N N . TYR A 1 179 ? -1.989 16.311 10.847 1.00 90.44 179 TYR A N 1
ATOM 1464 C CA . TYR A 1 179 ? -1.283 17.285 11.691 1.00 90.44 179 TYR A CA 1
ATOM 1465 C C . TYR A 1 179 ? -1.939 18.679 11.675 1.00 90.44 179 TYR A C 1
ATOM 1467 O O . TYR A 1 179 ? -1.947 19.377 12.683 1.00 90.44 179 TYR A O 1
ATOM 1475 N N . MET A 1 180 ? -2.535 19.069 10.542 1.00 89.25 180 MET A N 1
ATOM 1476 C CA . MET A 1 180 ? -3.237 20.351 10.389 1.00 89.25 180 MET A CA 1
ATOM 1477 C C . MET A 1 180 ? -4.631 20.377 11.042 1.00 89.25 180 MET A C 1
ATOM 1479 O O . MET A 1 180 ? -5.199 21.455 11.195 1.00 89.25 180 MET A O 1
ATOM 1483 N N . GLY A 1 181 ? -5.169 19.218 11.432 1.00 85.50 181 GLY A N 1
ATOM 1484 C CA . GLY A 1 181 ? -6.503 19.074 12.005 1.00 85.50 181 GLY A CA 1
ATOM 1485 C C . GLY A 1 181 ? -7.369 18.024 11.304 1.00 85.50 181 GLY A C 1
ATOM 1486 O O . GLY A 1 181 ? -7.035 17.468 10.254 1.00 85.50 181 GLY A O 1
ATOM 1487 N N . LYS A 1 182 ? -8.533 17.745 11.906 1.00 81.38 182 LYS A N 1
ATOM 1488 C CA . LYS A 1 182 ? -9.515 16.764 11.401 1.00 81.38 182 LYS A CA 1
ATOM 1489 C C . LYS A 1 182 ? -10.168 17.160 10.073 1.00 81.38 182 LYS A C 1
ATOM 1491 O O . LYS A 1 182 ? -10.764 16.323 9.399 1.00 81.38 182 LYS A O 1
ATOM 1496 N N . ASP A 1 183 ? -10.078 18.431 9.698 1.00 81.56 183 ASP A N 1
ATOM 1497 C CA . ASP A 1 183 ? -10.558 18.957 8.424 1.00 81.56 183 ASP A CA 1
ATOM 1498 C C . ASP A 1 183 ? -9.813 18.346 7.231 1.00 81.56 183 ASP A C 1
ATOM 1500 O O . ASP A 1 183 ? -10.410 18.192 6.169 1.00 81.56 183 ASP A O 1
ATOM 1504 N N . VAL A 1 184 ? -8.579 17.871 7.416 1.00 88.19 184 VAL A N 1
ATOM 1505 C CA . VAL A 1 184 ? -7.842 17.107 6.394 1.00 88.19 184 VAL A CA 1
ATOM 1506 C C . VAL A 1 184 ? -8.579 15.814 6.006 1.00 88.19 184 VAL A C 1
ATOM 1508 O O . VAL A 1 184 ? -8.633 15.433 4.833 1.00 88.19 184 VAL A O 1
ATOM 1511 N N . ALA A 1 185 ? -9.206 15.144 6.979 1.00 86.69 185 ALA A N 1
ATOM 1512 C CA . ALA A 1 185 ? -10.004 13.942 6.738 1.00 86.69 185 ALA A CA 1
ATOM 1513 C C . ALA A 1 185 ? -11.368 14.250 6.082 1.00 86.69 185 ALA A C 1
ATOM 1515 O O . ALA A 1 185 ? -12.044 13.330 5.625 1.00 86.69 185 ALA A O 1
ATOM 1516 N N . LEU A 1 186 ? -11.765 15.531 6.001 1.00 80.81 186 LEU A N 1
ATOM 1517 C CA . LEU A 1 186 ? -13.024 16.005 5.410 1.00 80.81 186 LEU A CA 1
ATOM 1518 C C . LEU A 1 186 ? -14.256 15.251 5.934 1.00 80.81 186 LEU A C 1
ATOM 1520 O O . LEU A 1 186 ? -15.087 14.759 5.161 1.00 80.81 186 LEU A O 1
ATOM 1524 N N . LEU A 1 187 ? -14.346 15.158 7.265 1.00 78.06 187 LEU A N 1
ATOM 1525 C CA . LEU A 1 187 ? -15.426 14.457 7.965 1.00 78.06 187 LEU A CA 1
ATOM 1526 C C . LEU A 1 187 ? -16.622 15.351 8.331 1.00 78.06 187 LEU A C 1
ATOM 1528 O O . LEU A 1 187 ? -17.686 14.835 8.647 1.00 78.06 187 LEU A O 1
ATOM 1532 N N . ASP A 1 188 ? -16.469 16.674 8.264 1.00 77.62 188 ASP A N 1
ATOM 1533 C CA . ASP A 1 188 ? -17.511 17.646 8.605 1.00 77.62 188 ASP A CA 1
ATOM 1534 C C . ASP A 1 188 ? -17.964 18.447 7.378 1.00 77.62 188 ASP A C 1
ATOM 1536 O O . ASP A 1 188 ? -17.147 18.880 6.564 1.00 77.62 188 ASP A O 1
ATOM 1540 N N . GLU A 1 189 ? -19.264 18.740 7.295 1.00 63.34 189 GLU A N 1
ATOM 1541 C CA . GLU A 1 189 ? -19.774 19.814 6.438 1.00 63.34 189 GLU A CA 1
ATOM 1542 C C . GLU A 1 189 ? -19.615 21.154 7.167 1.00 63.34 189 GLU A C 1
ATOM 1544 O O . GLU A 1 189 ? -20.267 21.421 8.184 1.00 63.34 189 GLU A O 1
ATOM 1549 N N . VAL A 1 190 ? -18.752 22.040 6.667 1.00 55.88 190 VAL A N 1
ATOM 1550 C CA . VAL A 1 190 ? -18.567 23.357 7.293 1.00 55.88 190 VAL A CA 1
ATOM 1551 C C . VAL A 1 190 ? -19.763 24.257 6.963 1.00 55.88 190 VAL A C 1
ATOM 1553 O O . VAL A 1 190 ? -19.789 24.939 5.944 1.00 55.88 190 VAL A O 1
ATOM 1556 N N . LYS A 1 191 ? -20.748 24.320 7.869 1.00 48.34 191 LYS A N 1
ATOM 1557 C CA . LYS A 1 191 ? -21.972 25.139 7.710 1.00 48.34 191 LYS A CA 1
ATOM 1558 C C . LYS A 1 191 ? -21.738 26.655 7.584 1.00 48.34 191 LYS A C 1
ATOM 1560 O O . LYS A 1 191 ? -22.623 27.358 7.113 1.00 48.34 191 LYS A O 1
ATOM 1565 N N . LYS A 1 192 ? -20.591 27.188 8.028 1.00 52.91 192 LYS A N 1
ATOM 1566 C CA . LYS A 1 192 ? -20.351 28.648 8.132 1.00 52.91 192 LYS A CA 1
ATOM 1567 C C . LYS A 1 192 ? -19.612 29.287 6.951 1.00 52.91 192 LYS A C 1
ATOM 1569 O O . LYS A 1 192 ? -19.546 30.510 6.886 1.00 52.91 192 LYS A O 1
ATOM 1574 N N . LYS A 1 193 ? -19.039 28.507 6.036 1.00 53.28 193 LYS A N 1
ATOM 1575 C CA . LYS A 1 193 ? -18.300 29.022 4.874 1.00 53.28 193 LYS A CA 1
ATOM 1576 C C . LYS A 1 193 ? -18.698 28.179 3.676 1.00 53.28 193 LYS A C 1
ATOM 1578 O O . LYS A 1 193 ? -18.485 26.978 3.723 1.00 53.28 193 LYS A O 1
ATOM 1583 N N . ASN A 1 194 ? -19.306 28.805 2.669 1.00 49.97 194 ASN A N 1
ATOM 1584 C CA . ASN A 1 194 ? -19.742 28.207 1.402 1.00 49.97 194 ASN A CA 1
ATOM 1585 C C . ASN A 1 194 ? -19.034 26.875 1.056 1.00 49.97 194 ASN A C 1
ATOM 1587 O O . ASN A 1 194 ? -17.914 26.873 0.557 1.00 49.97 194 ASN A O 1
ATOM 1591 N N . TYR A 1 195 ? -19.726 25.773 1.367 1.00 54.72 195 TYR A N 1
ATOM 1592 C CA . TYR A 1 195 ? -19.586 24.403 0.861 1.00 54.72 195 TYR A CA 1
ATOM 1593 C C . TYR A 1 195 ? -18.154 23.849 0.685 1.00 54.72 195 TYR A C 1
ATOM 1595 O O . TYR A 1 195 ? -17.637 23.757 -0.428 1.00 54.72 195 TYR A O 1
ATOM 1603 N N . ILE A 1 196 ? -17.544 23.355 1.769 1.00 62.19 196 ILE A N 1
ATOM 1604 C CA . ILE A 1 196 ? -16.577 22.250 1.648 1.00 62.19 196 ILE A CA 1
ATOM 1605 C C . ILE A 1 196 ? -17.393 20.955 1.777 1.00 62.19 196 ILE A C 1
ATOM 1607 O O . ILE A 1 196 ? -17.924 20.710 2.863 1.00 62.19 196 ILE A O 1
ATOM 1611 N N . PRO A 1 197 ? -17.565 20.156 0.704 1.00 67.69 197 PRO A N 1
ATOM 1612 C CA . PRO A 1 197 ? -18.246 18.872 0.817 1.00 67.69 197 PRO A CA 1
ATOM 1613 C C . PRO A 1 197 ? -17.496 17.980 1.811 1.00 67.69 197 PRO A C 1
ATOM 1615 O O . PRO A 1 197 ? -16.263 17.977 1.820 1.00 67.69 197 PRO A O 1
ATOM 1618 N N . ALA A 1 198 ? -18.227 17.188 2.602 1.00 83.44 198 ALA A N 1
ATOM 1619 C CA . ALA A 1 198 ? -17.666 16.128 3.446 1.00 83.44 198 ALA A CA 1
ATOM 1620 C C . ALA A 1 198 ? -17.151 14.967 2.572 1.00 83.44 198 ALA A C 1
ATOM 1622 O O . ALA A 1 198 ? -17.651 13.841 2.609 1.00 83.44 198 ALA A O 1
ATOM 1623 N N . GLN A 1 199 ? -16.187 15.272 1.700 1.00 87.81 199 GLN A N 1
ATOM 1624 C CA . GLN A 1 199 ? -15.724 14.405 0.624 1.00 87.81 199 GLN A CA 1
ATOM 1625 C C . GLN A 1 199 ? -15.146 13.104 1.182 1.00 87.81 199 GLN A C 1
ATOM 1627 O O . GLN A 1 199 ? -15.367 12.051 0.591 1.00 87.81 199 GLN A O 1
ATOM 1632 N N . GLY A 1 200 ? -14.493 13.150 2.349 1.00 91.12 200 GLY A N 1
ATOM 1633 C CA . GLY A 1 200 ? -14.037 11.953 3.052 1.00 91.12 200 GLY A CA 1
ATOM 1634 C C . GLY A 1 200 ? -15.201 11.034 3.429 1.00 91.12 200 GLY A C 1
ATOM 1635 O O . GLY A 1 200 ? -15.186 9.852 3.082 1.00 91.12 200 GLY A O 1
ATOM 1636 N N . LEU A 1 201 ? -16.262 11.571 4.053 1.00 91.62 201 LEU A N 1
ATOM 1637 C CA . LEU A 1 201 ? -17.468 10.786 4.360 1.00 91.62 201 LEU A CA 1
ATOM 1638 C C . LEU A 1 201 ? -18.120 10.222 3.102 1.00 91.62 201 LEU A C 1
ATOM 1640 O O . LEU A 1 201 ? -18.488 9.051 3.099 1.00 91.62 201 LEU A O 1
ATOM 1644 N N . LYS A 1 202 ? -18.244 11.025 2.043 1.00 91.56 202 LYS A N 1
ATOM 1645 C CA . LYS A 1 202 ? -18.815 10.595 0.762 1.00 91.56 202 LYS A CA 1
ATOM 1646 C C . LYS A 1 202 ? -18.039 9.418 0.172 1.00 91.56 202 LYS A C 1
ATOM 1648 O O . LYS A 1 202 ? -18.620 8.395 -0.187 1.00 91.56 202 LYS A O 1
ATOM 1653 N N . LEU A 1 203 ? -16.715 9.538 0.105 1.00 93.31 203 LEU A N 1
ATOM 1654 C CA . LEU A 1 203 ? -15.839 8.486 -0.405 1.00 93.31 203 LEU A CA 1
ATOM 1655 C C . LEU A 1 203 ? -15.968 7.195 0.404 1.00 93.31 203 LEU A C 1
ATOM 1657 O O . LEU A 1 203 ? -16.068 6.116 -0.178 1.00 93.31 203 LEU A O 1
ATOM 1661 N N . MET A 1 204 ? -16.022 7.293 1.730 1.00 95.19 204 MET A N 1
ATOM 1662 C CA . MET A 1 204 ? -16.170 6.120 2.587 1.00 95.19 204 MET A CA 1
ATOM 1663 C C . MET A 1 204 ? -17.573 5.505 2.484 1.00 95.19 204 MET A C 1
ATOM 1665 O O . MET A 1 204 ? -17.701 4.309 2.224 1.00 95.19 204 MET A O 1
ATOM 1669 N N . ARG A 1 205 ? -18.632 6.305 2.652 1.00 93.12 205 ARG A N 1
ATOM 1670 C CA . ARG A 1 205 ? -20.023 5.833 2.768 1.00 93.12 205 ARG A CA 1
ATOM 1671 C C . ARG A 1 205 ? -20.640 5.399 1.447 1.00 93.12 205 ARG A C 1
ATOM 1673 O O . ARG A 1 205 ? -21.335 4.385 1.449 1.00 93.12 205 ARG A O 1
ATOM 1680 N N . GLU A 1 206 ? -20.393 6.151 0.374 1.00 91.75 206 GLU A N 1
ATOM 1681 C CA . GLU A 1 206 ? -21.034 5.961 -0.936 1.00 91.75 206 GLU A CA 1
ATOM 1682 C C . GLU A 1 206 ? -20.118 5.245 -1.938 1.00 91.75 206 GLU A C 1
ATOM 1684 O O . GLU A 1 206 ? -20.594 4.549 -2.833 1.00 91.75 206 GLU A O 1
ATOM 1689 N N . LYS A 1 207 ? -18.793 5.446 -1.841 1.00 92.31 207 LYS A N 1
ATOM 1690 C CA . LYS A 1 207 ? -17.809 4.876 -2.788 1.00 92.31 207 LYS A CA 1
ATOM 1691 C C . LYS A 1 207 ? -16.989 3.726 -2.212 1.00 92.31 207 LYS A C 1
ATOM 1693 O O . LYS A 1 207 ? -16.183 3.151 -2.942 1.00 92.31 207 LYS A O 1
ATOM 1698 N N . GLY A 1 208 ? -17.179 3.399 -0.934 1.00 95.44 208 GLY A N 1
ATOM 1699 C CA . GLY A 1 208 ? -16.521 2.276 -0.275 1.00 95.44 208 GLY A CA 1
ATOM 1700 C C . GLY A 1 208 ? -15.006 2.434 -0.161 1.00 95.44 208 GLY A C 1
ATOM 1701 O O . GLY A 1 208 ? -14.297 1.436 -0.104 1.00 95.44 208 GLY A O 1
ATOM 1702 N N . LYS A 1 209 ? -14.480 3.660 -0.159 1.00 96.69 209 LYS A N 1
ATOM 1703 C CA . LYS A 1 209 ? -13.037 3.908 -0.039 1.00 96.69 209 LYS A CA 1
ATOM 1704 C C . LYS A 1 209 ? -12.576 3.879 1.415 1.00 96.69 209 LYS A C 1
ATOM 1706 O O . LYS A 1 209 ? -13.386 4.039 2.326 1.00 96.69 209 LYS A O 1
ATOM 1711 N N . GLY A 1 210 ? -11.280 3.660 1.622 1.00 97.12 210 GLY A N 1
ATOM 1712 C CA . GLY A 1 210 ? -10.636 3.743 2.936 1.00 97.12 210 GLY A CA 1
ATOM 1713 C C . GLY A 1 210 ? -9.674 4.925 3.043 1.00 97.12 210 GLY A C 1
ATOM 1714 O O . GLY A 1 210 ? -9.012 5.294 2.070 1.00 97.12 210 GLY A O 1
ATOM 1715 N N . ILE A 1 211 ? -9.588 5.510 4.233 1.00 97.44 211 ILE A N 1
ATOM 1716 C CA . ILE A 1 211 ? -8.662 6.598 4.557 1.00 97.44 211 ILE A CA 1
ATOM 1717 C C . ILE A 1 211 ? -7.810 6.150 5.742 1.00 97.44 211 ILE A C 1
ATOM 1719 O O . ILE A 1 211 ? -8.338 5.789 6.792 1.00 97.44 211 ILE A O 1
ATOM 1723 N N . ILE A 1 212 ? -6.491 6.183 5.583 1.00 97.56 212 ILE A N 1
ATOM 1724 C CA . ILE A 1 212 ? -5.543 5.801 6.631 1.00 97.56 212 ILE A CA 1
ATOM 1725 C C . ILE A 1 212 ? -4.837 7.048 7.151 1.00 97.56 212 ILE A C 1
ATOM 1727 O O . ILE A 1 212 ? -4.225 7.793 6.391 1.00 97.56 212 ILE A O 1
ATOM 1731 N N . ILE A 1 213 ? -4.894 7.281 8.453 1.00 97.56 213 ILE A N 1
ATOM 1732 C CA . ILE A 1 213 ? -4.205 8.397 9.087 1.00 97.56 213 ILE A CA 1
ATOM 1733 C C . ILE A 1 213 ? -2.775 7.956 9.405 1.00 97.56 213 ILE A C 1
ATOM 1735 O O . ILE A 1 213 ? -2.558 6.904 9.998 1.00 97.56 213 ILE A O 1
ATOM 1739 N N . VAL A 1 214 ? -1.783 8.743 8.992 1.00 96.25 214 VAL A N 1
ATOM 1740 C CA . VAL A 1 214 ? -0.389 8.512 9.383 1.00 96.25 214 VAL A CA 1
ATOM 1741 C C . VAL A 1 214 ? -0.238 8.824 10.871 1.00 96.25 214 VAL A C 1
ATOM 1743 O O . VAL A 1 214 ? -0.485 9.962 11.266 1.00 96.25 214 VAL A O 1
ATOM 1746 N N . ASP A 1 215 ? 0.162 7.825 11.660 1.00 95.00 215 ASP A N 1
ATOM 1747 C CA . ASP A 1 215 ? 0.268 7.928 13.118 1.00 95.00 215 ASP A CA 1
ATOM 1748 C C . ASP A 1 215 ? 1.683 7.563 13.601 1.00 95.00 215 ASP A C 1
ATOM 1750 O O . ASP A 1 215 ? 2.503 8.454 13.822 1.00 95.00 215 ASP A O 1
ATOM 1754 N N . VAL A 1 216 ? 2.027 6.270 13.631 1.00 91.81 216 VAL A N 1
ATOM 1755 C CA . VAL A 1 216 ? 3.368 5.786 14.004 1.00 91.81 216 VAL A CA 1
ATOM 1756 C C . VAL A 1 216 ? 4.155 5.423 12.750 1.00 91.81 216 VAL A C 1
ATOM 1758 O O . VAL A 1 216 ? 3.751 4.553 11.974 1.00 91.81 216 VAL A O 1
ATOM 1761 N N . THR A 1 217 ? 5.299 6.067 12.523 1.00 89.25 217 THR A N 1
ATOM 1762 C CA . THR A 1 217 ? 6.142 5.815 11.339 1.00 89.25 217 THR A CA 1
ATOM 1763 C C . THR A 1 217 ? 7.365 4.962 11.671 1.00 89.25 217 THR A C 1
ATOM 1765 O O . THR A 1 217 ? 7.795 4.867 12.814 1.00 89.25 217 THR A O 1
ATOM 1768 N N . SER A 1 218 ? 7.944 4.308 10.659 1.00 84.81 218 SER A N 1
ATOM 1769 C CA . SER A 1 218 ? 9.021 3.326 10.853 1.00 84.81 218 SER A CA 1
ATOM 1770 C C . SER A 1 218 ? 10.444 3.905 10.898 1.00 84.81 218 SER A C 1
ATOM 1772 O O . SER A 1 218 ? 11.391 3.147 11.103 1.00 84.81 218 SER A O 1
ATOM 1774 N N . ASN A 1 219 ? 10.624 5.216 10.696 1.00 86.62 219 ASN A N 1
ATOM 1775 C CA . ASN A 1 219 ? 11.933 5.878 10.734 1.00 86.62 219 ASN A CA 1
ATOM 1776 C C . ASN A 1 219 ? 12.448 6.078 12.169 1.00 86.62 219 ASN A C 1
ATOM 1778 O O . ASN A 1 219 ? 11.668 6.330 13.084 1.00 86.62 219 ASN A O 1
ATOM 1782 N N . ASP A 1 220 ? 13.773 6.073 12.339 1.00 86.00 220 ASP A N 1
ATOM 1783 C CA . ASP A 1 220 ? 14.440 6.195 13.646 1.00 86.00 220 ASP A CA 1
ATOM 1784 C C . ASP A 1 220 ? 13.983 7.430 14.445 1.00 86.00 220 ASP A C 1
ATOM 1786 O O . ASP A 1 220 ? 13.738 7.344 15.649 1.00 86.00 220 ASP A O 1
ATOM 1790 N N . THR A 1 221 ? 13.780 8.556 13.756 1.00 88.94 221 THR A N 1
ATOM 1791 C CA . THR A 1 221 ? 13.360 9.847 14.329 1.00 88.94 221 THR A CA 1
ATOM 1792 C C . THR A 1 221 ? 11.844 10.030 14.471 1.00 88.94 221 THR A C 1
ATOM 1794 O O . THR A 1 221 ? 11.400 11.076 14.930 1.00 88.94 221 THR A O 1
ATOM 1797 N N . GLY A 1 222 ? 11.021 9.016 14.172 1.00 85.44 222 GLY A N 1
ATOM 1798 C CA . GLY A 1 222 ? 9.564 9.066 14.385 1.00 85.44 222 GLY A CA 1
ATOM 1799 C C . GLY A 1 222 ? 9.087 9.572 15.770 1.00 85.44 222 GLY A C 1
ATOM 1800 O O . GLY A 1 222 ? 8.166 10.391 15.816 1.00 85.44 222 GLY A O 1
ATOM 1801 N N . PRO A 1 223 ? 9.709 9.188 16.908 1.00 90.56 223 PRO A N 1
ATOM 1802 C CA . PRO A 1 223 ? 9.182 9.492 18.234 1.00 90.56 223 PRO A CA 1
ATOM 1803 C C . PRO A 1 223 ? 9.389 10.944 18.646 1.00 90.56 223 PRO A C 1
ATOM 1805 O O . PRO A 1 223 ? 8.751 11.369 19.604 1.00 90.56 223 PRO A O 1
ATOM 1808 N N . GLU A 1 224 ? 10.229 11.709 17.934 1.00 94.06 224 GLU A N 1
ATOM 1809 C CA . GLU A 1 224 ? 10.525 13.112 18.259 1.00 94.06 224 GLU A CA 1
ATOM 1810 C C . GLU A 1 224 ? 9.253 13.942 18.459 1.00 94.06 224 GLU A C 1
ATOM 1812 O O . GLU A 1 224 ? 9.216 14.791 19.349 1.00 94.06 224 GLU A O 1
ATOM 1817 N N . TYR A 1 225 ? 8.205 13.650 17.679 1.00 93.00 225 TYR A N 1
ATOM 1818 C CA . TYR A 1 225 ? 6.870 14.225 17.847 1.00 93.00 225 TYR A CA 1
ATOM 1819 C C . TYR A 1 225 ? 5.822 13.194 18.271 1.00 93.00 225 TYR A C 1
ATOM 1821 O O . TYR A 1 225 ? 5.009 13.479 19.145 1.00 93.00 225 TYR A O 1
ATOM 1829 N N . GLN A 1 226 ? 5.827 11.999 17.672 1.00 93.88 226 GLN A N 1
ATOM 1830 C CA . GLN A 1 226 ? 4.750 11.009 17.834 1.00 93.88 226 GLN A CA 1
ATOM 1831 C C . GLN A 1 226 ? 4.617 10.514 19.281 1.00 93.88 226 GLN A C 1
ATOM 1833 O O . GLN A 1 226 ? 3.509 10.279 19.760 1.00 93.88 226 GLN A O 1
ATOM 1838 N N . GLU A 1 227 ? 5.731 10.418 20.010 1.00 93.38 227 GLU A N 1
ATOM 1839 C CA . GLU A 1 227 ? 5.761 9.927 21.391 1.00 93.38 227 GLU A CA 1
ATOM 1840 C C . GLU A 1 227 ? 5.818 11.063 22.430 1.00 93.38 227 GLU A C 1
ATOM 1842 O O . GLU A 1 227 ? 5.941 10.799 23.627 1.00 93.38 227 GLU A O 1
ATOM 1847 N N . GLN A 1 228 ? 5.675 12.330 22.015 1.00 95.75 228 GLN A N 1
ATOM 1848 C CA . GLN A 1 228 ? 5.576 13.437 22.967 1.00 95.75 228 GLN A CA 1
ATOM 1849 C C . GLN A 1 228 ? 4.340 13.274 23.848 1.00 95.75 228 GLN A C 1
ATOM 1851 O O . GLN A 1 228 ? 3.231 13.052 23.360 1.00 95.75 228 GLN A O 1
ATOM 1856 N N . PHE A 1 229 ? 4.536 13.393 25.158 1.00 97.31 229 PHE A N 1
ATOM 1857 C CA . PHE A 1 229 ? 3.451 13.322 26.122 1.00 97.31 229 PHE A CA 1
ATOM 1858 C C . PHE A 1 229 ? 2.638 14.618 26.112 1.00 97.31 229 PHE A C 1
ATOM 1860 O O . PHE A 1 229 ? 3.202 15.707 26.182 1.00 97.31 229 PHE A O 1
ATOM 1867 N N . ILE A 1 230 ? 1.316 14.481 26.060 1.00 97.31 230 ILE A N 1
ATOM 1868 C CA . ILE A 1 230 ? 0.332 15.560 26.105 1.00 97.31 230 ILE A CA 1
ATOM 1869 C C . ILE A 1 230 ? -0.320 15.533 27.497 1.00 97.31 230 ILE A C 1
ATOM 1871 O O . ILE A 1 230 ? -1.204 14.697 27.734 1.00 97.31 230 ILE A O 1
ATOM 1875 N N . PRO A 1 231 ? 0.107 16.396 28.443 1.00 97.44 231 PRO A N 1
ATOM 1876 C CA . PRO A 1 231 ? -0.343 16.338 29.834 1.00 97.44 231 PRO A CA 1
ATOM 1877 C C . PRO A 1 231 ? -1.858 16.441 29.997 1.00 97.44 231 PRO A C 1
ATOM 1879 O O . PRO A 1 231 ? -2.443 15.705 30.787 1.00 97.44 231 PRO A O 1
ATOM 1882 N N . GLU A 1 232 ? -2.507 17.289 29.202 1.00 97.50 232 GLU A N 1
ATOM 1883 C CA . GLU A 1 232 ? -3.947 17.545 29.270 1.00 97.50 232 GLU A CA 1
ATOM 1884 C C . GLU A 1 232 ? -4.779 16.324 28.857 1.00 97.50 232 GLU A C 1
ATOM 1886 O O . GLU A 1 232 ? -5.928 16.192 29.276 1.00 97.50 232 GLU A O 1
ATOM 1891 N N . ARG A 1 233 ? -4.204 15.421 28.050 1.00 96.31 233 ARG A N 1
ATOM 1892 C CA . ARG A 1 233 ? -4.843 14.166 27.619 1.00 96.31 233 ARG A CA 1
ATOM 1893 C C . ARG A 1 233 ? -4.317 12.937 28.361 1.00 96.31 233 ARG A C 1
ATOM 1895 O O . ARG A 1 233 ? -4.903 11.865 28.226 1.00 96.31 233 ARG A O 1
ATOM 1902 N N . GLY A 1 234 ? -3.228 13.067 29.124 1.00 97.12 234 GLY A N 1
ATOM 1903 C CA . GLY A 1 234 ? -2.579 11.954 29.823 1.00 97.12 234 GLY A CA 1
ATOM 1904 C C . GLY A 1 234 ? -2.046 10.864 28.884 1.00 97.12 234 GLY A C 1
ATOM 1905 O O . GLY A 1 234 ? -2.036 9.686 29.249 1.00 97.12 234 GLY A O 1
ATOM 1906 N N . LYS A 1 235 ? -1.674 11.234 27.654 1.00 97.00 235 LYS A N 1
ATOM 1907 C CA . LYS A 1 235 ? -1.375 10.325 26.537 1.00 97.00 235 LYS A CA 1
ATOM 1908 C C . LYS A 1 235 ? -0.242 10.863 25.678 1.00 97.00 235 LYS A C 1
ATOM 1910 O O . LYS A 1 235 ? 0.011 12.063 25.676 1.00 97.00 235 LYS A O 1
ATOM 1915 N N . THR A 1 236 ? 0.419 9.992 24.928 1.00 96.56 236 THR A N 1
ATOM 1916 C CA . THR A 1 236 ? 1.337 10.438 23.865 1.00 96.56 236 THR A CA 1
ATOM 1917 C C . THR A 1 236 ? 0.560 11.000 22.671 1.00 96.56 236 THR A C 1
ATOM 1919 O O . THR A 1 236 ? -0.633 10.724 22.523 1.00 96.56 236 THR A O 1
ATOM 1922 N N . LEU A 1 237 ? 1.204 11.789 21.808 1.00 95.75 237 LEU A N 1
ATOM 1923 C CA . LEU A 1 237 ? 0.557 12.357 20.622 1.00 95.75 237 LEU A CA 1
ATOM 1924 C C . LEU A 1 237 ? -0.054 11.267 19.723 1.00 95.75 237 LEU A C 1
ATOM 1926 O O . LEU A 1 237 ? -1.203 11.405 19.312 1.00 95.75 237 LEU A O 1
ATOM 1930 N N . GLN A 1 238 ? 0.656 10.164 19.491 1.00 95.50 238 GLN A N 1
ATOM 1931 C CA . GLN A 1 238 ? 0.141 9.029 18.715 1.00 95.50 238 GLN A CA 1
ATOM 1932 C C . GLN A 1 238 ? -1.117 8.402 19.344 1.00 95.50 238 GLN A C 1
ATOM 1934 O O . GLN A 1 238 ? -2.113 8.128 18.682 1.00 95.50 238 GLN A O 1
ATOM 1939 N N . GLU A 1 239 ? -1.149 8.264 20.672 1.00 96.88 239 GLU A N 1
ATOM 1940 C CA . GLU A 1 239 ? -2.337 7.772 21.378 1.00 96.88 239 GLU A CA 1
ATOM 1941 C C . GLU A 1 239 ? -3.512 8.749 21.272 1.00 96.88 239 GLU A C 1
ATOM 1943 O O . GLU A 1 239 ? -4.666 8.329 21.188 1.00 96.88 239 GLU A O 1
ATOM 1948 N N . CYS A 1 240 ? -3.230 10.052 21.265 1.00 96.88 240 CYS A N 1
ATOM 1949 C CA . CYS A 1 240 ? -4.241 11.080 21.051 1.00 96.88 240 CYS A CA 1
ATOM 1950 C C . CYS A 1 240 ? -4.860 10.960 19.651 1.00 96.88 240 CYS A C 1
ATOM 1952 O O . CYS A 1 240 ? -6.083 10.972 19.525 1.00 96.88 240 CYS A O 1
ATOM 1954 N N . VAL A 1 241 ? -4.034 10.778 18.616 1.00 96.12 241 VAL A N 1
ATOM 1955 C CA . VAL A 1 241 ? -4.493 10.581 17.232 1.00 96.12 241 VAL A CA 1
ATOM 1956 C C . VAL A 1 241 ? -5.314 9.296 17.105 1.00 96.12 241 VAL A C 1
ATOM 1958 O O . VAL A 1 241 ? -6.414 9.327 16.549 1.00 96.12 241 VAL A O 1
ATOM 1961 N N . ALA A 1 242 ? -4.838 8.180 17.660 1.00 97.06 242 ALA A N 1
ATOM 1962 C CA . ALA A 1 242 ? -5.560 6.910 17.635 1.00 97.06 242 ALA A CA 1
ATOM 1963 C C . ALA A 1 242 ? -6.929 6.992 18.335 1.00 97.06 242 ALA A C 1
ATOM 1965 O O . ALA A 1 242 ? -7.924 6.491 17.803 1.00 97.06 242 ALA A O 1
ATOM 1966 N N . GLU A 1 243 ? -6.996 7.653 19.497 1.00 97.44 243 GLU A N 1
ATOM 1967 C CA . GLU A 1 243 ? -8.253 7.919 20.207 1.00 97.44 243 GLU A CA 1
ATOM 1968 C C . GLU A 1 243 ? -9.208 8.785 19.380 1.00 97.44 243 GLU A C 1
ATOM 1970 O O . GLU A 1 243 ? -10.409 8.505 19.332 1.00 97.44 243 GLU A O 1
ATOM 1975 N N . ASP A 1 244 ? -8.692 9.820 18.718 1.00 96.00 244 ASP A N 1
ATOM 1976 C CA . ASP A 1 244 ? -9.508 10.717 17.904 1.00 96.00 244 ASP A CA 1
ATOM 1977 C C . ASP A 1 244 ? -10.090 9.973 16.695 1.00 96.00 244 ASP A C 1
ATOM 1979 O O . ASP A 1 244 ? -11.290 10.072 16.438 1.00 96.00 244 ASP A O 1
ATOM 1983 N N . VAL A 1 245 ? -9.297 9.143 16.010 1.00 96.12 245 VAL A N 1
ATOM 1984 C CA . VAL A 1 245 ? -9.766 8.305 14.889 1.00 96.12 245 VAL A CA 1
ATOM 1985 C C . VAL A 1 245 ? -10.804 7.272 15.347 1.00 96.12 245 VAL A C 1
ATOM 1987 O O . VAL A 1 245 ? -11.820 7.063 14.666 1.00 96.12 245 VAL A O 1
ATOM 1990 N N . GLY A 1 246 ? -10.595 6.648 16.511 1.00 96.38 246 GLY A N 1
ATOM 1991 C CA . GLY A 1 246 ? -11.586 5.771 17.139 1.00 96.38 246 GLY A CA 1
ATOM 1992 C C . GLY A 1 246 ? -12.895 6.510 17.438 1.00 96.38 246 GLY A C 1
ATOM 1993 O O . GLY A 1 246 ? -13.982 6.038 17.093 1.00 96.38 246 GLY A O 1
ATOM 1994 N N . SER A 1 247 ? -12.795 7.722 17.982 1.00 95.88 247 SER A N 1
ATOM 1995 C CA . SER A 1 247 ? -13.943 8.580 18.291 1.00 95.88 247 SER A CA 1
ATOM 1996 C C . SER A 1 247 ? -14.689 9.027 17.032 1.00 95.88 247 SER A C 1
ATOM 1998 O O . SER A 1 247 ? -15.917 8.949 16.991 1.00 95.88 247 SER A O 1
ATOM 2000 N N . TRP A 1 248 ? -13.980 9.423 15.968 1.00 94.56 248 TRP A N 1
ATOM 2001 C CA . TRP A 1 248 ? -14.585 9.794 14.683 1.00 94.56 248 TRP A CA 1
ATOM 2002 C C . TRP A 1 248 ? -15.345 8.628 14.060 1.00 94.56 248 TRP A C 1
ATOM 2004 O O . TRP A 1 248 ? -16.431 8.817 13.513 1.00 94.56 248 TRP A O 1
ATOM 2014 N N . THR A 1 249 ? -14.811 7.412 14.180 1.00 94.25 249 THR A N 1
ATOM 2015 C CA . THR A 1 249 ? -15.485 6.210 13.684 1.00 94.25 249 THR A CA 1
ATOM 2016 C C . THR A 1 249 ? -16.883 6.059 14.297 1.00 94.25 249 THR A C 1
ATOM 2018 O O . THR A 1 249 ? -17.844 5.787 13.574 1.00 94.25 249 THR A O 1
ATOM 2021 N N . ILE A 1 250 ? -17.017 6.288 15.606 1.00 95.25 250 ILE A N 1
ATOM 2022 C CA . ILE A 1 250 ? -18.302 6.225 16.316 1.00 95.25 250 ILE A CA 1
ATOM 2023 C C . ILE A 1 250 ? -19.165 7.443 15.965 1.00 95.25 250 ILE A C 1
ATOM 2025 O O . ILE A 1 250 ? -20.308 7.287 15.538 1.00 95.25 250 ILE A O 1
ATOM 2029 N N . GLN A 1 251 ? -18.604 8.649 16.092 1.00 93.44 251 GLN A N 1
ATOM 2030 C CA . GLN A 1 251 ? -19.303 9.919 15.882 1.00 93.44 251 GLN A CA 1
ATOM 2031 C C . GLN A 1 251 ? -19.963 10.000 14.499 1.00 93.44 251 GLN A C 1
ATOM 2033 O O . GLN A 1 251 ? -21.096 10.465 14.380 1.00 93.44 251 GLN A O 1
ATOM 2038 N N . TYR A 1 252 ? -19.270 9.541 13.455 1.00 91.44 252 TYR A N 1
ATOM 2039 C CA . TYR A 1 252 ? -19.771 9.566 12.083 1.00 91.44 252 TYR A CA 1
ATOM 2040 C C . TYR A 1 252 ? -20.351 8.218 11.630 1.00 91.44 252 TYR A C 1
ATOM 2042 O O . TYR A 1 252 ? -20.557 8.033 10.431 1.00 91.44 252 TYR A O 1
ATOM 2050 N N . GLY A 1 253 ? -20.632 7.271 12.532 1.00 93.12 253 GLY A N 1
ATOM 2051 C CA . GLY A 1 253 ? -21.286 6.003 12.181 1.00 93.12 253 GLY A CA 1
ATOM 2052 C C . GLY A 1 253 ? -20.566 5.239 11.062 1.00 93.12 253 GLY A C 1
ATOM 2053 O O . GLY A 1 253 ? -21.195 4.786 10.103 1.00 93.12 253 GLY A O 1
ATOM 2054 N N . LEU A 1 254 ? -19.238 5.161 11.151 1.00 94.75 254 LEU A N 1
ATOM 2055 C CA . LEU A 1 254 ? -18.363 4.563 10.141 1.00 94.75 254 LEU A CA 1
ATOM 2056 C C . LEU A 1 254 ? -18.064 3.086 10.427 1.00 94.75 254 LEU A C 1
ATOM 2058 O O . LEU A 1 254 ? -17.122 2.545 9.874 1.00 94.75 254 LEU A O 1
ATOM 2062 N N . ILE A 1 255 ? -18.851 2.417 11.268 1.00 94.88 255 ILE A N 1
ATOM 2063 C CA . ILE A 1 255 ? -18.692 0.981 11.513 1.00 94.88 255 ILE A CA 1
ATOM 2064 C C . ILE A 1 255 ? -19.601 0.210 10.556 1.00 94.88 255 ILE A C 1
ATOM 2066 O O . ILE A 1 255 ? -20.812 0.438 10.513 1.00 94.88 255 ILE A O 1
ATOM 2070 N N . ASN A 1 256 ? -19.019 -0.712 9.796 1.00 94.88 256 ASN A N 1
ATOM 2071 C CA . ASN A 1 256 ? -19.736 -1.686 8.983 1.00 94.88 256 ASN A CA 1
ATOM 2072 C C . ASN A 1 256 ? -19.016 -3.031 9.073 1.00 94.88 256 ASN A C 1
ATOM 2074 O O . ASN A 1 256 ? -17.796 -3.079 8.959 1.00 94.88 256 ASN A O 1
ATOM 2078 N N . ASP A 1 257 ? -19.769 -4.109 9.302 1.00 95.56 257 ASP A N 1
ATOM 2079 C CA . ASP A 1 257 ? -19.223 -5.465 9.464 1.00 95.56 257 ASP A CA 1
ATOM 2080 C C . ASP A 1 257 ? -18.032 -5.494 10.444 1.00 95.56 257 ASP A C 1
ATOM 2082 O O . ASP A 1 257 ? -16.972 -6.012 10.124 1.00 95.56 257 ASP A O 1
ATOM 2086 N N . GLU A 1 258 ? -18.185 -4.856 11.613 1.00 96.19 258 GLU A N 1
ATOM 2087 C CA . GLU A 1 258 ? -17.171 -4.748 12.684 1.00 96.19 258 GLU A CA 1
ATOM 2088 C C . GLU A 1 258 ? -15.882 -3.963 12.341 1.00 96.19 258 GLU A C 1
ATOM 2090 O O . GLU A 1 258 ? -15.007 -3.833 13.197 1.00 96.19 258 GLU A O 1
ATOM 2095 N N . LEU A 1 259 ? -15.761 -3.382 11.142 1.00 97.50 259 LEU A N 1
ATOM 2096 C CA . LEU A 1 259 ? -14.597 -2.592 10.720 1.00 97.50 259 LEU A CA 1
ATOM 2097 C C . LEU A 1 259 ? -14.955 -1.135 10.421 1.00 97.50 259 LEU A C 1
ATOM 2099 O O . LEU A 1 259 ? -16.110 -0.785 10.181 1.00 97.50 259 LEU A O 1
ATOM 2103 N N . SER A 1 260 ? -13.925 -0.290 10.427 1.00 97.50 260 SER A N 1
ATOM 2104 C CA . SER A 1 260 ? -13.983 1.102 9.989 1.00 97.50 260 SER A CA 1
ATOM 2105 C C . SER A 1 260 ? -13.278 1.285 8.639 1.00 97.50 260 SER A C 1
ATOM 2107 O O . SER A 1 260 ? -12.241 0.658 8.400 1.00 97.50 260 SER A O 1
ATOM 2109 N N . PRO A 1 261 ? -13.777 2.155 7.740 1.00 97.12 261 PRO A N 1
ATOM 2110 C CA . PRO A 1 261 ? -13.031 2.650 6.588 1.00 97.12 261 PRO A CA 1
ATOM 2111 C C . PRO A 1 261 ? -11.917 3.625 6.993 1.00 97.12 261 PRO A C 1
ATOM 2113 O O . PRO A 1 261 ? -11.086 3.960 6.151 1.00 97.12 261 PRO A O 1
ATOM 2116 N N . LEU A 1 262 ? -11.871 4.062 8.257 1.00 97.56 262 LEU A N 1
ATOM 2117 C CA . LEU A 1 262 ? -10.711 4.739 8.823 1.00 97.56 262 LEU A CA 1
ATOM 2118 C C . LEU A 1 262 ? -9.676 3.714 9.302 1.00 97.56 262 LEU A C 1
ATOM 2120 O O . LEU A 1 262 ? -10.012 2.638 9.802 1.00 97.56 262 LEU A O 1
ATOM 2124 N N . GLY A 1 263 ? -8.406 4.051 9.132 1.00 97.44 263 GLY A N 1
ATOM 2125 C CA . GLY A 1 263 ? -7.272 3.236 9.551 1.00 97.44 263 GLY A CA 1
ATOM 2126 C C . GLY A 1 263 ? -6.123 4.082 10.080 1.00 97.44 263 GLY A C 1
ATOM 2127 O O . GLY A 1 263 ? -6.190 5.311 10.040 1.00 97.44 263 GLY A O 1
ATOM 2128 N N . LEU A 1 264 ? -5.065 3.421 10.541 1.00 97.56 264 LEU A N 1
ATOM 2129 C CA . LEU A 1 264 ? -3.841 4.061 11.031 1.00 97.56 264 LEU A CA 1
ATOM 2130 C C . LEU A 1 264 ? -2.615 3.477 10.325 1.00 97.56 264 LEU A C 1
ATOM 2132 O O . LEU A 1 264 ? -2.610 2.302 9.975 1.00 97.56 264 LEU A O 1
ATOM 2136 N N . VAL A 1 265 ? -1.575 4.278 10.112 1.00 96.25 265 VAL A N 1
ATOM 2137 C CA . VAL A 1 265 ? -0.228 3.751 9.855 1.00 96.25 265 VAL A CA 1
ATOM 2138 C C . VAL A 1 265 ? 0.435 3.498 11.203 1.00 96.25 265 VAL A C 1
ATOM 2140 O O . VAL A 1 265 ? 0.544 4.428 11.998 1.00 96.25 265 VAL A O 1
ATOM 2143 N N . THR A 1 266 ? 0.895 2.272 11.429 1.00 92.44 266 THR A N 1
ATOM 2144 C CA . THR A 1 266 ? 1.548 1.814 12.661 1.00 92.44 266 THR A CA 1
ATOM 2145 C C . THR A 1 266 ? 2.828 1.043 12.324 1.00 92.44 266 THR A C 1
ATOM 2147 O O . THR A 1 266 ? 2.832 -0.165 12.146 1.00 92.44 266 THR A O 1
ATOM 2150 N N . GLY A 1 267 ? 3.947 1.748 12.150 1.00 83.62 267 GLY A N 1
ATOM 2151 C CA . GLY A 1 267 ? 5.221 1.162 11.709 1.00 83.62 267 GLY A CA 1
ATOM 2152 C C . GLY A 1 267 ? 5.680 -0.058 12.525 1.00 83.62 267 GLY A C 1
ATOM 2153 O O . GLY A 1 267 ? 5.582 -0.076 13.747 1.00 83.62 267 GLY A O 1
ATOM 2154 N N . CYS A 1 268 ? 6.261 -1.062 11.856 1.00 84.06 268 CYS A N 1
ATOM 2155 C CA . CYS A 1 268 ? 6.617 -2.350 12.472 1.00 84.06 268 CYS A CA 1
ATOM 2156 C C . CYS A 1 268 ? 8.065 -2.457 12.988 1.00 84.06 268 CYS A C 1
ATOM 2158 O O . CYS A 1 268 ? 8.552 -3.550 13.301 1.00 84.06 268 CYS A O 1
ATOM 2160 N N . THR A 1 269 ? 8.791 -1.340 13.070 1.00 81.38 269 THR A N 1
ATOM 2161 C CA . THR A 1 269 ? 10.179 -1.300 13.570 1.00 81.38 269 THR A CA 1
ATOM 2162 C C . THR A 1 269 ? 10.264 -1.170 15.092 1.00 81.38 269 THR A C 1
ATOM 2164 O O . THR A 1 269 ? 11.352 -1.296 15.654 1.00 81.38 269 THR A O 1
ATOM 2167 N N . ARG A 1 270 ? 9.127 -0.991 15.777 1.00 82.56 270 ARG A N 1
ATOM 2168 C CA . ARG A 1 270 ? 9.034 -0.876 17.238 1.00 82.56 270 ARG A CA 1
ATOM 2169 C C . ARG A 1 270 ? 7.962 -1.767 17.810 1.00 82.56 270 ARG A C 1
ATOM 2171 O O . ARG A 1 270 ? 6.930 -1.969 17.187 1.00 82.56 270 ARG A O 1
ATOM 2178 N N . ARG A 1 271 ? 8.208 -2.262 19.019 1.00 87.62 271 ARG A N 1
ATOM 2179 C CA . ARG A 1 271 ? 7.295 -3.183 19.677 1.00 87.62 271 ARG A CA 1
ATOM 2180 C C . ARG A 1 271 ? 6.007 -2.485 20.098 1.00 87.62 271 ARG A C 1
ATOM 2182 O O . ARG A 1 271 ? 6.028 -1.624 20.974 1.00 87.62 271 ARG A O 1
ATOM 2189 N N . SER A 1 272 ? 4.895 -2.905 19.513 1.00 90.62 272 SER A N 1
ATOM 2190 C CA . SER A 1 272 ? 3.565 -2.501 19.935 1.00 90.62 272 SER A CA 1
ATOM 2191 C C . SER A 1 272 ? 3.241 -3.030 21.327 1.00 90.62 272 SER A C 1
ATOM 2193 O O . SER A 1 272 ? 3.563 -4.161 21.693 1.00 90.62 272 SER A O 1
ATOM 2195 N N . THR A 1 273 ? 2.548 -2.201 22.100 1.00 90.81 273 THR A N 1
ATOM 2196 C CA . THR A 1 273 ? 1.940 -2.573 23.384 1.00 90.81 273 THR A CA 1
ATOM 2197 C C . THR A 1 273 ? 0.471 -2.983 23.223 1.00 90.81 273 THR A C 1
ATOM 2199 O O . THR A 1 273 ? -0.190 -3.340 24.199 1.00 90.81 273 THR A O 1
ATOM 2202 N N . GLY A 1 274 ? -0.081 -2.891 22.007 1.00 93.06 274 GLY A N 1
ATOM 2203 C CA . GLY A 1 274 ? -1.505 -3.051 21.714 1.00 93.06 274 GLY A CA 1
ATOM 2204 C C . GLY A 1 274 ? -2.388 -1.895 22.199 1.00 93.06 274 GLY A C 1
ATOM 2205 O O . GLY A 1 274 ? -3.613 -1.967 22.093 1.00 93.06 274 GLY A O 1
ATOM 2206 N N . ARG A 1 275 ? -1.794 -0.822 22.738 1.00 94.75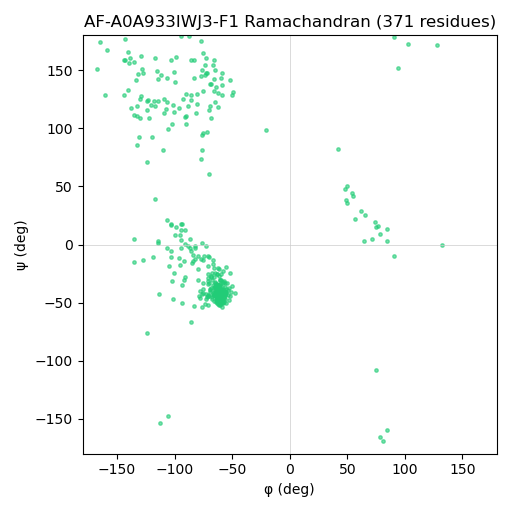 275 ARG A N 1
ATOM 2207 C CA . ARG A 1 275 ? -2.526 0.349 23.239 1.00 94.75 275 ARG A CA 1
ATOM 2208 C C . ARG A 1 275 ? -3.183 1.149 22.113 1.00 94.75 275 ARG A C 1
ATOM 2210 O O . ARG A 1 275 ? -4.325 1.568 22.272 1.00 94.75 275 ARG A O 1
ATOM 2217 N N . ILE A 1 276 ? -2.521 1.278 20.962 1.00 95.94 276 ILE A N 1
ATOM 2218 C CA . ILE A 1 276 ? -3.097 1.917 19.767 1.00 95.94 276 ILE A CA 1
ATOM 2219 C C . ILE A 1 276 ? -4.312 1.127 19.264 1.00 95.94 276 ILE A C 1
ATOM 2221 O O . ILE A 1 276 ? -5.377 1.709 19.058 1.00 95.94 276 ILE A O 1
ATOM 2225 N N . ARG A 1 277 ? -4.222 -0.210 19.186 1.00 96.19 277 ARG A N 1
ATOM 2226 C CA . ARG A 1 277 ? -5.382 -1.075 18.905 1.00 96.19 277 ARG A CA 1
ATOM 2227 C C . ARG A 1 277 ? -6.520 -0.888 19.909 1.00 96.19 277 ARG A C 1
ATOM 2229 O O . ARG A 1 277 ? -7.675 -0.832 19.500 1.00 96.19 277 ARG A O 1
ATOM 2236 N N . ALA A 1 278 ? -6.228 -0.773 21.204 1.00 96.31 278 ALA A N 1
ATOM 2237 C CA . ALA A 1 278 ? -7.268 -0.547 22.210 1.00 96.31 278 ALA A CA 1
ATOM 2238 C C . ALA A 1 278 ? -8.015 0.788 22.004 1.00 96.31 278 ALA A C 1
ATOM 2240 O O . ALA A 1 278 ? -9.220 0.853 22.236 1.00 96.31 278 ALA A O 1
ATOM 2241 N N . LEU A 1 279 ? -7.317 1.830 21.540 1.00 97.31 279 LEU A N 1
ATOM 2242 C CA . LEU A 1 279 ? -7.893 3.149 21.250 1.00 97.31 279 LEU A CA 1
ATOM 2243 C C . LEU A 1 279 ? -8.630 3.196 19.899 1.00 97.31 279 LEU A C 1
ATOM 2245 O O . LEU A 1 279 ? -9.614 3.920 19.763 1.00 97.31 279 LEU A O 1
ATOM 2249 N N . CYS A 1 280 ? -8.197 2.393 18.923 1.00 96.94 280 CYS A N 1
ATOM 2250 C CA . CYS A 1 280 ? -8.802 2.283 17.594 1.00 96.94 280 CYS A CA 1
ATOM 2251 C C . CYS A 1 280 ? -9.195 0.820 17.272 1.00 96.94 280 CYS A C 1
ATOM 2253 O O . CYS A 1 280 ? -8.575 0.162 16.429 1.00 96.94 280 CYS A O 1
ATOM 2255 N N . PRO A 1 281 ? -10.232 0.265 17.931 1.00 96.31 281 PRO A N 1
ATOM 2256 C CA . PRO A 1 281 ? -10.523 -1.173 17.896 1.00 96.31 281 PRO A CA 1
ATOM 2257 C C . PRO A 1 281 ? -10.995 -1.698 16.534 1.00 96.31 281 PRO A C 1
ATOM 2259 O O . PRO A 1 281 ? -10.756 -2.860 16.222 1.00 96.31 281 PRO A O 1
ATOM 2262 N N . THR A 1 282 ? -11.632 -0.860 15.713 1.00 96.62 282 THR A N 1
ATOM 2263 C CA . THR A 1 282 ? -12.212 -1.243 14.410 1.00 96.62 282 THR A CA 1
ATOM 2264 C C . THR A 1 282 ? -11.367 -0.803 13.210 1.00 96.62 282 THR A C 1
ATOM 2266 O O . THR A 1 282 ? -11.701 -1.123 12.068 1.00 96.62 282 THR A O 1
ATOM 2269 N N . GLY A 1 283 ? -10.287 -0.047 13.439 1.00 96.88 283 GLY A N 1
ATOM 2270 C CA . GLY A 1 283 ? -9.442 0.488 12.373 1.00 96.88 283 GLY A CA 1
ATOM 2271 C C . GLY A 1 283 ? -8.578 -0.582 11.707 1.00 96.88 283 GLY A C 1
ATOM 2272 O O . GLY A 1 283 ? -8.132 -1.527 12.354 1.00 96.88 283 GLY A O 1
ATOM 2273 N N . THR A 1 284 ? -8.302 -0.427 10.415 1.00 97.38 284 THR A N 1
ATOM 2274 C CA . THR A 1 284 ? -7.275 -1.241 9.742 1.00 97.38 284 THR A CA 1
ATOM 2275 C C . THR A 1 284 ? -5.924 -0.559 9.837 1.00 97.38 284 THR A C 1
ATOM 2277 O O . THR A 1 284 ? -5.808 0.627 9.533 1.00 97.38 284 THR A O 1
ATOM 2280 N N . PHE A 1 285 ? -4.912 -1.302 10.267 1.00 97.31 285 PHE A N 1
ATOM 2281 C CA . PHE A 1 285 ? -3.574 -0.783 10.499 1.00 97.31 285 PHE A CA 1
ATOM 2282 C C . PHE A 1 285 ? -2.646 -1.099 9.328 1.00 97.31 285 PHE A C 1
ATOM 2284 O O . PHE A 1 285 ? -2.741 -2.147 8.692 1.00 97.31 285 PHE A O 1
ATOM 2291 N N . TRP A 1 286 ? -1.803 -0.145 8.970 1.00 95.94 286 TRP A N 1
ATOM 2292 C CA . TRP A 1 286 ? -0.805 -0.277 7.921 1.00 95.94 286 TRP A CA 1
ATOM 2293 C C . TRP A 1 286 ? 0.551 -0.316 8.579 1.00 95.94 286 TRP A C 1
ATOM 2295 O O . TRP A 1 286 ? 0.996 0.706 9.098 1.00 95.94 286 TRP A O 1
ATOM 2305 N N . ASP A 1 287 ? 1.219 -1.458 8.484 1.00 94.75 287 ASP A N 1
ATOM 2306 C CA . ASP A 1 287 ? 2.452 -1.716 9.211 1.00 94.75 287 ASP A CA 1
ATOM 2307 C C . ASP A 1 287 ? 3.642 -1.767 8.239 1.00 94.75 287 ASP A C 1
ATOM 2309 O O . ASP A 1 287 ? 4.061 -2.846 7.792 1.00 94.75 287 ASP A O 1
ATOM 2313 N N . PRO A 1 288 ? 4.188 -0.602 7.834 1.00 90.69 288 PRO A N 1
ATOM 2314 C CA . PRO A 1 288 ? 5.391 -0.539 7.026 1.00 90.69 288 PRO A CA 1
ATOM 2315 C C . PRO A 1 288 ? 6.630 -0.882 7.843 1.00 90.69 288 PRO A C 1
ATOM 2317 O O . PRO A 1 288 ? 6.759 -0.508 9.008 1.00 90.69 288 PRO A O 1
ATOM 2320 N N . GLY A 1 289 ? 7.581 -1.528 7.170 1.00 85.12 289 GLY A N 1
ATOM 2321 C CA . GLY A 1 289 ? 8.937 -1.722 7.681 1.00 85.12 289 GLY A CA 1
ATOM 2322 C C . GLY A 1 289 ? 9.477 -3.143 7.577 1.00 85.12 289 GLY A C 1
ATOM 2323 O O . GLY A 1 289 ? 10.637 -3.383 7.912 1.00 85.12 289 GLY A O 1
ATOM 2324 N N . PHE A 1 290 ? 8.699 -4.092 7.056 1.00 87.69 290 PHE A N 1
ATOM 2325 C CA . PHE A 1 290 ? 9.213 -5.428 6.774 1.00 87.69 290 PHE A CA 1
ATOM 2326 C C . PHE A 1 290 ? 10.283 -5.396 5.668 1.00 87.69 290 PHE A C 1
ATOM 2328 O O . PHE A 1 290 ? 10.388 -4.461 4.866 1.00 87.69 290 PHE A O 1
ATOM 2335 N N . GLY A 1 291 ? 11.116 -6.436 5.630 1.00 82.12 291 GLY A N 1
ATOM 2336 C CA . GLY A 1 291 ? 12.185 -6.559 4.644 1.00 82.12 291 GLY A CA 1
ATOM 2337 C C . GLY A 1 291 ? 13.357 -5.626 4.949 1.00 82.12 291 GLY A C 1
ATOM 2338 O O . GLY A 1 291 ? 14.126 -5.872 5.873 1.00 82.12 291 GLY A O 1
ATOM 2339 N N . ASN A 1 292 ? 13.533 -4.566 4.153 1.00 77.56 292 ASN A N 1
ATOM 2340 C CA . ASN A 1 292 ? 14.750 -3.741 4.185 1.00 77.56 292 ASN A CA 1
ATOM 2341 C C . ASN A 1 292 ? 14.891 -2.876 5.450 1.00 77.56 292 ASN A C 1
ATOM 2343 O O . ASN A 1 292 ? 16.009 -2.513 5.794 1.00 77.56 292 ASN A O 1
ATOM 2347 N N . GLN A 1 293 ? 13.786 -2.529 6.120 1.00 76.50 293 GLN A N 1
ATOM 2348 C CA . GLN A 1 293 ? 13.817 -1.714 7.345 1.00 76.50 293 GLN A CA 1
ATOM 2349 C C . GLN A 1 293 ? 13.906 -2.570 8.623 1.00 76.50 293 GLN A C 1
ATOM 2351 O O . GLN A 1 293 ? 13.963 -2.022 9.716 1.00 76.50 293 GLN A O 1
ATOM 2356 N N . GLY A 1 294 ? 13.952 -3.905 8.502 1.00 79.81 294 GLY A N 1
ATOM 2357 C CA . GLY A 1 294 ? 14.189 -4.804 9.637 1.00 79.81 294 GLY A CA 1
ATOM 2358 C C . GLY A 1 294 ? 13.002 -4.991 10.586 1.00 79.81 294 GLY A C 1
ATOM 2359 O O . GLY A 1 294 ? 13.188 -5.504 11.688 1.00 79.81 294 GLY A O 1
ATOM 2360 N N . GLY A 1 295 ? 11.796 -4.597 10.176 1.00 83.00 295 GLY A N 1
ATOM 2361 C CA . GLY A 1 295 ? 10.569 -4.840 10.923 1.00 83.00 295 GLY A CA 1
ATOM 2362 C C . GLY A 1 295 ? 10.316 -6.326 11.170 1.00 83.00 295 GLY A C 1
ATOM 2363 O O . GLY A 1 295 ? 10.682 -7.185 10.359 1.00 83.00 295 GLY A O 1
ATOM 2364 N N . LYS A 1 296 ? 9.695 -6.626 12.310 1.00 89.69 296 LYS A N 1
ATOM 2365 C CA . LYS A 1 296 ? 9.483 -7.991 12.802 1.00 89.69 296 LYS A CA 1
ATOM 2366 C C . LYS A 1 296 ? 8.021 -8.212 13.156 1.00 89.69 296 LYS A C 1
ATOM 2368 O O . LYS A 1 296 ? 7.354 -7.291 13.609 1.00 89.69 296 LYS A O 1
ATOM 2373 N N . PHE A 1 297 ? 7.544 -9.448 13.043 1.00 93.50 297 PHE A N 1
ATOM 2374 C CA . PHE A 1 297 ? 6.169 -9.771 13.426 1.00 93.50 297 PHE A CA 1
ATOM 2375 C C . PHE A 1 297 ? 5.892 -9.503 14.911 1.00 93.50 297 PHE A C 1
ATOM 2377 O O . PHE A 1 297 ? 4.871 -8.903 15.226 1.00 93.50 297 PHE A O 1
ATOM 2384 N N . GLU A 1 298 ? 6.830 -9.841 15.810 1.00 90.88 298 GLU A N 1
ATOM 2385 C CA . GLU A 1 298 ? 6.724 -9.593 17.265 1.00 90.88 298 GLU A CA 1
ATOM 2386 C C . GLU A 1 298 ? 6.381 -8.137 17.618 1.00 90.88 298 GLU A C 1
ATOM 2388 O O . GLU A 1 298 ? 5.805 -7.858 18.666 1.00 90.88 298 GLU A O 1
ATOM 2393 N N . ASN A 1 299 ? 6.700 -7.205 16.718 1.00 92.19 299 ASN A N 1
ATOM 2394 C CA . ASN A 1 299 ? 6.439 -5.795 16.918 1.00 92.19 299 ASN A CA 1
ATOM 2395 C C . ASN A 1 299 ? 4.990 -5.386 16.645 1.00 92.19 299 ASN A C 1
ATOM 2397 O O . ASN A 1 299 ? 4.575 -4.352 17.147 1.00 92.19 299 ASN A O 1
ATOM 2401 N N . VAL A 1 300 ? 4.227 -6.160 15.874 1.00 94.06 300 VAL A N 1
ATOM 2402 C CA . VAL A 1 300 ? 2.911 -5.739 15.357 1.00 94.06 300 VAL A CA 1
ATOM 2403 C C . VAL A 1 300 ? 1.786 -6.717 15.650 1.00 94.06 300 VAL A C 1
ATOM 2405 O O . VAL A 1 300 ? 0.622 -6.351 15.538 1.00 94.06 300 VAL A O 1
ATOM 2408 N N . MET A 1 301 ? 2.085 -7.946 16.086 1.00 96.00 301 MET A N 1
ATOM 2409 C CA . MET A 1 301 ? 1.027 -8.928 16.351 1.00 96.00 301 MET A CA 1
ATOM 2410 C C . MET A 1 301 ? -0.016 -8.412 17.351 1.00 96.00 301 MET A C 1
ATOM 2412 O O . MET A 1 301 ? -1.202 -8.662 17.168 1.00 96.00 301 MET A O 1
ATOM 2416 N N . LEU A 1 302 ? 0.387 -7.648 18.374 1.00 95.50 302 LEU A N 1
ATOM 2417 C CA . LEU A 1 302 ? -0.535 -7.108 19.385 1.00 95.50 302 LEU A CA 1
ATOM 2418 C C . LEU A 1 302 ? -1.478 -6.009 18.869 1.00 95.50 302 LEU A C 1
ATOM 2420 O O . LEU A 1 302 ? -2.440 -5.672 19.575 1.00 95.50 302 LEU A O 1
ATOM 2424 N N . ASP A 1 303 ? -1.233 -5.501 17.659 1.00 94.88 303 ASP A N 1
ATOM 2425 C CA . ASP A 1 303 ? -2.098 -4.559 16.952 1.00 94.88 303 ASP A CA 1
ATOM 2426 C C . ASP A 1 303 ? -3.167 -5.235 16.088 1.00 94.88 303 ASP A C 1
ATOM 2428 O O . ASP A 1 303 ? -4.016 -4.557 15.504 1.00 94.88 303 ASP A O 1
ATOM 2432 N N . LEU A 1 304 ? -3.195 -6.565 16.030 1.00 97.38 304 LEU A N 1
ATOM 2433 C CA . LEU A 1 304 ? -4.260 -7.297 15.353 1.00 97.38 304 LEU A CA 1
ATOM 2434 C C . LEU A 1 304 ? -5.568 -7.262 16.152 1.00 97.38 304 LEU A C 1
ATOM 2436 O O . LEU A 1 304 ? -5.597 -7.110 17.379 1.00 97.38 304 LEU A O 1
ATOM 2440 N N . ILE A 1 305 ? -6.681 -7.415 15.437 1.00 97.44 305 ILE A N 1
ATOM 2441 C CA . ILE A 1 305 ? -8.012 -7.526 16.034 1.00 97.44 305 ILE A CA 1
ATOM 2442 C C . ILE A 1 305 ? -8.076 -8.803 16.877 1.00 97.44 305 ILE A C 1
ATOM 2444 O O . ILE A 1 305 ? -7.643 -9.871 16.449 1.00 97.44 305 ILE A O 1
ATOM 2448 N N . ARG A 1 306 ? -8.644 -8.692 18.082 1.00 94.75 306 ARG A N 1
ATOM 2449 C CA . ARG A 1 306 ? -8.630 -9.763 19.099 1.00 94.75 306 ARG A CA 1
ATOM 2450 C C . ARG A 1 306 ? -9.962 -10.486 19.261 1.00 94.75 306 ARG A C 1
ATOM 2452 O O . ARG A 1 306 ? -10.016 -11.569 19.832 1.00 94.75 306 ARG A O 1
ATOM 2459 N N . ILE A 1 307 ? -11.051 -9.882 18.796 1.00 92.75 307 ILE A N 1
ATOM 2460 C CA . ILE A 1 307 ? -12.416 -10.382 18.979 1.00 92.75 307 ILE A CA 1
ATOM 2461 C C . ILE A 1 307 ? -13.228 -10.206 17.699 1.00 92.75 307 ILE A C 1
ATOM 2463 O O . ILE A 1 307 ? -12.879 -9.396 16.846 1.00 92.75 307 ILE A O 1
ATOM 2467 N N . GLY A 1 308 ? -14.323 -10.952 17.590 1.00 94.94 308 GLY A N 1
ATOM 2468 C CA . GLY A 1 308 ? -15.251 -10.830 16.472 1.00 94.94 308 GLY A CA 1
ATOM 2469 C C . GLY A 1 308 ? -14.801 -11.563 15.210 1.00 94.94 308 GLY A C 1
ATOM 2470 O O . GLY A 1 308 ? -13.866 -12.374 15.216 1.00 94.94 308 GLY A O 1
ATOM 2471 N N . LYS A 1 309 ? -15.511 -11.282 14.120 1.00 96.12 309 LYS A N 1
ATOM 2472 C CA . LYS A 1 309 ? -15.370 -11.938 12.816 1.00 96.12 309 LYS A CA 1
ATOM 2473 C C . LYS A 1 309 ? -13.960 -11.815 12.252 1.00 96.12 309 LYS A C 1
ATOM 2475 O O . LYS A 1 309 ? -13.524 -12.722 11.546 1.00 96.12 309 LYS A O 1
ATOM 2480 N N . TRP A 1 310 ? -13.270 -10.717 12.547 1.00 97.56 310 TRP A N 1
ATOM 2481 C CA . TRP A 1 310 ? -11.955 -10.383 11.994 1.00 97.56 310 TRP A CA 1
ATOM 2482 C C . TRP A 1 310 ? -10.793 -10.632 12.959 1.00 97.56 310 TRP A C 1
ATOM 2484 O O . TRP A 1 310 ? -9.705 -10.111 12.726 1.00 97.56 310 TRP A O 1
ATOM 2494 N N . ASN A 1 311 ? -10.997 -11.420 14.025 1.00 97.62 311 ASN A N 1
ATOM 2495 C CA . ASN A 1 311 ? -9.915 -11.827 14.927 1.00 97.62 311 ASN A CA 1
ATOM 2496 C C . ASN A 1 311 ? -8.727 -12.386 14.127 1.00 97.62 311 ASN A C 1
ATOM 2498 O O . ASN A 1 311 ? -8.905 -13.242 13.260 1.00 97.62 311 ASN A O 1
ATOM 2502 N N . GLY A 1 312 ? -7.533 -11.867 14.409 1.00 97.44 312 GLY A N 1
ATOM 2503 C CA . GLY A 1 312 ? -6.308 -12.209 13.705 1.00 97.44 312 GLY A CA 1
ATOM 2504 C C . GLY A 1 312 ? -5.999 -11.322 12.512 1.00 97.44 312 GLY A C 1
ATOM 2505 O O . GLY A 1 312 ? -4.903 -11.416 11.985 1.00 97.44 312 GLY A O 1
ATOM 2506 N N . GLN A 1 313 ? -6.918 -10.467 12.069 1.00 97.56 313 GLN A N 1
ATOM 2507 C CA . GLN A 1 313 ? -6.719 -9.546 10.946 1.00 97.56 313 GLN A CA 1
ATOM 2508 C C . GLN A 1 313 ? -6.710 -8.090 11.441 1.00 97.56 313 GLN A C 1
ATOM 2510 O O . GLN A 1 313 ? -6.362 -7.816 12.588 1.00 97.56 313 GLN A O 1
ATOM 2515 N N . GLY A 1 314 ? -7.082 -7.140 10.577 1.00 96.06 314 GLY A N 1
ATOM 2516 C CA . GLY A 1 314 ? -7.132 -5.714 10.913 1.00 96.06 314 GLY A CA 1
ATOM 2517 C C . GLY A 1 314 ? -5.793 -4.997 10.777 1.00 96.06 314 GLY A C 1
ATOM 2518 O O . GLY A 1 314 ? -5.677 -3.862 11.231 1.00 96.06 314 GLY A O 1
ATOM 2519 N N . ALA A 1 315 ? -4.813 -5.630 10.134 1.00 96.19 315 ALA A N 1
ATOM 2520 C CA . ALA A 1 315 ? -3.550 -5.013 9.765 1.00 96.19 315 ALA A CA 1
ATOM 2521 C C . ALA A 1 315 ? -3.082 -5.458 8.374 1.00 96.19 315 ALA A C 1
ATOM 2523 O O . ALA A 1 315 ? -3.605 -6.420 7.804 1.00 96.19 315 ALA A O 1
ATOM 2524 N N . ILE A 1 316 ? -2.102 -4.745 7.824 1.00 95.75 316 ILE A N 1
ATOM 2525 C CA . ILE A 1 316 ? -1.462 -5.026 6.541 1.00 95.75 316 ILE A CA 1
ATOM 2526 C C . ILE A 1 316 ? 0.040 -4.933 6.744 1.00 95.75 316 ILE A C 1
ATOM 2528 O O . ILE A 1 316 ? 0.567 -3.865 7.058 1.00 95.75 316 ILE A O 1
ATOM 2532 N N . PHE A 1 317 ? 0.734 -6.037 6.499 1.00 96.50 317 PHE A N 1
ATOM 2533 C CA . PHE A 1 317 ? 2.178 -6.101 6.640 1.00 96.50 317 PHE A CA 1
ATOM 2534 C C . PHE A 1 317 ? 2.841 -5.747 5.315 1.00 96.50 317 PHE A C 1
ATOM 2536 O O . PHE A 1 317 ? 2.767 -6.488 4.332 1.00 96.50 317 PHE A O 1
ATOM 2543 N N . ILE A 1 318 ? 3.473 -4.579 5.278 1.00 95.38 318 ILE A N 1
ATOM 2544 C CA . ILE A 1 318 ? 3.977 -3.997 4.036 1.00 95.38 318 ILE A CA 1
ATOM 2545 C C . ILE A 1 318 ? 5.460 -4.337 3.877 1.00 95.38 318 ILE A C 1
ATOM 2547 O O . ILE A 1 318 ? 6.307 -3.886 4.653 1.00 95.38 318 ILE A O 1
ATOM 2551 N N . ASP A 1 319 ? 5.774 -5.083 2.816 1.00 94.50 319 ASP A N 1
ATOM 2552 C CA . ASP A 1 319 ? 7.138 -5.432 2.406 1.00 94.50 319 ASP A CA 1
ATOM 2553 C C . ASP A 1 319 ? 7.325 -5.140 0.914 1.00 94.50 319 ASP A C 1
ATOM 2555 O O . ASP A 1 319 ? 7.007 -5.942 0.036 1.00 94.50 319 ASP A O 1
ATOM 2559 N N . GLU A 1 320 ? 7.815 -3.942 0.621 1.00 92.00 320 GLU A N 1
ATOM 2560 C CA . GLU A 1 320 ? 7.883 -3.425 -0.741 1.00 92.00 320 GLU A CA 1
ATOM 2561 C C . GLU A 1 320 ? 9.165 -3.880 -1.450 1.00 92.00 320 GLU A C 1
ATOM 2563 O O . GLU A 1 320 ? 9.133 -4.675 -2.391 1.00 92.00 320 GLU A O 1
ATOM 2568 N N . THR A 1 321 ? 10.322 -3.411 -0.977 1.00 93.06 321 THR A N 1
ATOM 2569 C CA . THR A 1 321 ? 11.601 -3.578 -1.678 1.00 93.06 321 THR A CA 1
ATOM 2570 C C . THR A 1 321 ? 12.027 -5.040 -1.792 1.00 93.06 321 THR A C 1
ATOM 2572 O O . THR A 1 321 ? 12.515 -5.446 -2.849 1.00 93.06 321 THR A O 1
ATOM 2575 N N . SER A 1 322 ? 11.854 -5.846 -0.736 1.00 94.50 322 SER A N 1
ATOM 2576 C CA . SER A 1 322 ? 12.331 -7.235 -0.773 1.00 94.50 322 SER A CA 1
ATOM 2577 C C . SER A 1 322 ? 11.497 -8.098 -1.715 1.00 94.50 322 SER A C 1
ATOM 2579 O O . SER A 1 322 ? 12.026 -9.007 -2.353 1.00 94.50 322 SER A O 1
ATOM 2581 N N . LYS A 1 323 ? 10.203 -7.790 -1.851 1.00 96.88 323 LYS A N 1
ATOM 2582 C CA . LYS A 1 323 ? 9.305 -8.502 -2.759 1.00 96.88 323 LYS A CA 1
ATOM 2583 C C . LYS A 1 323 ? 9.508 -8.029 -4.191 1.00 96.88 323 LYS A C 1
ATOM 2585 O O . LYS A 1 323 ? 9.629 -8.870 -5.083 1.00 96.88 323 LYS A O 1
ATOM 2590 N N . MET A 1 324 ? 9.607 -6.713 -4.405 1.00 96.69 324 MET A N 1
ATOM 2591 C CA . MET A 1 324 ? 9.810 -6.109 -5.728 1.00 96.69 324 MET A CA 1
ATOM 2592 C C . MET A 1 324 ? 11.103 -6.602 -6.383 1.00 96.69 324 MET A C 1
ATOM 2594 O O . MET A 1 324 ? 11.117 -6.883 -7.578 1.00 96.69 324 MET A O 1
ATOM 2598 N N . TYR A 1 325 ? 12.172 -6.776 -5.599 1.00 97.31 325 TYR A N 1
ATOM 2599 C CA . TYR A 1 325 ? 13.478 -7.249 -6.073 1.00 97.31 325 TYR A CA 1
ATOM 2600 C C . TYR A 1 325 ? 13.868 -8.592 -5.452 1.00 97.31 325 TYR A C 1
ATOM 2602 O O . TYR A 1 325 ? 15.032 -8.822 -5.138 1.00 97.31 325 TYR A O 1
ATOM 2610 N N . CYS A 1 326 ? 12.906 -9.503 -5.285 1.00 97.06 326 CYS A N 1
ATOM 2611 C CA . CYS A 1 326 ? 13.106 -10.810 -4.641 1.00 97.06 326 CYS A CA 1
ATOM 2612 C C . CYS A 1 326 ? 14.220 -11.676 -5.257 1.00 97.06 326 CYS A C 1
ATOM 2614 O O . CYS A 1 326 ? 14.721 -12.598 -4.614 1.00 97.06 326 CYS A O 1
ATOM 2616 N N . PHE A 1 327 ? 14.625 -11.396 -6.499 1.00 97.69 327 PHE A N 1
ATOM 2617 C CA . PHE A 1 327 ? 15.752 -12.064 -7.141 1.00 97.69 327 PHE A CA 1
ATOM 2618 C C . PHE A 1 327 ? 17.109 -11.654 -6.546 1.00 97.69 327 PHE A C 1
ATOM 2620 O O . PHE A 1 327 ? 18.082 -12.375 -6.742 1.00 97.69 327 PHE A O 1
ATOM 2627 N N . GLU A 1 328 ? 17.211 -10.537 -5.824 1.00 97.25 328 GLU A N 1
ATOM 2628 C CA . GLU A 1 328 ? 18.464 -10.053 -5.244 1.00 97.25 328 GLU A CA 1
ATOM 2629 C C . GLU A 1 328 ? 18.968 -10.951 -4.114 1.00 97.25 328 GLU A C 1
ATOM 2631 O O . GLU A 1 328 ? 18.217 -11.361 -3.227 1.00 97.25 328 GLU A O 1
ATOM 2636 N N . LYS A 1 329 ? 20.283 -11.201 -4.084 1.00 96.56 329 LYS A N 1
ATOM 2637 C CA . LYS A 1 329 ? 20.900 -12.099 -3.089 1.00 96.56 329 LYS A CA 1
ATOM 2638 C C . LYS A 1 329 ? 20.667 -11.648 -1.647 1.00 96.56 329 LYS A C 1
ATOM 2640 O O . LYS A 1 329 ? 20.427 -12.485 -0.784 1.00 96.56 329 LYS A O 1
ATOM 2645 N N . LYS A 1 330 ? 20.675 -10.335 -1.393 1.00 94.44 330 LYS A N 1
ATOM 2646 C CA . LYS A 1 330 ? 20.414 -9.770 -0.057 1.00 94.44 330 LYS A CA 1
ATOM 2647 C C . LYS A 1 330 ? 19.007 -10.068 0.476 1.00 94.44 330 LYS A C 1
ATOM 2649 O O . LYS A 1 330 ? 18.797 -10.014 1.677 1.00 94.44 330 LYS A O 1
ATOM 2654 N N . PHE A 1 331 ? 18.063 -10.407 -0.404 1.00 94.50 331 PHE A N 1
ATOM 2655 C CA . PHE A 1 331 ? 16.704 -10.822 -0.047 1.00 94.50 331 PHE A CA 1
ATOM 2656 C C . PHE A 1 331 ? 16.517 -12.344 -0.160 1.00 94.50 331 PHE A C 1
ATOM 2658 O O . PHE A 1 331 ? 15.397 -12.840 -0.254 1.00 94.50 331 PHE A O 1
ATOM 2665 N N . GLY A 1 332 ? 17.620 -13.102 -0.185 1.00 94.38 332 GLY A N 1
ATOM 2666 C CA . GLY A 1 332 ? 17.610 -14.555 -0.340 1.00 94.38 332 GLY A CA 1
ATOM 2667 C C . GLY A 1 332 ? 17.357 -15.023 -1.775 1.00 94.38 332 GLY A C 1
ATOM 2668 O O . GLY A 1 332 ? 16.997 -16.182 -1.974 1.00 94.38 332 GLY A O 1
ATOM 2669 N N . GLY A 1 333 ? 17.490 -14.140 -2.770 1.00 97.25 333 GLY A N 1
ATOM 2670 C CA . GLY A 1 333 ? 17.383 -14.405 -4.206 1.00 97.25 333 GLY A CA 1
ATOM 2671 C C . GLY A 1 333 ? 18.614 -15.076 -4.829 1.00 97.25 333 GLY A C 1
ATOM 2672 O O . GLY A 1 333 ? 19.645 -15.255 -4.184 1.00 97.25 333 GLY A O 1
ATOM 2673 N N . THR A 1 334 ? 18.535 -15.438 -6.114 1.00 97.81 334 THR A N 1
ATOM 2674 C CA . THR A 1 334 ? 19.659 -16.064 -6.850 1.00 97.81 334 THR A CA 1
ATOM 2675 C C . THR A 1 334 ? 20.666 -15.050 -7.413 1.00 97.81 334 THR A C 1
ATOM 2677 O O . THR A 1 334 ? 21.775 -15.410 -7.813 1.00 97.81 334 THR A O 1
ATOM 2680 N N . GLY A 1 335 ? 20.295 -13.771 -7.450 1.00 96.94 335 GLY A N 1
ATOM 2681 C CA . GLY A 1 335 ? 20.983 -12.683 -8.143 1.00 96.94 335 GLY A CA 1
ATOM 2682 C C . GLY A 1 335 ? 20.623 -12.562 -9.628 1.00 96.94 335 GLY A C 1
ATOM 2683 O O . GLY A 1 335 ? 21.205 -11.723 -10.312 1.00 96.94 335 GLY A O 1
ATOM 2684 N N . LYS A 1 336 ? 19.696 -13.381 -10.145 1.00 96.38 336 LYS A N 1
ATOM 2685 C CA . LYS A 1 336 ? 19.313 -13.395 -11.563 1.00 96.38 336 LYS A CA 1
ATOM 2686 C C . LYS A 1 336 ? 17.848 -13.009 -11.733 1.00 96.38 336 LYS A C 1
ATOM 2688 O O . LYS A 1 336 ? 16.966 -13.733 -11.288 1.00 96.38 336 LYS A O 1
ATOM 2693 N N . VAL A 1 337 ? 17.591 -11.924 -12.464 1.00 95.88 337 VAL A N 1
ATOM 2694 C CA . VAL A 1 337 ? 16.226 -11.464 -12.796 1.00 95.88 337 VAL A CA 1
ATOM 2695 C C . VAL A 1 337 ? 15.417 -12.551 -13.516 1.00 95.88 337 VAL A C 1
ATOM 2697 O O . VAL A 1 337 ? 14.216 -12.662 -13.307 1.00 95.88 337 VAL A O 1
ATOM 2700 N N . ALA A 1 338 ? 16.069 -13.412 -14.305 1.00 96.19 338 ALA A N 1
ATOM 2701 C CA . ALA A 1 338 ? 15.417 -14.543 -14.970 1.00 96.19 338 ALA A CA 1
ATOM 2702 C C . ALA A 1 338 ? 14.751 -15.537 -13.992 1.00 96.19 338 ALA A C 1
ATOM 2704 O O . ALA A 1 338 ? 13.772 -16.180 -14.355 1.00 96.19 338 ALA A O 1
ATOM 2705 N N . ASP A 1 339 ? 15.225 -15.618 -12.742 1.00 97.62 339 ASP A N 1
ATOM 2706 C CA . ASP A 1 339 ? 14.663 -16.494 -11.705 1.00 97.62 339 ASP A CA 1
ATOM 2707 C C . ASP A 1 339 ? 13.576 -15.794 -10.862 1.00 97.62 339 ASP A C 1
ATOM 2709 O O . ASP A 1 339 ? 13.211 -16.293 -9.791 1.00 97.62 339 ASP A O 1
ATOM 2713 N N . MET A 1 340 ? 13.080 -14.626 -11.296 1.00 97.31 340 MET A N 1
ATOM 2714 C CA . MET A 1 340 ? 12.135 -13.789 -10.543 1.00 97.31 340 MET A CA 1
ATOM 2715 C C . MET A 1 340 ? 10.915 -14.571 -10.056 1.00 97.31 340 MET A C 1
ATOM 2717 O O . MET A 1 340 ? 10.547 -14.438 -8.896 1.00 97.31 340 MET A O 1
ATOM 2721 N N . GLU A 1 341 ? 10.322 -15.419 -10.896 1.00 98.50 341 GLU A N 1
ATOM 2722 C CA . GLU A 1 341 ? 9.123 -16.188 -10.540 1.00 98.50 341 GLU A CA 1
ATOM 2723 C C . GLU A 1 341 ? 9.371 -17.134 -9.357 1.00 98.50 341 GLU A C 1
ATOM 2725 O O . GLU A 1 341 ? 8.698 -17.053 -8.327 1.00 98.50 341 GLU A O 1
ATOM 2730 N N . LYS A 1 342 ? 10.420 -17.963 -9.449 1.00 98.38 342 LYS A N 1
ATOM 2731 C CA . LYS A 1 342 ? 10.835 -18.862 -8.362 1.00 98.38 342 LYS A CA 1
ATOM 2732 C C . LYS A 1 342 ? 11.212 -18.086 -7.098 1.00 98.38 342 LYS A C 1
ATOM 2734 O O . LYS A 1 342 ? 10.947 -18.546 -5.986 1.00 98.38 342 LYS A O 1
ATOM 2739 N N . CYS A 1 343 ? 11.878 -16.941 -7.245 1.00 98.56 343 CYS A N 1
ATOM 2740 C CA . CYS A 1 343 ? 12.273 -16.114 -6.108 1.00 98.56 343 CYS A CA 1
ATOM 2741 C C . CYS A 1 343 ? 11.069 -15.464 -5.421 1.00 98.56 343 CYS A C 1
ATOM 2743 O O . CYS A 1 343 ? 11.014 -15.477 -4.194 1.00 98.56 343 CYS A O 1
ATOM 2745 N N . ALA A 1 344 ? 10.090 -14.976 -6.183 1.00 98.62 344 ALA A N 1
ATOM 2746 C CA . ALA A 1 344 ? 8.867 -14.388 -5.655 1.00 98.62 344 ALA A CA 1
ATOM 2747 C C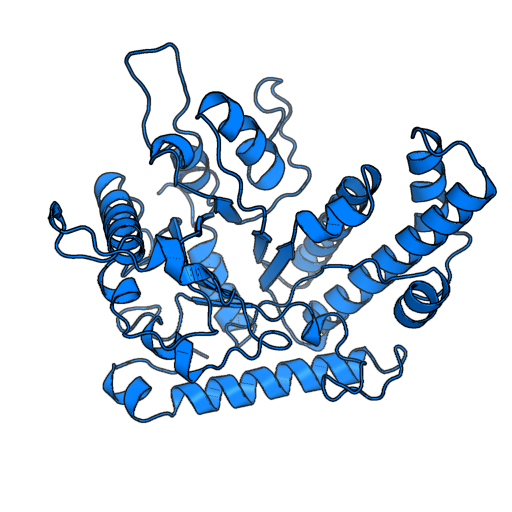 . ALA A 1 344 ? 8.043 -15.426 -4.888 1.00 98.62 344 ALA A C 1
ATOM 2749 O O . ALA A 1 344 ? 7.663 -15.173 -3.746 1.00 98.62 344 ALA A O 1
ATOM 2750 N N . LEU A 1 345 ? 7.843 -16.618 -5.465 1.00 98.62 345 LEU A N 1
ATOM 2751 C CA . LEU A 1 345 ? 7.113 -17.701 -4.804 1.00 98.62 345 LEU A CA 1
ATOM 2752 C C . LEU A 1 345 ? 7.781 -18.106 -3.483 1.00 98.62 345 LEU A C 1
ATOM 2754 O O . LEU A 1 345 ? 7.116 -18.184 -2.450 1.00 98.62 345 LEU A O 1
ATOM 2758 N N . ARG A 1 346 ? 9.110 -18.290 -3.486 1.00 98.44 346 ARG A N 1
ATOM 2759 C CA . ARG A 1 346 ? 9.872 -18.587 -2.261 1.00 98.44 346 ARG A CA 1
ATOM 2760 C C . ARG A 1 346 ? 9.735 -17.471 -1.224 1.00 98.44 346 ARG A C 1
ATOM 2762 O O . ARG A 1 346 ? 9.510 -17.765 -0.056 1.00 98.44 346 ARG A O 1
ATOM 2769 N N . ALA A 1 347 ? 9.871 -16.209 -1.633 1.00 98.00 347 ALA A N 1
ATOM 2770 C CA . ALA A 1 347 ? 9.817 -15.066 -0.724 1.00 98.00 347 ALA A CA 1
ATOM 2771 C C . ALA A 1 347 ? 8.433 -14.888 -0.079 1.00 98.00 347 ALA A C 1
ATOM 2773 O O . ALA A 1 347 ? 8.357 -14.539 1.098 1.00 98.00 347 ALA A O 1
ATOM 2774 N N . VAL A 1 348 ? 7.351 -15.138 -0.824 1.00 98.50 348 VAL A N 1
ATOM 2775 C CA . VAL A 1 348 ? 5.978 -15.080 -0.297 1.00 98.50 348 VAL A CA 1
ATOM 2776 C C . VAL A 1 348 ? 5.695 -16.258 0.634 1.00 98.50 348 VAL A C 1
ATOM 2778 O O . VAL A 1 348 ? 5.176 -16.047 1.726 1.00 98.50 348 VAL A O 1
ATOM 2781 N N . ASN A 1 349 ? 6.079 -17.482 0.261 1.00 98.31 349 ASN A N 1
ATOM 2782 C CA . ASN A 1 349 ? 5.884 -18.645 1.132 1.00 98.31 349 ASN A CA 1
ATOM 2783 C C . ASN A 1 349 ? 6.679 -18.515 2.431 1.00 98.31 349 ASN A C 1
ATOM 2785 O O . ASN A 1 349 ? 6.132 -18.762 3.500 1.00 98.31 349 ASN A O 1
ATOM 2789 N N . LYS A 1 350 ? 7.921 -18.016 2.362 1.00 97.31 350 LYS A N 1
ATOM 2790 C CA . LYS A 1 350 ? 8.698 -17.768 3.575 1.00 97.31 350 LYS A CA 1
ATOM 2791 C C . LYS A 1 350 ? 8.045 -16.719 4.476 1.00 97.31 350 LYS A C 1
ATOM 2793 O O . LYS A 1 350 ? 8.088 -16.855 5.692 1.00 97.31 350 LYS A O 1
ATOM 2798 N N . PHE A 1 351 ? 7.431 -15.687 3.895 1.00 97.44 351 PHE A N 1
ATOM 2799 C CA . PHE A 1 351 ? 6.682 -14.699 4.669 1.00 97.44 351 PHE A CA 1
ATOM 2800 C C . PHE A 1 351 ? 5.475 -15.333 5.375 1.00 97.44 351 PHE A C 1
ATOM 2802 O O . PHE A 1 351 ? 5.312 -15.118 6.568 1.00 97.44 351 PHE A O 1
ATOM 2809 N N . ARG A 1 352 ? 4.689 -16.164 4.673 1.00 97.94 352 ARG A N 1
ATOM 2810 C CA . ARG A 1 352 ? 3.547 -16.906 5.245 1.00 97.94 352 ARG A CA 1
ATOM 2811 C C . ARG A 1 352 ? 3.950 -17.815 6.405 1.00 97.94 352 ARG A C 1
ATOM 2813 O O . ARG A 1 352 ? 3.242 -17.872 7.403 1.00 97.94 352 ARG A O 1
ATOM 2820 N N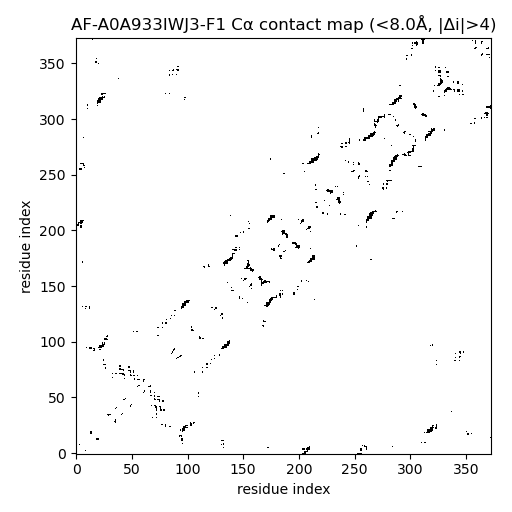 . GLU A 1 353 ? 5.074 -18.520 6.274 1.00 97.31 353 GLU A N 1
ATOM 2821 C CA . GLU A 1 353 ? 5.619 -19.371 7.340 1.00 97.31 353 GLU A CA 1
ATOM 2822 C C . GLU A 1 353 ? 5.946 -18.551 8.592 1.00 97.31 353 GLU A C 1
ATOM 2824 O O . GLU A 1 353 ? 5.463 -18.865 9.675 1.00 97.31 353 GLU A O 1
ATOM 2829 N N . LEU A 1 354 ? 6.716 -17.469 8.431 1.00 96.69 354 LEU A N 1
ATOM 2830 C CA . LEU A 1 354 ? 7.113 -16.600 9.544 1.00 96.69 354 LEU A CA 1
ATOM 2831 C C . LEU A 1 354 ? 5.910 -15.891 10.180 1.00 96.69 354 LEU A C 1
ATOM 2833 O O . LEU A 1 354 ? 5.861 -15.714 11.394 1.00 96.69 354 LEU A O 1
ATOM 2837 N N . GLU A 1 355 ? 4.933 -15.503 9.364 1.00 97.38 355 GLU A N 1
ATOM 2838 C CA . GLU A 1 355 ? 3.672 -14.943 9.831 1.00 97.38 355 GLU A CA 1
ATOM 2839 C C . GLU A 1 355 ? 2.915 -15.965 10.683 1.00 97.38 355 GLU A C 1
ATOM 2841 O O . GLU A 1 355 ? 2.567 -15.664 11.821 1.00 97.38 355 GLU A O 1
ATOM 2846 N N . TYR A 1 356 ? 2.720 -17.193 10.188 1.00 97.62 356 TYR A N 1
ATOM 2847 C CA . TYR A 1 356 ? 2.079 -18.266 10.950 1.00 97.62 356 TYR A CA 1
ATOM 2848 C C . TYR A 1 356 ? 2.802 -18.547 12.274 1.00 97.62 356 TYR A C 1
ATOM 2850 O O . TYR A 1 356 ? 2.145 -18.636 13.311 1.00 97.62 356 TYR A O 1
ATOM 2858 N N . GLU A 1 357 ? 4.135 -18.641 12.256 1.00 97.44 357 GLU A N 1
ATOM 2859 C CA . GLU A 1 357 ? 4.964 -18.806 13.457 1.00 97.44 357 GLU A CA 1
ATOM 2860 C C . GLU A 1 357 ? 4.719 -17.681 14.473 1.00 97.44 357 GLU A C 1
ATOM 2862 O O . GLU A 1 357 ? 4.581 -17.954 15.667 1.00 97.44 357 GLU A O 1
ATOM 2867 N N . ALA A 1 358 ? 4.575 -16.435 14.018 1.00 97.06 358 ALA A N 1
ATOM 2868 C CA . ALA A 1 358 ? 4.285 -15.305 14.894 1.00 97.06 358 ALA A CA 1
ATOM 2869 C C . ALA A 1 358 ? 2.914 -15.412 15.580 1.00 97.06 358 ALA A C 1
ATOM 2871 O O . ALA A 1 358 ? 2.802 -15.085 16.761 1.00 97.06 358 ALA A O 1
ATOM 2872 N N . TYR A 1 359 ? 1.888 -15.946 14.905 1.00 97.81 359 TYR A N 1
ATOM 2873 C CA . TYR A 1 359 ? 0.603 -16.257 15.555 1.00 97.81 359 TYR A CA 1
ATOM 2874 C C . TYR A 1 359 ? 0.717 -17.363 16.610 1.00 97.81 359 TYR A C 1
ATOM 2876 O O . TYR A 1 359 ? -0.158 -17.487 17.469 1.00 97.81 359 TYR A O 1
ATOM 2884 N N . GLN A 1 360 ? 1.768 -18.188 16.565 1.00 97.44 360 GLN A N 1
ATOM 2885 C CA . GLN A 1 360 ? 1.972 -19.245 17.552 1.00 97.44 360 GLN A CA 1
ATOM 2886 C C . GLN A 1 360 ? 2.630 -18.764 18.846 1.00 97.44 360 GLN A C 1
ATOM 2888 O O . GLN A 1 360 ? 2.612 -19.530 19.818 1.00 97.44 360 GLN A O 1
ATOM 2893 N N . ALA A 1 361 ? 3.175 -17.544 18.871 1.00 96.69 361 ALA A N 1
ATOM 2894 C CA . ALA A 1 361 ? 3.855 -16.983 20.031 1.00 96.69 361 ALA A CA 1
ATOM 2895 C C . ALA A 1 361 ? 2.921 -16.929 21.262 1.00 96.69 361 ALA A C 1
ATOM 2897 O O . ALA A 1 361 ? 1.758 -16.537 21.116 1.00 96.69 361 ALA A O 1
ATOM 2898 N N . PRO A 1 362 ? 3.402 -17.292 22.472 1.00 96.56 362 PRO A N 1
ATOM 2899 C CA . PRO A 1 362 ? 2.576 -17.313 23.682 1.00 96.56 362 PRO A CA 1
ATOM 2900 C C . PRO A 1 362 ? 1.841 -15.995 23.932 1.00 96.56 362 PRO A C 1
ATOM 2902 O O . PRO A 1 362 ? 0.628 -15.999 24.075 1.00 96.56 362 PRO A O 1
ATOM 2905 N N . GLU A 1 363 ? 2.540 -14.861 23.839 1.00 94.44 363 GLU A N 1
ATOM 2906 C CA . GLU A 1 363 ? 1.947 -13.536 24.064 1.00 94.44 363 GLU A CA 1
ATOM 2907 C C . GLU A 1 363 ? 0.805 -13.186 23.098 1.00 94.44 363 GLU A C 1
ATOM 2909 O O . GLU A 1 363 ? -0.135 -12.487 23.471 1.00 94.44 363 GLU A O 1
ATOM 2914 N N . VAL A 1 364 ? 0.849 -13.702 21.866 1.00 96.38 364 VAL A N 1
ATOM 2915 C CA . VAL A 1 364 ? -0.192 -13.481 20.852 1.00 96.38 364 VAL A CA 1
ATOM 2916 C C . VAL A 1 364 ? -1.421 -14.334 21.163 1.00 96.38 364 VAL A C 1
ATOM 2918 O O . VAL A 1 364 ? -2.551 -13.841 21.117 1.00 96.38 364 VAL A O 1
ATOM 2921 N N . LYS A 1 365 ? -1.203 -15.593 21.558 1.00 96.44 365 LYS A N 1
ATOM 2922 C CA . LYS A 1 365 ? -2.269 -16.502 22.000 1.00 96.44 365 LYS A CA 1
ATOM 2923 C C . LYS A 1 365 ? -2.935 -16.019 23.286 1.00 96.44 365 LYS A C 1
ATOM 2925 O O . LYS A 1 365 ? -4.163 -16.020 23.358 1.00 96.44 365 LYS A O 1
ATOM 2930 N N . ASP A 1 366 ? -2.145 -15.560 24.252 1.00 95.94 366 ASP A N 1
ATOM 2931 C CA . ASP A 1 366 ? -2.618 -15.021 25.531 1.00 95.94 366 ASP A CA 1
ATOM 2932 C C . ASP A 1 366 ? -3.433 -13.737 25.328 1.00 95.94 366 ASP A C 1
ATOM 2934 O O . ASP A 1 366 ? -4.427 -13.507 26.016 1.00 95.94 366 ASP A O 1
ATOM 2938 N N . ALA A 1 367 ? -3.084 -12.933 24.317 1.00 94.75 367 ALA A N 1
ATOM 2939 C CA . ALA A 1 367 ? -3.876 -11.782 23.887 1.00 94.75 367 ALA A CA 1
ATOM 2940 C C . ALA A 1 367 ? -5.182 -12.159 23.147 1.00 94.75 367 ALA A C 1
ATOM 2942 O O . ALA A 1 367 ? -5.943 -11.267 22.762 1.00 94.75 367 ALA A O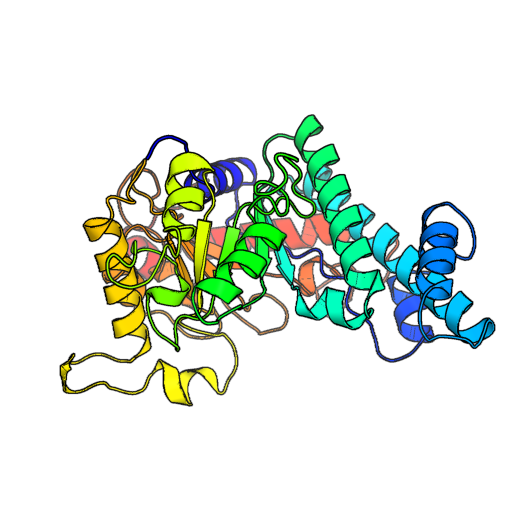 1
ATOM 2943 N N . GLY A 1 368 ? -5.461 -13.452 22.943 1.00 95.75 368 GLY A N 1
ATOM 2944 C CA . GLY A 1 368 ? -6.671 -13.962 22.290 1.00 95.75 368 GLY A CA 1
ATOM 2945 C C . GLY A 1 368 ? -6.662 -13.871 20.760 1.00 95.75 368 GLY A C 1
ATOM 2946 O O . GLY A 1 368 ? -7.694 -14.125 20.129 1.00 95.75 368 GLY A O 1
ATOM 2947 N N . ILE A 1 369 ? -5.520 -13.524 20.163 1.00 97.31 369 ILE A N 1
ATOM 2948 C CA . ILE A 1 369 ? -5.360 -13.362 18.717 1.00 97.31 369 ILE A CA 1
ATOM 2949 C C . ILE A 1 369 ? -5.185 -14.739 18.077 1.00 97.31 369 ILE A C 1
ATOM 2951 O O . ILE A 1 369 ? -4.370 -15.552 18.514 1.00 97.31 369 ILE A O 1
ATOM 2955 N N . ARG A 1 370 ? -5.966 -15.015 17.031 1.00 95.38 370 ARG A N 1
ATOM 2956 C CA . ARG A 1 370 ? -5.998 -16.323 16.360 1.00 95.38 370 ARG A CA 1
ATOM 2957 C C . ARG A 1 370 ? -5.493 -16.218 14.933 1.00 95.38 370 ARG A C 1
ATOM 2959 O O . ARG A 1 370 ? -5.686 -15.199 14.286 1.00 95.38 370 ARG A O 1
ATOM 2966 N N . TYR A 1 371 ? -4.883 -17.288 14.431 1.00 97.00 371 TYR A N 1
ATOM 2967 C CA . TYR A 1 371 ? -4.516 -17.367 13.020 1.00 97.00 371 TYR A CA 1
ATOM 2968 C C . TYR A 1 371 ? -5.787 -17.367 12.145 1.00 97.00 371 TYR A C 1
ATOM 2970 O O . TYR A 1 371 ? -6.644 -18.228 12.361 1.00 97.00 371 TYR A O 1
ATOM 2978 N N . PRO A 1 372 ? -5.946 -16.421 11.199 1.00 95.50 372 PRO A N 1
ATOM 2979 C CA . PRO A 1 372 ? -7.215 -16.215 10.497 1.00 95.50 372 PRO A CA 1
ATOM 2980 C C . PRO A 1 372 ? -7.347 -16.953 9.149 1.00 95.50 372 PRO A C 1
ATOM 2982 O O . PRO A 1 372 ? -8.340 -16.727 8.452 1.00 95.50 372 PRO A O 1
ATOM 2985 N N . PHE A 1 373 ? -6.363 -17.770 8.744 1.00 94.69 373 PHE A N 1
ATOM 2986 C CA . PHE A 1 373 ? -6.255 -18.332 7.384 1.00 94.69 373 PHE A CA 1
ATOM 2987 C C . PHE A 1 373 ? -6.330 -19.858 7.295 1.00 94.69 373 PHE A C 1
ATOM 2989 O O . PHE A 1 373 ? -6.000 -20.537 8.293 1.00 94.69 373 PHE A O 1
#

Foldseek 3Di:
DQDAALLVVLLVLCVQLLHLAAAALFLADDPDLVVLCLQQNWDQDDDQLVVQLVVCVPDPPPDNVVSSSLSGSLSSSLVLSLVLVCLCVVPSVHQEYEYEPVRLCVSPPCSVVSLLSSLVSSVVSCVVRNHHAYEYEDAAFDALVVLVCVCCQACRPNCVVVVDRDHRNNHREYEYEQPVHPSSLLCDFPPPDPDSHSVNLCCCNVVNHAYEYEQQDLDPCRCVQNQCQDVVVRGGNSLVVLLVQLVSCVVSVQDDQLAGSYAYEHEQNAADPLSSCVSNVRHAYEYDQPDPNPGALNRCLSNAHQDDPRFQHRYHYYDYPCLSRLLCVSSVHVSDSVCNSVSNNVSSVVNSVRSVVSCVDPVSVVSNGHSND

Sequence (373 aa):
MEVKHAHIELAEAQRVQKTLLAPGPCPHMFYGVKENRRVYGRVTKGEEYEYYEKLLALTNLKNKTSRRIKAELMAAAEIYTKRIIQIWVEICGLRTFKDQDGVYQGWGPPGDFMMMRVGDFVRELEKKYGRIIMQHDCKRGDLGATMIGYYDRFIGSLWDKLAIKHSYLKYDTMNIQVYMGKDVALLDEVKKKNYIPAQGLKLMREKGKGIIIVDVTSNDTGPEYQEQFIPERGKTLQECVAEDVGSWTIQYGLINDELSPLGLVTGCTRRSTGRIRALCPTGTFWDPGFGNQGGKFENVMLDLIRIGKWNGQGAIFIDETSKMYCFEKKFGGTGKVADMEKCALRAVNKFRELEYEAYQAPEVKDAGIRYPF

Secondary structure (DSSP, 8-state):
--S--HHHHHHHHHHHHTS-EE-----PPPSSHHHHHHHH----SSHHHHHHHHHHHTSS---HHHHHHHHHHHHHHHHHHHHHHHIIIIIS---EEEEEHHHHHTT-THHHHHHHHHHHHHHHHHHHH---EEEEEEEE---HHHHHHHHHHHTS-TTGGGT----SS--SEEEE--TT-GGGGT-S--TTSS----HHHHHHHTT--EEEEEEE-SSTTTHHHHT-EETTTTEEHHHHHHHHHHHHHHHTT--BTTB-SEEEEE-TTS---SHHHHHSTTPEEEEE--GGG---GGGTGGGS--SSTTTT-SEEEE--HHHHTTTSGGGT--S-GGGHHHHHHHHHHHHHHHHHHHHTSHHHHHTT-----

Radius of gyration: 20.8 Å; Cα contacts (8 Å, |Δi|>4): 721; chains: 1; bounding box: 48×48×59 Å